Protein AF-0000000078370361 (afdb_homodimer)

Radius of gyration: 35.86 Å; Cα contacts (8 Å, |Δi|>4): 1305; chains: 2; bounding box: 110×133×141 Å

Nearest PDB structures (foldseek):
  6hqc-assembly1_A  TM=6.618E-01  e=9.094E-05  Bacillus subtilis
  2ic2-assembly2_B  TM=5.022E-01  e=1.306E-02  Drosophila melanogaster
  7u23-assembly1_E  TM=5.252E-01  e=7.993E-02  Homo sapiens
  7u23-assembly1_F  TM=5.049E-01  e=6.327E-02  Homo sapiens
  5u8r-assembly1_A  TM=5.185E-01  e=3.445E-01  Homo sapiens

Organism: NCBI:txid1165861

Structure (mmCIF, N/CA/C/O backbone):
data_AF-0000000078370361-model_v1
#
loop_
_entity.id
_entity.type
_entity.pdbx_description
1 polymer 'Intradiol ring-cleavage dioxygenases domain-containing protein'
#
loop_
_atom_site.group_PDB
_atom_site.id
_atom_site.type_symbol
_atom_site.label_atom_id
_atom_site.label_alt_id
_atom_site.label_comp_id
_atom_site.label_asym_id
_atom_site.label_entity_id
_atom_site.label_seq_id
_atom_site.pdbx_PDB_ins_code
_atom_site.Cartn_x
_atom_site.Cartn_y
_atom_site.Cartn_z
_atom_site.occupancy
_atom_site.B_iso_or_equiv
_atom_site.auth_seq_id
_atom_site.auth_comp_id
_atom_site.auth_asym_id
_atom_site.auth_atom_id
_atom_site.pdbx_PDB_model_num
ATOM 1 N N . MET A 1 1 ? 18.469 28.891 -59.906 1 30.64 1 MET A N 1
ATOM 2 C CA . MET A 1 1 ? 17.625 27.703 -59.781 1 30.64 1 MET A CA 1
ATOM 3 C C . MET A 1 1 ? 17.719 27.094 -58.375 1 30.64 1 MET A C 1
ATOM 5 O O . MET A 1 1 ? 18.781 26.578 -58 1 30.64 1 MET A O 1
ATOM 9 N N . THR A 1 2 ? 17.109 27.75 -57.375 1 39.25 2 THR A N 1
ATOM 10 C CA . THR A 1 2 ? 17.109 27.516 -55.938 1 39.25 2 THR A CA 1
ATOM 11 C C . THR A 1 2 ? 16.391 26.219 -55.594 1 39.25 2 THR A C 1
ATOM 13 O O . THR A 1 2 ? 15.242 26.016 -55.969 1 39.25 2 THR A O 1
ATOM 16 N N . TRP A 1 3 ? 17.156 25.125 -55.469 1 36.09 3 TRP A N 1
ATOM 17 C CA . TRP A 1 3 ? 16.75 23.75 -55.188 1 36.09 3 TRP A CA 1
ATOM 18 C C . TRP A 1 3 ? 16.172 23.656 -53.75 1 36.09 3 TRP A C 1
ATOM 20 O O . TRP A 1 3 ? 16.828 24.016 -52.781 1 36.09 3 TRP A O 1
ATOM 30 N N . THR A 1 4 ? 14.844 23.875 -53.594 1 37.44 4 THR A N 1
ATOM 31 C CA . THR A 1 4 ? 14.109 23.703 -52.344 1 37.44 4 THR A CA 1
ATOM 32 C C . THR A 1 4 ? 14.133 22.25 -51.906 1 37.44 4 THR A C 1
ATOM 34 O O . THR A 1 4 ? 13.695 21.359 -52.625 1 37.44 4 THR A O 1
ATOM 37 N N . VAL A 1 5 ? 15.109 21.828 -51.094 1 38.5 5 VAL A N 1
ATOM 38 C CA . VAL A 1 5 ? 15.211 20.5 -50.5 1 38.5 5 VAL A CA 1
ATOM 39 C C . VAL A 1 5 ? 14.047 20.266 -49.531 1 38.5 5 VAL A C 1
ATOM 41 O O . VAL A 1 5 ? 13.867 21.031 -48.594 1 38.5 5 VAL A O 1
ATOM 44 N N . GLY A 1 6 ? 12.906 19.766 -50 1 34.28 6 GLY A N 1
ATOM 45 C CA . GLY A 1 6 ? 11.805 19.359 -49.156 1 34.28 6 GLY A CA 1
ATOM 46 C C . GLY A 1 6 ? 12.172 18.25 -48.188 1 34.28 6 GLY A C 1
ATOM 47 O O . GLY A 1 6 ? 12.617 17.172 -48.625 1 34.28 6 GLY A O 1
ATOM 48 N N . VAL A 1 7 ? 12.609 18.609 -47 1 36.56 7 VAL A N 1
ATOM 49 C CA . VAL A 1 7 ? 12.883 17.641 -45.938 1 36.56 7 VAL A CA 1
ATOM 50 C C . VAL A 1 7 ? 11.594 16.906 -45.562 1 36.56 7 VAL A C 1
ATOM 52 O O . VAL A 1 7 ? 10.602 17.531 -45.188 1 36.56 7 VAL A O 1
ATOM 55 N N . LEU A 1 8 ? 11.336 15.781 -46.188 1 36.84 8 LEU A N 1
ATOM 56 C CA . LEU A 1 8 ? 10.258 14.906 -45.75 1 36.84 8 LEU A CA 1
ATOM 57 C C . LEU A 1 8 ? 10.531 14.383 -44.344 1 36.84 8 LEU A C 1
ATOM 59 O O . LEU A 1 8 ? 11.531 13.703 -44.094 1 36.84 8 LEU A O 1
ATOM 63 N N . VAL A 1 9 ? 10.125 15.141 -43.344 1 35.19 9 VAL A N 1
ATOM 64 C CA . VAL A 1 9 ? 10.164 14.672 -41.969 1 35.19 9 VAL A CA 1
ATOM 65 C C . VAL A 1 9 ? 9.297 13.414 -41.812 1 35.19 9 VAL A C 1
ATOM 67 O O . VAL A 1 9 ? 8.086 13.461 -42.031 1 35.19 9 VAL A O 1
ATOM 70 N N . LEU A 1 10 ? 9.859 12.258 -42.062 1 35.16 10 LEU A N 1
ATOM 71 C CA . LEU A 1 10 ? 9.219 11.008 -41.656 1 35.16 10 LEU A CA 1
ATOM 72 C C . LEU A 1 10 ? 8.875 11.008 -40.188 1 35.16 10 LEU A C 1
ATOM 74 O O . LEU A 1 10 ? 9.773 11.102 -39.344 1 35.16 10 LEU A O 1
ATOM 78 N N . SER A 1 11 ? 7.711 11.539 -39.875 1 31.67 11 SER A N 1
ATOM 79 C CA . SER A 1 11 ? 7.16 11.383 -38.531 1 31.67 11 SER A CA 1
ATOM 80 C C . SER A 1 11 ? 7.156 9.922 -38.125 1 31.67 11 SER A C 1
ATOM 82 O O . SER A 1 11 ? 6.477 9.094 -38.719 1 31.67 11 SER A O 1
ATOM 84 N N . LEU A 1 12 ? 8.258 9.461 -37.594 1 33.38 12 LEU A N 1
ATOM 85 C CA . LEU A 1 12 ? 8.234 8.195 -36.875 1 33.38 12 LEU A CA 1
ATOM 86 C C . LEU A 1 12 ? 7.184 8.227 -35.75 1 33.38 12 LEU A C 1
ATOM 88 O O . LEU A 1 12 ? 7.301 8.992 -34.812 1 33.38 12 LEU A O 1
ATOM 92 N N . LEU A 1 13 ? 5.934 8.047 -36.188 1 28.34 13 LEU A N 1
ATOM 93 C CA . LEU A 1 13 ? 4.938 7.703 -35.188 1 28.34 13 LEU A CA 1
ATOM 94 C C . LEU A 1 13 ? 5.43 6.559 -34.281 1 28.34 13 LEU A C 1
ATOM 96 O O . LEU A 1 13 ? 5.59 5.43 -34.75 1 28.34 13 LEU A O 1
ATOM 100 N N . ILE A 1 14 ? 6.293 6.859 -33.375 1 29.64 14 ILE A N 1
ATOM 101 C CA . ILE A 1 14 ? 6.5 5.898 -32.312 1 29.64 14 ILE A CA 1
ATOM 102 C C . ILE A 1 14 ? 5.152 5.508 -31.703 1 29.64 14 ILE A C 1
ATOM 104 O O . ILE A 1 14 ? 4.461 6.344 -31.109 1 29.64 14 ILE A O 1
ATOM 108 N N . THR A 1 15 ? 4.391 4.68 -32.469 1 29.8 15 THR A N 1
ATOM 109 C CA . THR A 1 15 ? 3.293 3.994 -31.797 1 29.8 15 THR A CA 1
ATOM 110 C C . THR A 1 15 ? 3.754 3.426 -30.453 1 29.8 15 THR A C 1
ATOM 112 O O . THR A 1 15 ? 4.715 2.652 -30.391 1 29.8 15 THR A O 1
ATOM 115 N N . ASP A 1 16 ? 3.771 4.258 -29.484 1 28.38 16 ASP A N 1
ATOM 116 C CA . ASP A 1 16 ? 3.842 3.768 -28.109 1 28.38 16 ASP A CA 1
ATOM 117 C C . ASP A 1 16 ? 2.961 2.535 -27.922 1 28.38 16 ASP A C 1
ATOM 119 O O . ASP A 1 16 ? 1.736 2.619 -28.031 1 28.38 16 ASP A O 1
ATOM 123 N N . ARG A 1 17 ? 3.43 1.447 -28.484 1 27.39 17 ARG A N 1
ATOM 124 C CA . ARG A 1 17 ? 2.775 0.184 -28.172 1 27.39 17 ARG A CA 1
ATOM 125 C C . ARG A 1 17 ? 2.469 0.092 -26.672 1 27.39 17 ARG A C 1
ATOM 127 O O . ARG A 1 17 ? 3.381 -0.041 -25.859 1 27.39 17 ARG A O 1
ATOM 134 N N . THR A 1 18 ? 1.587 0.953 -26.266 1 27.72 18 THR A N 1
ATOM 135 C CA . THR A 1 18 ? 1.039 0.601 -24.969 1 27.72 18 THR A CA 1
ATOM 136 C C . THR A 1 18 ? 0.846 -0.909 -24.844 1 27.72 18 THR A C 1
ATOM 138 O O . THR A 1 18 ? 0.338 -1.548 -25.766 1 27.72 18 THR A O 1
ATOM 141 N N . ALA A 1 19 ? 1.696 -1.523 -24.125 1 31.47 19 ALA A N 1
ATOM 142 C CA . ALA A 1 19 ? 1.58 -2.916 -23.703 1 31.47 19 ALA A CA 1
ATOM 143 C C . ALA A 1 19 ? 0.125 -3.287 -23.438 1 31.47 19 ALA A C 1
ATOM 145 O O . ALA A 1 19 ? -0.424 -2.951 -22.375 1 31.47 19 ALA A O 1
ATOM 146 N N . TRP A 1 20 ? -0.847 -2.867 -24.469 1 29.09 20 TRP A N 1
ATOM 147 C CA . TRP A 1 20 ? -2.15 -3.508 -24.328 1 29.09 20 TRP A CA 1
ATOM 148 C C . TRP A 1 20 ? -1.998 -4.965 -23.906 1 29.09 20 TRP A C 1
ATOM 150 O O . TRP A 1 20 ? -1.033 -5.633 -24.281 1 29.09 20 TRP A O 1
ATOM 160 N N . ALA A 1 21 ? -2.781 -5.293 -22.859 1 30.84 21 ALA A N 1
ATOM 161 C CA . ALA A 1 21 ? -3.148 -6.613 -22.344 1 30.84 21 ALA A CA 1
ATOM 162 C C . ALA A 1 21 ? -3.318 -7.613 -23.484 1 30.84 21 ALA A C 1
ATOM 164 O O . ALA A 1 21 ? -4.066 -7.363 -24.438 1 30.84 21 ALA A O 1
ATOM 165 N N . ALA A 1 22 ? -2.312 -8.414 -23.672 1 31.97 22 ALA A N 1
ATOM 166 C CA . ALA A 1 22 ? -2.258 -9.703 -24.344 1 31.97 22 ALA A CA 1
ATOM 167 C C . ALA A 1 22 ? -3.625 -10.383 -24.344 1 31.97 22 ALA A C 1
ATOM 169 O O . ALA A 1 22 ? -4.359 -10.312 -23.359 1 31.97 22 ALA A O 1
ATOM 170 N N . GLY A 1 23 ? -4.285 -10.438 -25.453 1 31.3 23 GLY A N 1
ATOM 171 C CA . GLY A 1 23 ? -5.246 -11.5 -25.688 1 31.3 23 GLY A CA 1
ATOM 172 C C . GLY A 1 23 ? -5.008 -12.719 -24.828 1 31.3 23 GLY A C 1
ATOM 173 O O . GLY A 1 23 ? -3.861 -13.07 -24.531 1 31.3 23 GLY A O 1
ATOM 174 N N . ASN A 1 24 ? -5.918 -12.984 -23.859 1 33.88 24 ASN A N 1
ATOM 175 C CA . ASN A 1 24 ? -5.984 -14.227 -23.109 1 33.88 24 ASN A CA 1
ATOM 176 C C . ASN A 1 24 ? -5.426 -15.406 -23.906 1 33.88 24 ASN A C 1
ATOM 178 O O . ASN A 1 24 ? -6.129 -15.992 -24.734 1 33.88 24 ASN A O 1
ATOM 182 N N . LYS A 1 25 ? -4.246 -15.266 -24.531 1 36.47 25 LYS A N 1
ATOM 183 C CA . LYS A 1 25 ? -3.814 -16.578 -24.969 1 36.47 25 LYS A CA 1
ATOM 184 C C . LYS A 1 25 ? -4.141 -17.656 -23.922 1 36.47 25 LYS A C 1
ATOM 186 O O . LYS A 1 25 ? -4.051 -17.391 -22.719 1 36.47 25 LYS A O 1
ATOM 191 N N . LYS A 1 26 ? -4.812 -18.641 -24.328 1 38.38 26 LYS A N 1
ATOM 192 C CA . LYS A 1 26 ? -5.312 -19.797 -23.594 1 38.38 26 LYS A CA 1
ATOM 193 C C . LYS A 1 26 ? -4.32 -20.234 -22.516 1 38.38 26 LYS A C 1
ATOM 195 O O . LYS A 1 26 ? -3.193 -20.625 -22.828 1 38.38 26 LYS A O 1
ATOM 200 N N . SER A 1 27 ? -4.262 -19.609 -21.359 1 44.84 27 SER A N 1
ATOM 201 C CA . SER A 1 27 ? -3.6 -20.188 -20.203 1 44.84 27 SER A CA 1
ATOM 202 C C . SER A 1 27 ? -3.615 -21.719 -20.266 1 44.84 27 SER A C 1
ATOM 204 O O . SER A 1 27 ? -4.668 -22.328 -20.469 1 44.84 27 SER A O 1
ATOM 206 N N . LYS A 1 28 ? -2.672 -22.297 -20.797 1 45.88 28 LYS A N 1
ATOM 207 C CA . LYS A 1 28 ? -2.656 -23.734 -20.562 1 45.88 28 LYS A CA 1
ATOM 208 C C . LYS A 1 28 ? -3.137 -24.062 -19.141 1 45.88 28 LYS A C 1
ATOM 210 O O . LYS A 1 28 ? -2.611 -23.531 -18.172 1 45.88 28 LYS A O 1
ATOM 215 N N . SER A 1 29 ? -4.406 -24.297 -18.844 1 59.06 29 SER A N 1
ATOM 216 C CA . SER A 1 29 ? -5.219 -24.688 -17.703 1 59.06 29 SER A CA 1
ATOM 217 C C . SER A 1 29 ? -4.473 -25.672 -16.797 1 59.06 29 SER A C 1
ATOM 219 O O . SER A 1 29 ? -5.062 -26.25 -15.891 1 59.06 29 SER A O 1
ATOM 221 N N . GLY A 1 30 ? -3.135 -25.578 -16.922 1 85.62 30 GLY A N 1
ATOM 222 C CA . GLY A 1 30 ? -2.457 -26.562 -16.094 1 85.62 30 GLY A CA 1
ATOM 223 C C . GLY A 1 30 ? -1.912 -25.984 -14.797 1 85.62 30 GLY A C 1
ATOM 224 O O . GLY A 1 30 ? -1.998 -24.781 -14.562 1 85.62 30 GLY A O 1
ATOM 225 N N . THR A 1 31 ? -1.748 -26.75 -13.844 1 92.94 31 THR A N 1
ATOM 226 C CA . THR A 1 31 ? -1.22 -26.406 -12.531 1 92.94 31 THR A CA 1
ATOM 227 C C . THR A 1 31 ? 0.298 -26.25 -12.578 1 92.94 31 THR A C 1
ATOM 229 O O . THR A 1 31 ? 0.938 -26.031 -11.547 1 92.94 31 THR A O 1
ATOM 232 N N . CYS A 1 32 ? 0.842 -26.297 -13.875 1 94.94 32 CYS A N 1
ATOM 233 C CA . CYS A 1 32 ? 2.281 -26.109 -14.016 1 94.94 32 CYS A CA 1
ATOM 234 C C . CYS A 1 32 ? 2.588 -24.781 -14.703 1 94.94 32 CYS A C 1
ATOM 236 O O . CYS A 1 32 ? 1.909 -24.391 -15.656 1 94.94 32 CYS A O 1
ATOM 238 N N . LEU A 1 33 ? 3.646 -24.156 -14.328 1 96 33 LEU A N 1
ATOM 239 C CA . LEU A 1 33 ? 4.059 -22.859 -14.852 1 96 33 LEU A CA 1
ATOM 240 C C . LEU A 1 33 ? 4.445 -22.969 -16.328 1 96 33 LEU A C 1
ATOM 242 O O . LEU A 1 33 ? 5.121 -23.922 -16.719 1 96 33 LEU A O 1
ATOM 246 N N . ASP A 1 34 ? 3.953 -22 -17.094 1 95.56 34 ASP A N 1
ATOM 247 C CA . ASP A 1 34 ? 4.613 -21.766 -18.359 1 95.56 34 ASP A CA 1
ATOM 248 C C . ASP A 1 34 ? 6.023 -21.219 -18.156 1 95.56 34 ASP A C 1
ATOM 250 O O . ASP A 1 34 ? 6.223 -20.266 -17.406 1 95.56 34 ASP A O 1
ATOM 254 N N . PRO A 1 35 ? 7.031 -21.812 -18.812 1 94.94 35 PRO A N 1
ATOM 255 C CA . PRO A 1 35 ? 8.414 -21.359 -18.594 1 94.94 35 PRO A CA 1
ATOM 256 C C . PRO A 1 35 ? 8.602 -19.875 -18.906 1 94.94 35 PRO A C 1
ATOM 258 O O . PRO A 1 35 ? 9.477 -19.234 -18.328 1 94.94 35 PRO A O 1
ATOM 261 N N . SER A 1 36 ? 7.77 -19.234 -19.781 1 96.44 36 SER A N 1
ATOM 262 C CA . SER A 1 36 ? 7.965 -17.859 -20.234 1 96.44 36 SER A CA 1
ATOM 263 C C . SER A 1 36 ? 7.613 -16.859 -19.141 1 96.44 36 SER A C 1
ATOM 265 O O . SER A 1 36 ? 7.949 -15.68 -19.234 1 96.44 36 SER A O 1
ATOM 267 N N . VAL A 1 37 ? 6.945 -17.359 -18.047 1 97.31 37 VAL A N 1
ATOM 268 C CA . VAL A 1 37 ? 6.555 -16.406 -17 1 97.31 37 VAL A CA 1
ATOM 269 C C . VAL A 1 37 ? 7.496 -16.531 -15.805 1 97.31 37 VAL A C 1
ATOM 271 O O . VAL A 1 37 ? 7.363 -15.797 -14.828 1 97.31 37 VAL A O 1
ATOM 274 N N . ILE A 1 38 ? 8.453 -17.453 -15.859 1 97.69 38 ILE A N 1
ATOM 275 C CA . ILE A 1 38 ? 9.383 -17.672 -14.75 1 97.69 38 ILE A CA 1
ATOM 276 C C . ILE A 1 38 ? 10.367 -16.5 -14.672 1 97.69 38 ILE A C 1
ATOM 278 O O . ILE A 1 38 ? 10.961 -16.125 -15.68 1 97.69 38 ILE A O 1
ATOM 282 N N . GLN A 1 39 ? 10.484 -15.961 -13.469 1 98.56 39 GLN A N 1
ATOM 283 C CA . GLN A 1 39 ? 11.438 -14.875 -13.234 1 98.56 39 GLN A CA 1
ATOM 284 C C . GLN A 1 39 ? 12.844 -15.422 -12.992 1 98.56 39 GLN A C 1
ATOM 286 O O . GLN A 1 39 ? 13.172 -15.844 -11.883 1 98.56 39 GLN A O 1
ATOM 291 N N . SER A 1 40 ? 13.672 -15.312 -14 1 98 40 SER A N 1
ATOM 292 C CA . SER A 1 40 ? 15 -15.914 -13.938 1 98 40 SER A CA 1
ATOM 293 C C . SER A 1 40 ? 15.859 -15.25 -12.875 1 98 40 SER A C 1
ATOM 295 O O . SER A 1 40 ? 16.703 -15.898 -12.25 1 98 40 SER A O 1
ATOM 297 N N . ASN A 1 41 ? 15.641 -13.914 -12.562 1 97.81 41 ASN A N 1
ATOM 298 C CA . ASN A 1 41 ? 16.453 -13.203 -11.586 1 97.81 41 ASN A CA 1
ATOM 299 C C . ASN A 1 41 ? 16.172 -13.672 -10.164 1 97.81 41 ASN A C 1
ATOM 301 O O . ASN A 1 41 ? 16.938 -13.398 -9.242 1 97.81 41 ASN A O 1
ATOM 305 N N . ALA A 1 42 ? 15.102 -14.422 -9.969 1 97.94 42 ALA A N 1
ATOM 306 C CA . ALA A 1 42 ? 14.773 -14.938 -8.641 1 97.94 42 ALA A CA 1
ATOM 307 C C . ALA A 1 42 ? 15.711 -16.062 -8.242 1 97.94 42 ALA A C 1
ATOM 309 O O . ALA A 1 42 ? 15.711 -16.516 -7.09 1 97.94 42 ALA A O 1
ATOM 310 N N . LYS A 1 43 ? 16.547 -16.531 -9.188 1 96.62 43 LYS A N 1
ATOM 311 C CA . LYS A 1 43 ? 17.531 -17.562 -8.883 1 96.62 43 LYS A CA 1
ATOM 312 C C . LYS A 1 43 ? 18.688 -17 -8.062 1 96.62 43 LYS A C 1
ATOM 314 O O . LYS A 1 43 ? 19.516 -17.75 -7.543 1 96.62 43 LYS A O 1
ATOM 319 N N . SER A 1 44 ? 18.734 -15.656 -7.934 1 94.44 44 SER A N 1
ATOM 320 C CA . SER A 1 44 ? 19.75 -14.969 -7.141 1 94.44 44 SER A CA 1
ATOM 321 C C . SER A 1 44 ? 19.125 -14.203 -5.984 1 94.44 44 SER A C 1
ATOM 323 O O . SER A 1 44 ? 17.984 -13.75 -6.078 1 94.44 44 SER A O 1
ATOM 325 N N . ASN A 1 45 ? 19.922 -14.055 -4.926 1 94.88 45 ASN A N 1
ATOM 326 C CA . ASN A 1 45 ? 19.422 -13.312 -3.773 1 94.88 45 ASN A CA 1
ATOM 327 C C . ASN A 1 45 ? 19.688 -11.812 -3.91 1 94.88 45 ASN A C 1
ATOM 329 O O . ASN A 1 45 ? 19.422 -11.047 -2.986 1 94.88 45 ASN A O 1
ATOM 333 N N . GLY A 1 46 ? 20.281 -11.398 -5.016 1 93.56 46 GLY A N 1
ATOM 334 C CA . GLY A 1 46 ? 20.438 -10 -5.359 1 93.56 46 GLY A CA 1
ATOM 335 C C . GLY A 1 46 ? 21.75 -9.398 -4.867 1 93.56 46 GLY A C 1
ATOM 336 O O . GLY A 1 46 ? 22.078 -8.266 -5.195 1 93.56 46 GLY A O 1
ATOM 337 N N . ILE A 1 47 ? 22.516 -10.172 -4.082 1 90.44 47 ILE A N 1
ATOM 338 C CA . ILE A 1 47 ? 23.797 -9.68 -3.576 1 90.44 47 ILE A CA 1
ATOM 339 C C . ILE A 1 47 ? 24.906 -9.992 -4.582 1 90.44 47 ILE A C 1
ATOM 341 O O . ILE A 1 47 ? 25.219 -11.156 -4.824 1 90.44 47 ILE A O 1
ATOM 345 N N . LYS A 1 48 ? 25.375 -8.984 -5.348 1 78 48 LYS A N 1
ATOM 346 C CA . LYS A 1 48 ? 26.406 -9.188 -6.359 1 78 48 LYS A CA 1
ATOM 347 C C . LYS A 1 48 ? 27.797 -9.266 -5.723 1 78 48 LYS A C 1
ATOM 349 O O . LYS A 1 48 ? 28.609 -10.086 -6.117 1 78 48 LYS A O 1
ATOM 354 N N . ASP A 1 49 ? 28.109 -8.227 -4.988 1 72.12 49 ASP A N 1
ATOM 355 C CA . ASP A 1 49 ? 29.391 -8.219 -4.281 1 72.12 49 ASP A CA 1
ATOM 356 C C . ASP A 1 49 ? 29.219 -8.695 -2.84 1 72.12 49 ASP A C 1
ATOM 358 O O . ASP A 1 49 ? 28.672 -7.98 -2.004 1 72.12 49 ASP A O 1
ATOM 362 N N . PRO A 1 50 ? 29.578 -9.812 -2.758 1 62.47 50 PRO A N 1
ATOM 363 C CA . PRO A 1 50 ? 29.406 -10.336 -1.397 1 62.47 50 PRO A CA 1
ATOM 364 C C . PRO A 1 50 ? 30.078 -9.453 -0.344 1 62.47 50 PRO A C 1
ATOM 366 O O . PRO A 1 50 ? 29.672 -9.461 0.822 1 62.47 50 PRO A O 1
ATOM 369 N N . ALA A 1 51 ? 31.156 -8.758 -0.85 1 56.34 51 ALA A N 1
ATOM 370 C CA . ALA A 1 51 ? 31.859 -7.895 0.092 1 56.34 51 ALA A CA 1
ATOM 371 C C . ALA A 1 51 ? 31.094 -6.594 0.329 1 56.34 51 ALA A C 1
ATOM 373 O O . ALA A 1 51 ? 31.422 -5.836 1.244 1 56.34 51 ALA A O 1
ATOM 374 N N . ASN A 1 52 ? 30.359 -6.105 -0.849 1 54.34 52 ASN A N 1
ATOM 375 C CA . ASN A 1 52 ? 29.641 -4.836 -0.773 1 54.34 52 ASN A CA 1
ATOM 376 C C . ASN A 1 52 ? 28.359 -4.965 0.039 1 54.34 52 ASN A C 1
ATOM 378 O O . ASN A 1 52 ? 27.328 -5.418 -0.479 1 54.34 52 ASN A O 1
ATOM 382 N N . PRO A 1 53 ? 28.547 -4.809 1.28 1 50.12 53 PRO A N 1
ATOM 383 C CA . PRO A 1 53 ? 27.406 -4.84 2.195 1 50.12 53 PRO A CA 1
ATOM 384 C C . PRO A 1 53 ? 26.375 -3.756 1.886 1 50.12 53 PRO A C 1
ATOM 386 O O . PRO A 1 53 ? 26.578 -2.584 2.211 1 50.12 53 PRO A O 1
ATOM 389 N N . ASP A 1 54 ? 26.266 -3.129 0.649 1 54.34 54 ASP A N 1
ATOM 390 C CA . ASP A 1 54 ? 25.281 -2.057 0.718 1 54.34 54 ASP A CA 1
ATOM 391 C C . ASP A 1 54 ? 24.203 -2.361 1.765 1 54.34 54 ASP A C 1
ATOM 393 O O . ASP A 1 54 ? 23.266 -1.58 1.948 1 54.34 54 ASP A O 1
ATOM 397 N N . LYS A 1 55 ? 24.578 -3.15 2.59 1 73.62 55 LYS A N 1
ATOM 398 C CA . LYS A 1 55 ? 23.812 -3.525 3.771 1 73.62 55 LYS A CA 1
ATOM 399 C C . LYS A 1 55 ? 22.406 -3.957 3.391 1 73.62 55 LYS A C 1
ATOM 401 O O . LYS A 1 55 ? 21.453 -3.74 4.148 1 73.62 55 LYS A O 1
ATOM 406 N N . ASN A 1 56 ? 22.422 -4.438 2.006 1 87.81 56 ASN A N 1
ATOM 407 C CA . ASN A 1 56 ? 21.109 -4.945 1.603 1 87.81 56 ASN A CA 1
ATOM 408 C C . ASN A 1 56 ? 20.828 -6.316 2.207 1 87.81 56 ASN A C 1
ATOM 410 O O . ASN A 1 56 ? 21.75 -7.129 2.367 1 87.81 56 ASN A O 1
ATOM 414 N N . ALA A 1 57 ? 19.609 -6.523 2.551 1 92.25 57 ALA A N 1
ATOM 415 C CA . ALA A 1 57 ? 19.156 -7.855 2.943 1 92.25 57 ALA A CA 1
ATOM 416 C C . ALA A 1 57 ? 19.141 -8.805 1.748 1 92.25 57 ALA A C 1
ATOM 418 O O . ALA A 1 57 ? 18.969 -8.367 0.606 1 92.25 57 ALA A O 1
ATOM 419 N N . LYS A 1 58 ? 19.344 -10.133 2.004 1 93.94 58 LYS A N 1
ATOM 420 C CA . LYS A 1 58 ? 19.234 -11.148 0.959 1 93.94 58 LYS A CA 1
ATOM 421 C C . LYS A 1 58 ? 17.766 -11.43 0.625 1 93.94 58 LYS A C 1
ATOM 423 O O . LYS A 1 58 ? 16.953 -11.664 1.521 1 93.94 58 LYS A O 1
ATOM 428 N N . SER A 1 59 ? 17.5 -11.352 -0.688 1 96.94 59 SER A N 1
ATOM 429 C CA . SER A 1 59 ? 16.203 -11.82 -1.148 1 96.94 59 SER A CA 1
ATOM 430 C C . SER A 1 59 ? 16.109 -13.336 -1.072 1 96.94 59 SER A C 1
ATOM 432 O O . SER A 1 59 ? 17.109 -14.039 -1.234 1 96.94 59 SER A O 1
ATOM 434 N N . LEU A 1 60 ? 14.852 -13.891 -0.838 1 98.06 60 LEU A N 1
ATOM 435 C CA . LEU A 1 60 ? 14.633 -15.312 -1.072 1 98.06 60 LEU A CA 1
ATOM 436 C C . LEU A 1 60 ? 14.844 -15.656 -2.541 1 98.06 60 LEU A C 1
ATOM 438 O O . LEU A 1 60 ? 14.758 -14.789 -3.408 1 98.06 60 LEU A O 1
ATOM 442 N N . ILE A 1 61 ? 15.148 -16.922 -2.789 1 98 61 ILE A N 1
ATOM 443 C CA . ILE A 1 61 ? 15.414 -17.359 -4.16 1 98 61 ILE A CA 1
ATOM 444 C C . ILE A 1 61 ? 14.367 -18.375 -4.59 1 98 61 ILE A C 1
ATOM 446 O O . ILE A 1 61 ? 13.75 -19.031 -3.75 1 98 61 ILE A O 1
ATOM 450 N N . SER A 1 62 ? 14.195 -18.469 -5.84 1 98.06 62 SER A N 1
ATOM 451 C CA . SER A 1 62 ? 13.211 -19.375 -6.41 1 98.06 62 SER A CA 1
ATOM 452 C C . SER A 1 62 ? 13.523 -19.688 -7.871 1 98.06 62 SER A C 1
ATOM 454 O O . SER A 1 62 ? 14.086 -18.844 -8.578 1 98.06 62 SER A O 1
ATOM 456 N N . SER A 1 63 ? 13.117 -20.891 -8.289 1 97.06 63 SER A N 1
ATOM 457 C CA . SER A 1 63 ? 13.188 -21.25 -9.703 1 97.06 63 SER A CA 1
ATOM 458 C C . SER A 1 63 ? 11.797 -21.406 -10.305 1 97.06 63 SER A C 1
ATOM 460 O O . SER A 1 63 ? 11.656 -21.781 -11.477 1 97.06 63 SER A O 1
ATOM 462 N N . ASN A 1 64 ? 10.82 -21.172 -9.484 1 97.25 64 ASN A N 1
ATOM 463 C CA . ASN A 1 64 ? 9.461 -21.406 -9.953 1 97.25 64 ASN A CA 1
ATOM 464 C C . ASN A 1 64 ? 8.516 -20.297 -9.492 1 97.25 64 ASN A C 1
ATOM 466 O O . ASN A 1 64 ? 7.348 -20.562 -9.203 1 97.25 64 ASN A O 1
ATOM 470 N N . ASN A 1 65 ? 8.969 -19.031 -9.234 1 98.19 65 ASN A N 1
ATOM 471 C CA . ASN A 1 65 ? 8.18 -17.844 -8.875 1 98.19 65 ASN A CA 1
ATOM 472 C C . ASN A 1 65 ? 7.523 -18.016 -7.508 1 98.19 65 ASN A C 1
ATOM 474 O O . ASN A 1 65 ? 6.48 -17.406 -7.242 1 98.19 65 ASN A O 1
ATOM 478 N N . PHE A 1 66 ? 8.039 -18.891 -6.656 1 98.31 66 PHE A N 1
ATOM 479 C CA . PHE A 1 66 ? 7.523 -19.094 -5.309 1 98.31 66 PHE A CA 1
ATOM 480 C C . PHE A 1 66 ? 6.082 -19.594 -5.344 1 98.31 66 PHE A C 1
ATOM 482 O O . PHE A 1 66 ? 5.285 -19.266 -4.465 1 98.31 66 PHE A O 1
ATOM 489 N N . ILE A 1 67 ? 5.652 -20.406 -6.328 1 97.56 67 ILE A N 1
ATOM 490 C CA . ILE A 1 67 ? 4.246 -20.75 -6.508 1 97.56 67 ILE A CA 1
ATOM 491 C C . ILE A 1 67 ? 3.771 -21.594 -5.324 1 97.56 67 ILE A C 1
ATOM 493 O O . ILE A 1 67 ? 2.572 -21.672 -5.051 1 97.56 67 ILE A O 1
ATOM 497 N N . ASP A 1 68 ? 4.652 -22.25 -4.547 1 97.12 68 ASP A N 1
ATOM 498 C CA . ASP A 1 68 ? 4.281 -23.062 -3.398 1 97.12 68 ASP A CA 1
ATOM 499 C C . ASP A 1 68 ? 4.809 -22.469 -2.1 1 97.12 68 ASP A C 1
ATOM 501 O O . ASP A 1 68 ? 5.031 -23.188 -1.122 1 97.12 68 ASP A O 1
ATOM 505 N N . PHE A 1 69 ? 5.051 -21.172 -2.121 1 98.56 69 PHE A N 1
ATOM 506 C CA . PHE A 1 69 ? 5.566 -20.469 -0.951 1 98.56 69 PHE A CA 1
ATOM 507 C C . PHE A 1 69 ? 4.668 -20.703 0.257 1 98.56 69 PHE A C 1
ATOM 509 O O . PHE A 1 69 ? 5.145 -20.75 1.393 1 98.56 69 PHE A O 1
ATOM 516 N N . CYS A 1 70 ? 3.328 -20.922 0.046 1 98.62 70 CYS A N 1
ATOM 517 C CA . CYS A 1 70 ? 2.352 -20.953 1.128 1 98.62 70 CYS A CA 1
ATOM 518 C C . CYS A 1 70 ? 2.107 -22.375 1.598 1 98.62 70 CYS A C 1
ATOM 520 O O . CYS A 1 70 ? 1.156 -22.641 2.338 1 98.62 70 CYS A O 1
ATOM 522 N N . LEU A 1 71 ? 2.932 -23.312 1.128 1 98 71 LEU A N 1
ATOM 523 C CA . LEU A 1 71 ? 2.771 -24.688 1.576 1 98 71 LEU A CA 1
ATOM 524 C C . LEU A 1 71 ? 2.82 -24.766 3.098 1 98 71 LEU A C 1
ATOM 526 O O . LEU A 1 71 ? 3.723 -24.219 3.727 1 98 71 LEU A O 1
ATOM 530 N N . GLY A 1 72 ? 1.78 -25.375 3.676 1 98 72 GLY A N 1
ATOM 531 C CA . GLY A 1 72 ? 1.742 -25.625 5.109 1 98 72 GLY A CA 1
ATOM 532 C C . GLY A 1 72 ? 1.07 -24.5 5.883 1 98 72 GLY A C 1
ATOM 533 O O . GLY A 1 72 ? 0.751 -24.656 7.062 1 98 72 GLY A O 1
ATOM 534 N N . ALA A 1 73 ? 0.812 -23.375 5.242 1 98.5 73 ALA A N 1
ATOM 535 C CA . ALA A 1 73 ? 0.17 -22.25 5.91 1 98.5 73 ALA A CA 1
ATOM 536 C C . ALA A 1 73 ? -1.333 -22.234 5.641 1 98.5 73 ALA A C 1
ATOM 538 O O . ALA A 1 73 ? -1.808 -22.875 4.699 1 98.5 73 ALA A O 1
ATOM 539 N N . THR A 1 74 ? -2.053 -21.531 6.582 1 98.62 74 THR A N 1
ATOM 540 C CA . THR A 1 74 ? -3.438 -21.219 6.258 1 98.62 74 THR A CA 1
ATOM 541 C C . THR A 1 74 ? -3.51 -20.297 5.047 1 98.62 74 THR A C 1
ATOM 543 O O . THR A 1 74 ? -2.959 -19.188 5.066 1 98.62 74 THR A O 1
ATOM 546 N N . ILE A 1 75 ? -4.18 -20.703 4 1 98.81 75 ILE A N 1
ATOM 547 C CA . ILE A 1 75 ? -4.289 -19.953 2.76 1 98.81 75 ILE A CA 1
ATOM 548 C C . ILE A 1 75 ? -5.391 -18.906 2.893 1 98.81 75 ILE A C 1
ATOM 550 O O . ILE A 1 75 ? -6.434 -19.156 3.496 1 98.81 75 ILE A O 1
ATOM 554 N N . THR A 1 76 ? -5.199 -17.734 2.303 1 98.81 76 THR A N 1
ATOM 555 C CA . THR A 1 76 ? -6.145 -16.625 2.369 1 98.81 76 THR A CA 1
ATOM 556 C C . THR A 1 76 ? -7.492 -17.031 1.779 1 98.81 76 THR A C 1
ATOM 558 O O . THR A 1 76 ? -8.531 -16.891 2.432 1 98.81 76 THR A O 1
ATOM 561 N N . ASN A 1 77 ? -7.441 -17.531 0.569 1 98.88 77 ASN A N 1
ATOM 562 C CA . ASN A 1 77 ? -8.586 -18.125 -0.112 1 98.88 77 ASN A CA 1
ATOM 563 C C . ASN A 1 77 ? -9.766 -17.156 -0.167 1 98.88 77 ASN A C 1
ATOM 565 O O . ASN A 1 77 ? -10.914 -17.562 -0.009 1 98.88 77 ASN A O 1
ATOM 569 N N . GLY A 1 78 ? -9.461 -15.883 -0.265 1 98.81 78 GLY A N 1
ATOM 570 C CA . GLY A 1 78 ? -10.484 -14.891 -0.509 1 98.81 78 GLY A CA 1
ATOM 571 C C . GLY A 1 78 ? -11.109 -14.344 0.766 1 98.81 78 GLY A C 1
ATOM 572 O O . GLY A 1 78 ? -12 -13.5 0.716 1 98.81 78 GLY A O 1
ATOM 573 N N . ALA A 1 79 ? -10.625 -14.766 1.961 1 98.69 79 ALA A N 1
ATOM 574 C CA . ALA A 1 79 ? -11.203 -14.359 3.24 1 98.69 79 ALA A CA 1
ATOM 575 C C . ALA A 1 79 ? -10.305 -13.352 3.951 1 98.69 79 ALA A C 1
ATOM 577 O O . ALA A 1 79 ? -9.094 -13.305 3.701 1 98.69 79 ALA A O 1
ATOM 578 N N . GLN A 1 80 ? -10.906 -12.5 4.711 1 98.75 80 GLN A N 1
ATOM 579 C CA . GLN A 1 80 ? -10.172 -11.695 5.688 1 98.75 80 GLN A CA 1
ATOM 580 C C . GLN A 1 80 ? -9.984 -12.453 6.996 1 98.75 80 GLN A C 1
ATOM 582 O O . GLN A 1 80 ? -10.922 -12.602 7.781 1 98.75 80 GLN A O 1
ATOM 587 N N . LEU A 1 81 ? -8.75 -12.922 7.25 1 98.81 81 LEU A N 1
ATOM 588 C CA . LEU A 1 81 ? -8.5 -13.789 8.391 1 98.81 81 LEU A CA 1
ATOM 589 C C . LEU A 1 81 ? -7.738 -13.047 9.484 1 98.81 81 LEU A C 1
ATOM 591 O O . LEU A 1 81 ? -6.562 -12.711 9.312 1 98.81 81 LEU A O 1
ATOM 595 N N . ASP A 1 82 ? -8.367 -12.836 10.609 1 98.5 82 ASP A N 1
ATOM 596 C CA . ASP A 1 82 ? -7.789 -12.078 11.719 1 98.5 82 ASP A CA 1
ATOM 597 C C . ASP A 1 82 ? -6.473 -12.703 12.18 1 98.5 82 ASP A C 1
ATOM 599 O O . ASP A 1 82 ? -5.559 -11.992 12.609 1 98.5 82 ASP A O 1
ATOM 603 N N . ALA A 1 83 ? -6.348 -13.984 12.07 1 98.69 83 ALA A N 1
ATOM 604 C CA . ALA A 1 83 ? -5.18 -14.703 12.578 1 98.69 83 ALA A CA 1
ATOM 605 C C . ALA A 1 83 ? -4.016 -14.617 11.594 1 98.69 83 ALA A C 1
ATOM 607 O O . ALA A 1 83 ? -2.904 -15.062 11.898 1 98.69 83 ALA A O 1
ATOM 608 N N . GLY A 1 84 ? -4.223 -14.008 10.453 1 98.81 84 GLY A N 1
ATOM 609 C CA . GLY A 1 84 ? -3.227 -14.008 9.398 1 98.81 84 GLY A CA 1
ATOM 610 C C . GLY A 1 84 ? -3.365 -15.188 8.445 1 98.81 84 GLY A C 1
ATOM 611 O O . GLY A 1 84 ? -4.234 -16.047 8.633 1 98.81 84 GLY A O 1
ATOM 612 N N . SER A 1 85 ? -2.666 -15.195 7.395 1 98.94 85 SER A N 1
ATOM 613 C CA . SER A 1 85 ? -2.697 -16.219 6.352 1 98.94 85 SER A CA 1
ATOM 614 C C . SER A 1 85 ? -1.496 -16.094 5.422 1 98.94 85 SER A C 1
ATOM 616 O O . SER A 1 85 ? -0.571 -15.328 5.691 1 98.94 85 SER A O 1
ATOM 618 N N . CYS A 1 86 ? -1.445 -16.906 4.445 1 98.94 86 CYS A N 1
ATOM 619 C CA . CYS A 1 86 ? -0.512 -16.812 3.328 1 98.94 86 CYS A CA 1
ATOM 620 C C . CYS A 1 86 ? -1.255 -16.781 1.998 1 98.94 86 CYS A C 1
ATOM 622 O O . CYS A 1 86 ? -2.121 -17.625 1.745 1 98.94 86 CYS A O 1
ATOM 624 N N . ASN A 1 87 ? -0.99 -15.789 1.163 1 98.94 87 ASN A N 1
ATOM 625 C CA . ASN A 1 87 ? -1.737 -15.602 -0.075 1 98.94 87 ASN A CA 1
ATOM 626 C C . ASN A 1 87 ? -0.885 -15.922 -1.299 1 98.94 87 ASN A C 1
ATOM 628 O O . ASN A 1 87 ? 0.161 -15.312 -1.512 1 98.94 87 ASN A O 1
ATOM 632 N N . PRO A 1 88 ? -1.276 -16.859 -2.123 1 98.81 88 PRO A N 1
ATOM 633 C CA . PRO A 1 88 ? -0.486 -17.281 -3.281 1 98.81 88 PRO A CA 1
ATOM 634 C C . PRO A 1 88 ? -0.822 -16.5 -4.547 1 98.81 88 PRO A C 1
ATOM 636 O O . PRO A 1 88 ? -0.283 -16.781 -5.617 1 98.81 88 PRO A O 1
ATOM 639 N N . THR A 1 89 ? -1.679 -15.477 -4.516 1 98.88 89 THR A N 1
ATOM 640 C CA . THR A 1 89 ? -2.064 -14.688 -5.68 1 98.88 89 THR A CA 1
ATOM 641 C C . THR A 1 89 ? -0.901 -13.828 -6.16 1 98.88 89 THR A C 1
ATOM 643 O O . THR A 1 89 ? -0.276 -13.125 -5.367 1 98.88 89 THR A O 1
ATOM 646 N N . PRO A 1 90 ? -0.542 -13.867 -7.508 1 98.88 90 PRO A N 1
ATOM 647 C CA . PRO A 1 90 ? 0.489 -12.969 -8.023 1 98.88 90 PRO A CA 1
ATOM 648 C C . PRO A 1 90 ? 0.086 -11.5 -7.941 1 98.88 90 PRO A C 1
ATOM 650 O O . PRO A 1 90 ? -1.098 -11.188 -7.781 1 98.88 90 PRO A O 1
ATOM 653 N N . MET A 1 91 ? 1.068 -10.594 -8.023 1 98.88 91 MET A N 1
ATOM 654 C CA . MET A 1 91 ? 0.808 -9.156 -7.984 1 98.88 91 MET A CA 1
ATOM 655 C C . MET A 1 91 ? -0.008 -8.727 -9.195 1 98.88 91 MET A C 1
ATOM 657 O O . MET A 1 91 ? -0.974 -7.973 -9.062 1 98.88 91 MET A O 1
ATOM 661 N N . GLY A 1 92 ? 0.394 -9.164 -10.406 1 98.94 92 GLY A N 1
ATOM 662 C CA . GLY A 1 92 ? -0.377 -8.859 -11.602 1 98.94 92 GLY A CA 1
ATOM 663 C C . GLY A 1 92 ? 0.201 -7.707 -12.398 1 98.94 92 GLY A C 1
ATOM 664 O O . GLY A 1 92 ? 1.415 -7.496 -12.406 1 98.94 92 GLY A O 1
ATOM 665 N N . SER A 1 93 ? -0.655 -7.031 -13.133 1 98.94 93 SER A N 1
ATOM 666 C CA . SER A 1 93 ? -0.258 -5.992 -14.078 1 98.94 93 SER A CA 1
ATOM 667 C C . SER A 1 93 ? 0.113 -4.703 -13.359 1 98.94 93 SER A C 1
ATOM 669 O O . SER A 1 93 ? -0.64 -4.219 -12.508 1 98.94 93 SER A O 1
ATOM 671 N N . ILE A 1 94 ? 1.233 -4.195 -13.68 1 98.94 94 ILE A N 1
ATOM 672 C CA . ILE A 1 94 ? 1.798 -2.988 -13.086 1 98.94 94 ILE A CA 1
ATOM 673 C C . ILE A 1 94 ? 1.815 -1.862 -14.117 1 98.94 94 ILE A C 1
ATOM 675 O O . ILE A 1 94 ? 2.285 -2.049 -15.242 1 98.94 94 ILE A O 1
ATOM 679 N N . PRO A 1 95 ? 1.244 -0.702 -13.828 1 98.94 95 PRO A N 1
ATOM 680 C CA . PRO A 1 95 ? 1.19 0.396 -14.797 1 98.94 95 PRO A CA 1
ATOM 681 C C . PRO A 1 95 ? 2.566 0.981 -15.109 1 98.94 95 PRO A C 1
ATOM 683 O O . PRO A 1 95 ? 3.537 0.688 -14.406 1 98.94 95 PRO A O 1
ATOM 686 N N . SER A 1 96 ? 2.625 1.803 -16.172 1 98.94 96 SER A N 1
ATOM 687 C CA . SER A 1 96 ? 3.836 2.568 -16.453 1 98.94 96 SER A CA 1
ATOM 688 C C . SER A 1 96 ? 4.039 3.674 -15.414 1 98.94 96 SER A C 1
ATOM 690 O O . SER A 1 96 ? 3.117 4.02 -14.68 1 98.94 96 SER A O 1
ATOM 692 N N . LYS A 1 97 ? 5.227 4.18 -15.414 1 98.69 97 LYS A N 1
ATOM 693 C CA . LYS A 1 97 ? 5.582 5.277 -14.523 1 98.69 97 LYS A CA 1
ATOM 694 C C . LYS A 1 97 ? 4.664 6.477 -14.734 1 98.69 97 LYS A C 1
ATOM 696 O O . LYS A 1 97 ? 4.316 7.176 -13.781 1 98.69 97 LYS A O 1
ATOM 701 N N . GLU A 1 98 ? 4.207 6.73 -15.914 1 97.81 98 GLU A N 1
ATOM 702 C CA . GLU A 1 98 ? 3.369 7.871 -16.25 1 97.81 98 GLU A CA 1
ATOM 703 C C . GLU A 1 98 ? 1.932 7.664 -15.789 1 97.81 98 GLU A C 1
ATOM 705 O O . GLU A 1 98 ? 1.141 8.609 -15.75 1 97.81 98 GLU A O 1
ATOM 710 N N . HIS A 1 99 ? 1.634 6.465 -15.406 1 98.69 99 HIS A N 1
ATOM 711 C CA . HIS A 1 99 ? 0.261 6.152 -15.031 1 98.69 99 HIS A CA 1
ATOM 712 C C . HIS A 1 99 ? 0.164 5.809 -13.547 1 98.69 99 HIS A C 1
ATOM 714 O O . HIS A 1 99 ? -0.777 5.137 -13.125 1 98.69 99 HIS A O 1
ATOM 720 N N . MET A 1 100 ? 1.179 6.211 -12.727 1 98.81 100 MET A N 1
ATOM 721 C CA . MET A 1 100 ? 1.095 5.988 -11.281 1 98.81 100 MET A CA 1
ATOM 722 C C . MET A 1 100 ? 0.034 6.887 -10.656 1 98.81 100 MET A C 1
ATOM 724 O O . MET A 1 100 ? 0.018 8.094 -10.891 1 98.81 100 MET A O 1
ATOM 728 N N . PRO A 1 101 ? -0.802 6.305 -9.836 1 98.44 101 PRO A N 1
ATOM 729 C CA . PRO A 1 101 ? -1.933 7.066 -9.297 1 98.44 101 PRO A CA 1
ATOM 730 C C . PRO A 1 101 ? -1.545 7.934 -8.102 1 98.44 101 PRO A C 1
ATOM 732 O O . PRO A 1 101 ? -0.476 7.742 -7.52 1 98.44 101 PRO A O 1
AT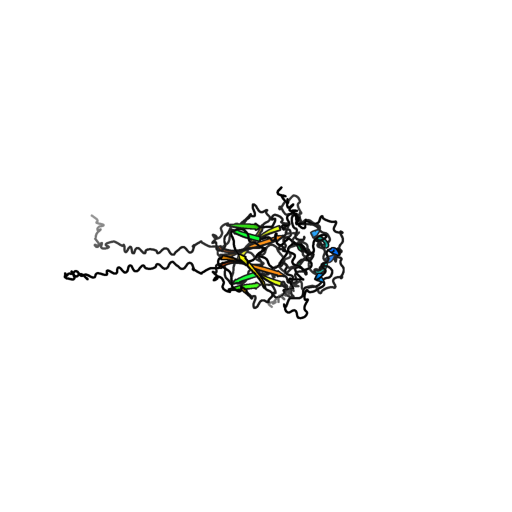OM 735 N N . SER A 1 102 ? -2.406 8.898 -7.832 1 97.5 102 SER A N 1
ATOM 736 C CA . SER A 1 102 ? -2.451 9.633 -6.57 1 97.5 102 SER A CA 1
ATOM 737 C C . SER A 1 102 ? -3.889 9.883 -6.129 1 97.5 102 SER A C 1
ATOM 739 O O . SER A 1 102 ? -4.766 10.141 -6.957 1 97.5 102 SER A O 1
ATOM 741 N N . VAL A 1 103 ? -4.09 9.688 -4.891 1 97.44 103 VAL A N 1
ATOM 742 C CA . VAL A 1 103 ? -5.371 10.008 -4.27 1 97.44 103 VAL A CA 1
ATOM 743 C C . VAL A 1 103 ? -5.164 11.047 -3.166 1 97.44 103 VAL A C 1
ATOM 745 O O . VAL A 1 103 ? -4.441 10.797 -2.199 1 97.44 103 VAL A O 1
ATOM 748 N N . ARG A 1 104 ? -5.832 12.18 -3.348 1 97.06 104 ARG A N 1
ATOM 749 C CA . ARG A 1 104 ? -5.648 13.289 -2.42 1 97.06 104 ARG A CA 1
ATOM 750 C C . ARG A 1 104 ? -6.949 13.625 -1.697 1 97.06 104 ARG A C 1
ATOM 752 O O . ARG A 1 104 ? -8.023 13.625 -2.305 1 97.06 104 ARG A O 1
ATOM 759 N N . ILE A 1 105 ? -6.859 13.828 -0.4 1 96.94 105 ILE A N 1
ATOM 760 C CA . ILE A 1 105 ? -7.973 14.406 0.346 1 96.94 105 ILE A CA 1
ATOM 761 C C . ILE A 1 105 ? -8.055 15.906 0.066 1 96.94 105 ILE A C 1
ATOM 763 O O . ILE A 1 105 ? -7.152 16.656 0.419 1 96.94 105 ILE A O 1
ATOM 767 N N . ILE A 1 106 ? -9.133 16.266 -0.534 1 95.38 106 ILE A N 1
ATOM 768 C CA . ILE A 1 106 ? -9.227 17.672 -0.948 1 95.38 106 ILE A CA 1
ATOM 769 C C . ILE A 1 106 ? -10.195 18.422 -0.032 1 95.38 106 ILE A C 1
ATOM 771 O O . ILE A 1 106 ? -10.359 19.625 -0.158 1 95.38 106 ILE A O 1
ATOM 775 N N . GLY A 1 107 ? -10.867 17.672 0.839 1 94.25 107 GLY A N 1
ATOM 776 C CA . GLY A 1 107 ? -11.711 18.234 1.883 1 94.25 107 GLY A CA 1
ATOM 777 C C . GLY A 1 107 ? -12.031 17.25 2.988 1 94.25 107 GLY A C 1
ATOM 778 O O . GLY A 1 107 ? -12.375 16.094 2.717 1 94.25 107 GLY A O 1
ATOM 779 N N . PRO A 1 108 ? -11.93 17.625 4.234 1 95 108 PRO A N 1
ATOM 780 C CA . PRO A 1 108 ? -11.523 18.922 4.77 1 95 108 PRO A CA 1
ATOM 781 C C . PRO A 1 108 ? -10.047 19.234 4.508 1 95 108 PRO A C 1
ATOM 783 O O . PRO A 1 108 ? -9.305 18.359 4.043 1 95 108 PRO A O 1
ATOM 786 N N . SER A 1 109 ? -9.68 20.516 4.672 1 88.69 109 SER A N 1
ATOM 787 C CA . SER A 1 109 ? -8.281 20.906 4.594 1 88.69 109 SER A CA 1
ATOM 788 C C . SER A 1 109 ? -7.535 20.562 5.879 1 88.69 109 SER A C 1
ATOM 790 O O . SER A 1 109 ? -8.141 20.453 6.945 1 88.69 109 SER A O 1
ATOM 792 N N . PRO A 1 110 ? -6.191 20.469 5.547 1 83.19 110 PRO A N 1
ATOM 793 C CA . PRO A 1 110 ? -5.426 20.312 6.785 1 83.19 110 PRO A CA 1
ATOM 794 C C . PRO A 1 110 ? -5.59 21.5 7.73 1 83.19 110 PRO A C 1
ATOM 796 O O . PRO A 1 110 ? -5.723 22.641 7.281 1 83.19 110 PRO A O 1
ATOM 799 N N . ASP A 1 111 ? -5.969 21.406 8.961 1 75.5 111 ASP A N 1
ATOM 800 C CA . ASP A 1 111 ? -6.062 22.422 10.016 1 75.5 111 ASP A CA 1
ATOM 801 C C . ASP A 1 111 ? -7.508 22.859 10.219 1 75.5 111 ASP A C 1
ATOM 803 O O . ASP A 1 111 ? -7.789 23.719 11.062 1 75.5 111 ASP A O 1
ATOM 807 N N . ASP A 1 112 ? -8.328 22.406 9.273 1 83.56 112 ASP A N 1
ATOM 808 C CA . ASP A 1 112 ? -9.734 22.672 9.539 1 83.56 112 ASP A CA 1
ATOM 809 C C . ASP A 1 112 ? -10.117 22.25 10.953 1 83.56 112 ASP A C 1
ATOM 811 O O . ASP A 1 112 ? -9.523 21.328 11.516 1 83.56 112 ASP A O 1
ATOM 815 N N . VAL A 1 113 ? -11.039 23.016 11.469 1 93.5 113 VAL A N 1
ATOM 816 C CA . VAL A 1 113 ? -11.719 22.625 12.695 1 93.5 113 VAL A CA 1
ATOM 817 C C . VAL A 1 113 ? -13.141 22.172 12.375 1 93.5 113 VAL A C 1
ATOM 819 O O . VAL A 1 113 ? -13.938 22.953 11.844 1 93.5 113 VAL A O 1
ATOM 822 N N . ILE A 1 114 ? -13.414 20.906 12.633 1 96.44 114 ILE A N 1
ATOM 823 C CA . ILE A 1 114 ? -14.703 20.297 12.336 1 96.44 114 ILE A CA 1
ATOM 824 C C . ILE A 1 114 ? -15.578 20.312 13.586 1 96.44 114 ILE A C 1
ATOM 826 O O . ILE A 1 114 ? -15.117 19.984 14.68 1 96.44 114 ILE A O 1
ATOM 830 N N . PRO A 1 115 ? -16.891 20.812 13.469 1 96.81 115 PRO A N 1
ATOM 831 C CA . PRO A 1 115 ? -17.781 20.75 14.641 1 96.81 115 PRO A CA 1
ATOM 832 C C . PRO A 1 115 ? -17.969 19.328 15.148 1 96.81 115 PRO A C 1
ATOM 834 O O . PRO A 1 115 ? -18.078 18.391 14.359 1 96.81 115 PRO A O 1
ATOM 837 N N . PRO A 1 116 ? -17.906 19.172 16.469 1 97.69 116 PRO A N 1
ATOM 838 C CA . PRO A 1 116 ? -18.047 17.812 17.016 1 97.69 116 PRO A CA 1
ATOM 839 C C . PRO A 1 116 ? -19.438 17.234 16.781 1 97.69 116 PRO A C 1
ATOM 841 O O . PRO A 1 116 ? -20.438 17.969 16.781 1 97.69 116 PRO A O 1
ATOM 844 N N . ASN A 1 117 ? -19.453 15.922 16.578 1 98 117 ASN A N 1
ATOM 845 C CA . ASN A 1 117 ? -20.688 15.148 16.531 1 98 117 ASN A CA 1
ATOM 846 C C . ASN A 1 117 ? -21.656 15.711 15.492 1 98 117 ASN A C 1
ATOM 848 O O . ASN A 1 117 ? -22.859 15.797 15.742 1 98 117 ASN A O 1
ATOM 852 N N . THR A 1 118 ? -21.094 16.25 14.406 1 97.69 118 THR A N 1
ATOM 853 C CA . THR A 1 118 ? -21.828 16.766 13.258 1 97.69 118 THR A CA 1
ATOM 854 C C . THR A 1 118 ? -21.359 16.109 11.969 1 97.69 118 THR A C 1
ATOM 856 O O . THR A 1 118 ? -20.141 16.031 11.719 1 97.69 118 THR A O 1
ATOM 859 N N . THR A 1 119 ? -22.328 15.695 11.242 1 98.44 119 THR A N 1
ATOM 860 C CA . THR A 1 119 ? -22 15.078 9.969 1 98.44 119 THR A CA 1
ATOM 861 C C . THR A 1 119 ? -21.094 15.984 9.141 1 98.44 119 THR A C 1
ATOM 863 O O . THR A 1 119 ? -21.297 17.203 9.086 1 98.44 119 THR A O 1
ATOM 866 N N . PHE A 1 120 ? -20.062 15.422 8.57 1 98 120 PHE A N 1
ATOM 867 C CA . PHE A 1 120 ? -19.203 16.156 7.641 1 98 120 PHE A CA 1
ATOM 868 C C . PHE A 1 120 ? -18.781 15.25 6.488 1 98 120 PHE A C 1
ATOM 870 O O . PHE A 1 120 ? -19.016 14.039 6.516 1 98 120 PHE A O 1
ATOM 877 N N . ASP A 1 121 ? -18.172 15.828 5.5 1 97.5 121 ASP A N 1
ATOM 878 C CA . ASP A 1 121 ? -17.766 15.07 4.32 1 97.5 121 ASP A CA 1
ATOM 879 C C . ASP A 1 121 ? -16.25 15 4.203 1 97.5 121 ASP A C 1
ATOM 881 O O . ASP A 1 121 ? -15.547 15.914 4.629 1 97.5 121 ASP A O 1
ATOM 885 N N . VAL A 1 122 ? -15.82 13.922 3.75 1 97.44 122 VAL A N 1
ATOM 886 C CA . VAL A 1 122 ? -14.461 13.789 3.244 1 97.44 122 VAL A CA 1
ATOM 887 C C . VAL A 1 122 ? -14.484 13.641 1.725 1 97.44 122 VAL A C 1
ATOM 889 O O . VAL A 1 122 ? -15.102 12.719 1.19 1 97.44 122 VAL A O 1
ATOM 892 N N . ASP A 1 123 ? -13.844 14.547 1.064 1 95.62 123 ASP A N 1
ATOM 893 C CA . ASP A 1 123 ? -13.742 14.555 -0.392 1 95.62 123 ASP A CA 1
ATOM 894 C C . ASP A 1 123 ? -12.344 14.141 -0.845 1 95.62 123 ASP A C 1
ATOM 896 O O . ASP A 1 123 ? -11.344 14.672 -0.355 1 95.62 123 ASP A O 1
ATOM 900 N N . ILE A 1 124 ? -12.344 13.211 -1.792 1 96.75 124 ILE A N 1
ATOM 901 C CA . ILE A 1 124 ? -11.055 12.82 -2.35 1 96.75 124 ILE A CA 1
ATOM 902 C C . ILE A 1 124 ? -11.039 13.078 -3.855 1 96.75 124 ILE A C 1
ATOM 904 O O . ILE A 1 124 ? -12.094 13.094 -4.496 1 96.75 124 ILE A O 1
ATOM 908 N N . PHE A 1 125 ? -9.875 13.367 -4.344 1 96.75 125 PHE A N 1
ATOM 909 C CA . PHE A 1 125 ? -9.602 13.43 -5.773 1 96.75 125 PHE A CA 1
ATOM 910 C C . PHE A 1 125 ? -8.625 12.336 -6.191 1 96.75 125 PHE A C 1
ATOM 912 O O . PHE A 1 125 ? -7.504 12.273 -5.691 1 96.75 125 PHE A O 1
ATOM 919 N N . ALA A 1 126 ? -9.078 11.445 -7.102 1 96.62 126 ALA A N 1
ATOM 920 C CA . ALA A 1 126 ? -8.273 10.336 -7.598 1 96.62 126 ALA A CA 1
ATOM 921 C C . ALA A 1 126 ? -7.789 10.602 -9.016 1 96.62 126 ALA A C 1
ATOM 923 O O . ALA A 1 126 ? -8.602 10.805 -9.93 1 96.62 126 ALA A O 1
ATOM 924 N N . HIS A 1 127 ? -6.477 10.602 -9.133 1 95.88 127 HIS A N 1
ATOM 925 C CA . HIS A 1 127 ? -5.816 10.875 -10.398 1 95.88 127 HIS A CA 1
ATOM 926 C C . HIS A 1 127 ? -5.09 9.633 -10.914 1 95.88 127 HIS A C 1
ATOM 928 O O . HIS A 1 127 ? -4.41 8.945 -10.156 1 95.88 127 HIS A O 1
ATOM 934 N N . LYS A 1 128 ? -5.336 9.211 -12.289 1 97.31 128 LYS A N 1
ATOM 935 C CA . LYS A 1 128 ? -4.668 8.133 -13.016 1 97.31 128 LYS A CA 1
ATOM 936 C C . LYS A 1 128 ? -5.008 6.777 -12.406 1 97.31 128 LYS A C 1
ATOM 938 O O . LYS A 1 128 ? -4.145 5.902 -12.305 1 97.31 128 LYS A O 1
ATOM 943 N N . ILE A 1 129 ? -6.18 6.609 -11.891 1 97.88 129 ILE A N 1
ATOM 944 C CA . ILE A 1 129 ? -6.781 5.352 -11.461 1 97.88 129 ILE A CA 1
ATOM 9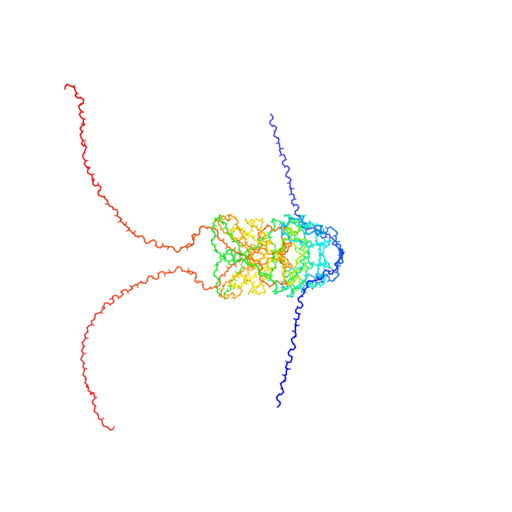45 C C . ILE A 1 129 ? -8.258 5.324 -11.852 1 97.88 129 ILE A C 1
ATOM 947 O O . ILE A 1 129 ? -8.938 6.348 -11.797 1 97.88 129 ILE A O 1
ATOM 951 N N . GLU A 1 130 ? -8.68 4.203 -12.297 1 97.38 130 GLU A N 1
ATOM 952 C CA . GLU A 1 130 ? -10.109 4.027 -12.547 1 97.38 130 GLU A CA 1
ATOM 953 C C . GLU A 1 130 ? -10.82 3.447 -11.32 1 97.38 130 GLU A C 1
ATOM 955 O O . GLU A 1 130 ? -10.688 2.256 -11.031 1 97.38 130 GLU A O 1
ATOM 960 N N . LEU A 1 131 ? -11.57 4.305 -10.648 1 96.81 131 LEU A N 1
ATOM 961 C CA . LEU A 1 131 ? -12.336 3.859 -9.484 1 96.81 131 LEU A CA 1
ATOM 962 C C . LEU A 1 131 ? -13.625 3.156 -9.922 1 96.81 131 LEU A C 1
ATOM 964 O O . LEU A 1 131 ? -14.023 3.25 -11.078 1 96.81 131 LEU A O 1
ATOM 968 N N . GLY A 1 132 ? -14.211 2.389 -9.016 1 95.62 132 GLY A N 1
ATOM 969 C CA . GLY A 1 132 ? -15.461 1.708 -9.305 1 95.62 132 GLY A CA 1
ATOM 970 C C . GLY A 1 132 ? -15.32 0.198 -9.359 1 95.62 132 GLY A C 1
ATOM 971 O O . GLY A 1 132 ? -16.312 -0.515 -9.555 1 95.62 132 GLY A O 1
ATOM 972 N N . TYR A 1 133 ? -14.141 -0.249 -9.242 1 97.31 133 TYR A N 1
ATOM 973 C CA . TYR A 1 133 ? -13.891 -1.686 -9.211 1 97.31 133 TYR A CA 1
ATOM 974 C C . TYR A 1 133 ? -13.672 -2.168 -7.781 1 97.31 133 TYR A C 1
ATOM 976 O O . TYR A 1 133 ? -12.562 -2.076 -7.254 1 97.31 133 TYR A O 1
ATOM 984 N N . PHE A 1 134 ? -14.719 -2.625 -7.191 1 97.56 134 PHE A N 1
ATOM 985 C CA . PHE A 1 134 ? -14.812 -3.094 -5.816 1 97.56 134 PHE A CA 1
ATOM 986 C C . PHE A 1 134 ? -15.43 -4.488 -5.758 1 97.56 134 PHE A C 1
ATOM 988 O O . PHE A 1 134 ? -16.656 -4.633 -5.785 1 97.56 134 PHE A O 1
ATOM 995 N N . THR A 1 135 ? -14.562 -5.512 -5.652 1 98 135 THR A N 1
ATOM 996 C CA . THR A 1 135 ? -15.086 -6.871 -5.559 1 98 135 THR A CA 1
ATOM 997 C C . THR A 1 135 ? -15.555 -7.176 -4.141 1 98 135 THR A C 1
ATOM 999 O O . THR A 1 135 ? -15.273 -6.414 -3.211 1 98 135 THR A O 1
ATOM 1002 N N . SER A 1 136 ? -16.281 -8.273 -3.971 1 96.56 136 SER A N 1
ATOM 1003 C CA . SER A 1 136 ? -16.781 -8.625 -2.646 1 96.56 136 SER A CA 1
ATOM 1004 C C . SER A 1 136 ? -15.641 -8.875 -1.67 1 96.56 136 SER A C 1
ATOM 1006 O O . SER A 1 136 ? -14.859 -9.805 -1.849 1 96.56 136 SER A O 1
ATOM 1008 N N . PRO A 1 137 ? -15.57 -8.062 -0.604 1 96.19 137 PRO A N 1
ATOM 1009 C CA . PRO A 1 137 ? -14.492 -8.289 0.356 1 96.19 137 PRO A CA 1
ATOM 1010 C C . PRO A 1 137 ? -14.719 -9.523 1.223 1 96.19 137 PRO A C 1
ATOM 1012 O O . PRO A 1 137 ? -13.797 -9.984 1.904 1 96.19 137 PRO A O 1
ATOM 1015 N N . ALA A 1 138 ? -15.844 -10.094 1.142 1 95.56 138 ALA A N 1
ATOM 1016 C CA . ALA A 1 138 ? -16.219 -11.219 1.995 1 95.56 138 ALA A CA 1
ATOM 1017 C C . ALA A 1 138 ? -15.664 -12.531 1.438 1 95.56 138 ALA A C 1
ATOM 1019 O O . ALA A 1 138 ? -15.375 -13.461 2.193 1 95.56 138 ALA A O 1
ATOM 1020 N N . ASN A 1 139 ? -15.484 -12.547 0.086 1 97.44 139 ASN A N 1
ATOM 1021 C CA . ASN A 1 139 ? -15.133 -13.859 -0.447 1 97.44 139 ASN A CA 1
ATOM 1022 C C . ASN A 1 139 ? -14.141 -13.75 -1.604 1 97.44 139 ASN A C 1
ATOM 1024 O O . ASN A 1 139 ? -13.844 -14.742 -2.266 1 97.44 139 ASN A O 1
ATOM 1028 N N . THR A 1 140 ? -13.672 -12.562 -1.915 1 98.56 140 THR A N 1
ATOM 1029 C CA . THR A 1 140 ? -12.688 -12.445 -2.984 1 98.56 140 THR A CA 1
ATOM 1030 C C . THR A 1 140 ? -11.508 -11.586 -2.537 1 98.56 140 THR A C 1
ATOM 1032 O O . THR A 1 140 ? -10.773 -11.039 -3.371 1 98.56 140 THR A O 1
ATOM 1035 N N . TYR A 1 141 ? -11.328 -11.391 -1.165 1 98.81 141 TYR A N 1
ATOM 1036 C CA . TYR A 1 141 ? -10.219 -10.625 -0.611 1 98.81 141 TYR A CA 1
ATOM 1037 C C . TYR A 1 141 ? -8.883 -11.188 -1.069 1 98.81 141 TYR A C 1
ATOM 1039 O O . TYR A 1 141 ? -8.523 -12.312 -0.719 1 98.81 141 TYR A O 1
ATOM 1047 N N . TYR A 1 142 ? -8.07 -10.438 -1.938 1 98.88 142 TYR A N 1
ATOM 1048 C CA . TYR A 1 142 ? -6.742 -10.758 -2.445 1 98.88 142 TYR A CA 1
ATOM 1049 C C . TYR A 1 142 ? -6.789 -11.984 -3.355 1 98.88 142 TYR A C 1
ATOM 1051 O O . TYR A 1 142 ? -5.797 -12.703 -3.492 1 98.88 142 TYR A O 1
ATOM 1059 N N . LEU A 1 143 ? -7.898 -12.234 -4.059 1 98.81 143 LEU A N 1
ATOM 1060 C CA . LEU A 1 143 ? -8.07 -13.508 -4.754 1 98.81 143 LEU A CA 1
ATOM 1061 C C . LEU A 1 143 ? -7.574 -13.414 -6.191 1 98.81 143 LEU A C 1
ATOM 1063 O O . LEU A 1 143 ? -7.34 -14.43 -6.844 1 98.81 143 LEU A O 1
ATOM 1067 N N . ALA A 1 144 ? -7.461 -12.234 -6.738 1 98.94 144 ALA A N 1
ATOM 1068 C CA . ALA A 1 144 ? -7.023 -12.07 -8.125 1 98.94 144 ALA A CA 1
ATOM 1069 C C . ALA A 1 144 ? -5.973 -10.969 -8.242 1 98.94 144 ALA A C 1
ATOM 1071 O O . ALA A 1 144 ? -5.922 -10.062 -7.406 1 98.94 144 ALA A O 1
ATOM 1072 N N . PRO A 1 145 ? -5.141 -11.031 -9.273 1 98.94 145 PRO A N 1
ATOM 1073 C CA . PRO A 1 145 ? -4.062 -10.055 -9.438 1 98.94 145 PRO A CA 1
ATOM 1074 C C . PRO A 1 145 ? -4.57 -8.664 -9.82 1 98.94 145 PRO A C 1
ATOM 1076 O O . PRO A 1 145 ? -5.707 -8.523 -10.281 1 98.94 145 PRO A O 1
ATOM 1079 N N . GLN A 1 146 ? -3.758 -7.676 -9.555 1 98.94 146 GLN A N 1
ATOM 1080 C CA . GLN A 1 146 ? -4.02 -6.32 -10.023 1 98.94 146 GLN A CA 1
ATOM 1081 C C . GLN A 1 146 ? -4.184 -6.293 -11.547 1 98.94 146 GLN A C 1
ATOM 1083 O O . GLN A 1 146 ? -3.42 -6.934 -12.266 1 98.94 146 GLN A O 1
ATOM 1088 N N . GLN A 1 147 ? -5.18 -5.566 -12.031 1 98.94 147 GLN A N 1
ATOM 1089 C CA . GLN A 1 147 ? -5.48 -5.418 -13.453 1 98.94 147 GLN A CA 1
ATOM 1090 C C . GLN A 1 147 ? -5.418 -3.955 -13.875 1 98.94 147 GLN A C 1
ATOM 1092 O O . GLN A 1 147 ? -5.648 -3.055 -13.07 1 98.94 147 GLN A O 1
ATOM 1097 N N . LEU A 1 148 ? -5.059 -3.76 -15.117 1 98.94 148 LEU A N 1
ATOM 1098 C CA . LEU A 1 148 ? -5.121 -2.443 -15.742 1 98.94 148 LEU A CA 1
ATOM 1099 C C . LEU A 1 148 ? -6.258 -2.381 -16.766 1 98.94 148 LEU A C 1
ATOM 1101 O O . LEU A 1 148 ? -6.625 -3.398 -17.359 1 98.94 148 LEU A O 1
ATOM 1105 N N . ASN A 1 149 ? -6.836 -1.195 -16.906 1 98.62 149 ASN A N 1
ATOM 1106 C CA . ASN A 1 149 ? -7.785 -1.015 -18 1 98.62 149 ASN A CA 1
ATOM 1107 C C . ASN A 1 149 ? -7.066 -0.798 -19.328 1 98.62 149 ASN A C 1
ATOM 1109 O O . ASN A 1 149 ? -5.84 -0.862 -19.391 1 98.62 149 ASN A O 1
ATOM 1113 N N . LYS A 1 150 ? -7.836 -0.536 -20.375 1 98.06 150 LYS A N 1
ATOM 1114 C CA . LYS A 1 150 ? -7.289 -0.435 -21.734 1 98.06 150 LYS A CA 1
ATOM 1115 C C . LYS A 1 150 ? -6.352 0.762 -21.859 1 98.06 150 LYS A C 1
ATOM 1117 O O . LYS A 1 150 ? -5.5 0.798 -22.75 1 98.06 150 LYS A O 1
ATOM 1122 N N . ASN A 1 151 ? -6.48 1.767 -20.953 1 98.06 151 ASN A N 1
ATOM 1123 C CA . ASN A 1 151 ? -5.664 2.975 -21 1 98.06 151 ASN A CA 1
ATOM 1124 C C . ASN A 1 151 ? -4.438 2.855 -20.094 1 98.06 151 ASN A C 1
ATOM 1126 O O . ASN A 1 151 ? -3.693 3.822 -19.922 1 98.06 151 ASN A O 1
ATOM 1130 N N . GLY A 1 152 ? -4.219 1.729 -19.406 1 98.69 152 GLY A N 1
ATOM 1131 C CA . GLY A 1 152 ? -3.045 1.502 -18.578 1 98.69 152 GLY A CA 1
ATOM 1132 C C . GLY A 1 152 ? -3.23 1.952 -17.141 1 98.69 152 GLY A C 1
ATOM 1133 O O . GLY A 1 152 ? -2.268 2.016 -16.375 1 98.69 152 GLY A O 1
ATOM 1134 N N . LEU A 1 153 ? -4.527 2.256 -16.844 1 98.75 153 LEU A N 1
ATOM 1135 C CA . LEU A 1 153 ? -4.816 2.674 -15.477 1 98.75 153 LEU A CA 1
ATOM 1136 C C . LEU A 1 153 ? -5.227 1.482 -14.617 1 98.75 153 LEU A C 1
ATOM 1138 O O . LEU A 1 153 ? -5.926 0.583 -15.094 1 98.75 153 LEU A O 1
ATOM 1142 N N . ILE A 1 154 ? -4.84 1.527 -13.383 1 98.81 154 ILE A N 1
ATOM 1143 C CA . ILE A 1 154 ? -5.238 0.48 -12.445 1 98.81 154 ILE A CA 1
ATOM 1144 C C . ILE A 1 154 ? -6.754 0.516 -12.25 1 98.81 154 ILE A C 1
ATOM 1146 O O . ILE A 1 154 ? -7.332 1.581 -12.016 1 98.81 154 ILE A O 1
ATOM 1150 N N . LYS A 1 155 ? -7.387 -0.649 -12.406 1 98.69 155 LYS A N 1
ATOM 1151 C CA . LYS A 1 155 ? -8.766 -0.822 -11.953 1 98.69 155 LYS A CA 1
ATOM 1152 C C . LYS A 1 155 ? -8.82 -1.027 -10.438 1 98.69 155 LYS A C 1
ATOM 1154 O O . LYS A 1 155 ? -8.32 -2.031 -9.922 1 98.69 155 LYS A O 1
ATOM 1159 N N . GLY A 1 156 ? -9.391 -0.035 -9.758 1 98.31 156 GLY A N 1
ATOM 1160 C CA . GLY A 1 156 ? -9.336 -0.151 -8.305 1 98.31 156 GLY A CA 1
ATOM 1161 C C . GLY A 1 156 ? -10.375 0.7 -7.602 1 98.31 156 GLY A C 1
ATOM 1162 O O . GLY A 1 156 ? -11.453 0.956 -8.148 1 98.31 156 GLY A O 1
ATOM 1163 N N . HIS A 1 157 ? -10.18 0.863 -6.312 1 98.31 157 HIS A N 1
ATOM 1164 C CA . HIS A 1 157 ? -11.008 1.675 -5.426 1 98.31 157 HIS A CA 1
ATOM 1165 C C . HIS A 1 157 ? -10.188 2.242 -4.273 1 98.31 157 HIS A C 1
ATOM 1167 O O . HIS A 1 157 ? -8.992 1.95 -4.152 1 98.31 157 HIS A O 1
ATOM 1173 N N . SER A 1 158 ? -10.805 3.09 -3.541 1 97.88 158 SER A N 1
ATOM 1174 C CA . SER A 1 158 ? -10.141 3.646 -2.365 1 97.88 158 SER A CA 1
ATOM 1175 C C . SER A 1 158 ? -10.953 3.379 -1.1 1 97.88 158 SER A C 1
ATOM 1177 O O . SER A 1 158 ? -12.031 2.781 -1.159 1 97.88 158 SER A O 1
ATOM 1179 N N . HIS A 1 159 ? -10.344 3.604 0.005 1 98.56 159 HIS A N 1
ATOM 1180 C CA . HIS A 1 159 ? -10.945 3.604 1.33 1 98.56 159 HIS A CA 1
ATOM 1181 C C . HIS A 1 159 ? -10.633 4.891 2.084 1 98.56 159 HIS A C 1
ATOM 1183 O O . HIS A 1 159 ? -9.586 5.508 1.853 1 98.56 159 HIS A O 1
ATOM 1189 N N . ILE A 1 160 ? -11.555 5.262 2.908 1 98.56 160 ILE A N 1
ATOM 1190 C CA . ILE A 1 160 ? -11.32 6.309 3.895 1 98.56 160 ILE A CA 1
ATOM 1191 C C . ILE A 1 160 ? -11.289 5.703 5.297 1 98.56 160 ILE A C 1
ATOM 1193 O O . ILE A 1 160 ? -12.172 4.93 5.66 1 98.56 160 ILE A O 1
ATOM 1197 N N . THR A 1 161 ? -10.258 5.992 5.977 1 98.81 161 THR A N 1
ATOM 1198 C CA . THR A 1 161 ? -10.133 5.547 7.363 1 98.81 161 THR A CA 1
ATOM 1199 C C . THR A 1 161 ? -9.75 6.711 8.273 1 98.81 161 THR A C 1
ATOM 1201 O O . THR A 1 161 ? -9.055 7.637 7.844 1 98.81 161 THR A O 1
ATOM 1204 N N . ILE A 1 162 ? -10.281 6.738 9.461 1 98.5 162 ILE A N 1
ATOM 1205 C CA . ILE A 1 162 ? -10.008 7.793 10.43 1 98.5 162 ILE A CA 1
ATOM 1206 C C . ILE A 1 162 ? -9.531 7.18 11.742 1 98.5 162 ILE A C 1
ATOM 1208 O O . ILE A 1 162 ? -10.141 6.246 12.266 1 98.5 162 ILE A O 1
ATOM 1212 N N . GLU A 1 163 ? -8.453 7.66 12.18 1 97.88 163 GLU A N 1
ATOM 1213 C CA . GLU A 1 163 ? -7.883 7.223 13.453 1 97.88 163 GLU A CA 1
ATOM 1214 C C . GLU A 1 163 ? -7.742 8.391 14.422 1 97.88 163 GLU A C 1
ATOM 1216 O O . GLU A 1 163 ? -7.387 9.5 14.016 1 97.88 163 GLU A O 1
ATOM 1221 N N . ARG A 1 164 ? -8.055 8.117 15.656 1 95.94 164 ARG A N 1
ATOM 1222 C CA . ARG A 1 164 ? -7.812 9.117 16.688 1 95.94 164 ARG A CA 1
ATOM 1223 C C . ARG A 1 164 ? -6.324 9.258 16.984 1 95.94 164 ARG A C 1
ATOM 1225 O O . ARG A 1 164 ? -5.598 8.266 17.031 1 95.94 164 ARG A O 1
ATOM 1232 N N . VAL A 1 165 ? -5.945 10.477 17.094 1 93.62 165 VAL A N 1
ATOM 1233 C CA . VAL A 1 165 ? -4.562 10.742 17.484 1 93.62 165 VAL A CA 1
ATOM 1234 C C . VAL A 1 165 ? -4.449 10.789 19 1 93.62 165 VAL A C 1
ATOM 1236 O O . VAL A 1 165 ? -4.914 11.734 19.641 1 93.62 165 VAL A O 1
ATOM 1239 N N . ASP A 1 166 ? -3.961 9.672 19.469 1 86.19 166 ASP A N 1
ATOM 1240 C CA . ASP A 1 166 ? -3.713 9.594 20.906 1 86.19 166 ASP A CA 1
ATOM 1241 C C . ASP A 1 166 ? -2.215 9.523 21.203 1 86.19 166 ASP A C 1
ATOM 1243 O O . ASP A 1 166 ? -1.581 8.492 21 1 86.19 166 ASP A O 1
ATOM 1247 N N . GLY A 1 167 ? -1.665 10.641 21.688 1 79.81 167 GLY A N 1
ATOM 1248 C CA . GLY A 1 167 ? -0.225 10.68 21.875 1 79.81 167 GLY A CA 1
ATOM 1249 C C . GLY A 1 167 ? 0.546 10.961 20.609 1 79.81 167 GLY A C 1
ATOM 1250 O O . GLY A 1 167 ? 0.011 11.562 19.672 1 79.81 167 GLY A O 1
ATOM 1251 N N . ASN A 1 168 ? 1.824 10.594 20.641 1 67.69 168 ASN A N 1
ATOM 1252 C CA . ASN A 1 168 ? 2.586 11.133 19.516 1 67.69 168 ASN A CA 1
ATOM 1253 C C . ASN A 1 168 ? 3.346 10.031 18.781 1 67.69 168 ASN A C 1
ATOM 1255 O O . ASN A 1 168 ? 4.188 10.312 17.938 1 67.69 168 ASN A O 1
ATOM 1259 N N . ARG A 1 169 ? 2.85 8.766 19.031 1 82.88 169 ARG A N 1
ATOM 1260 C CA . ARG A 1 169 ? 3.836 7.895 18.406 1 82.88 169 ARG A CA 1
ATOM 1261 C C . ARG A 1 169 ? 3.156 6.801 17.578 1 82.88 169 ARG A C 1
ATOM 1263 O O . ARG A 1 169 ? 3.701 6.348 16.578 1 82.88 169 ARG A O 1
ATOM 1270 N N . ILE A 1 170 ? 2.023 6.324 18.031 1 87.56 170 ILE A N 1
ATOM 1271 C CA . ILE A 1 170 ? 1.516 5.145 17.344 1 87.56 170 ILE A CA 1
ATOM 1272 C C . ILE A 1 170 ? 0.069 5.379 16.906 1 87.56 170 ILE A C 1
ATOM 1274 O O . ILE A 1 170 ? -0.634 6.199 17.5 1 87.56 170 ILE A O 1
ATOM 1278 N N . PHE A 1 171 ? -0.276 4.734 15.828 1 94.06 171 PHE A N 1
ATOM 1279 C CA . PHE A 1 171 ? -1.685 4.512 15.516 1 94.06 171 PHE A CA 1
ATOM 1280 C C . PHE A 1 171 ? -2.066 3.057 15.766 1 94.06 171 PHE A C 1
ATOM 1282 O O . PHE A 1 171 ? -1.262 2.15 15.539 1 94.06 171 PHE A O 1
ATOM 1289 N N . ASP A 1 172 ? -3.273 2.836 16.281 1 94.12 172 ASP A N 1
ATOM 1290 C CA . ASP A 1 172 ? -3.842 1.496 16.406 1 94.12 172 ASP A CA 1
ATOM 1291 C C . ASP A 1 172 ? -4.492 1.06 15.094 1 94.12 172 ASP A C 1
ATOM 1293 O O . ASP A 1 172 ? -5.707 1.183 14.922 1 94.12 172 ASP A O 1
ATOM 1297 N N . THR A 1 173 ? -3.711 0.428 14.258 1 97.69 173 THR A N 1
ATOM 1298 C CA . THR A 1 173 ? -4.133 0.074 12.906 1 97.69 173 THR A CA 1
ATOM 1299 C C . THR A 1 173 ? -5.332 -0.873 12.945 1 97.69 173 THR A C 1
ATOM 1301 O O . THR A 1 173 ? -6.148 -0.886 12.023 1 97.69 173 THR A O 1
ATOM 1304 N N . ALA A 1 174 ? -5.496 -1.622 14.016 1 97.62 174 ALA A N 1
ATOM 1305 C CA . ALA A 1 174 ? -6.547 -2.633 14.102 1 97.62 174 ALA A CA 1
ATOM 1306 C C . ALA A 1 174 ? -7.895 -1.995 14.422 1 97.62 174 ALA A C 1
ATOM 1308 O O . ALA A 1 174 ? -8.945 -2.592 14.172 1 97.62 174 ALA A O 1
ATOM 1309 N N . ASN A 1 175 ? -7.832 -0.743 14.984 1 95.94 175 ASN A N 1
ATOM 1310 C CA . ASN A 1 175 ? -9.07 -0.191 15.508 1 95.94 175 ASN A CA 1
ATOM 1311 C C . ASN A 1 175 ? -9.273 1.26 15.078 1 95.94 175 ASN A C 1
ATOM 1313 O O . ASN A 1 175 ? -9.281 2.164 15.914 1 95.94 175 ASN A O 1
ATOM 1317 N N . PRO A 1 176 ? -9.578 1.483 13.805 1 97.94 176 PRO A N 1
ATOM 1318 C CA . PRO A 1 176 ? -9.953 2.84 13.398 1 97.94 176 PRO A CA 1
ATOM 1319 C C . PRO A 1 176 ? -11.32 3.256 13.93 1 97.94 176 PRO A C 1
ATOM 1321 O O . PRO A 1 176 ? -12.18 2.402 14.18 1 97.94 176 PRO A O 1
ATOM 1324 N N . VAL A 1 177 ? -11.539 4.555 14.062 1 97.69 177 VAL A N 1
ATOM 1325 C CA . VAL A 1 177 ? -12.82 5.008 14.586 1 97.69 177 VAL A CA 1
ATOM 1326 C C . VAL A 1 177 ? -13.836 5.098 13.453 1 97.69 177 VAL A C 1
ATOM 1328 O O . VAL A 1 177 ? -15.047 5.176 13.695 1 97.69 177 VAL A O 1
ATOM 1331 N N . PHE A 1 178 ? -13.352 5.148 12.242 1 98.31 178 PHE A N 1
ATOM 1332 C CA . PHE A 1 178 ? -14.188 5.109 11.047 1 98.31 178 PHE A CA 1
ATOM 1333 C C . PHE A 1 178 ? -13.469 4.379 9.914 1 98.31 178 PHE A C 1
ATOM 1335 O O . PHE A 1 178 ? -12.258 4.512 9.758 1 98.31 178 PHE A O 1
ATOM 1342 N N . PHE A 1 179 ? -14.25 3.646 9.125 1 98.56 179 PHE A N 1
ATOM 1343 C CA . PHE A 1 179 ? -13.766 3 7.914 1 98.56 179 PHE A CA 1
ATOM 1344 C C . PHE A 1 179 ? -14.891 2.859 6.895 1 98.56 179 PHE A C 1
ATOM 1346 O O . PHE A 1 179 ? -16 2.441 7.238 1 98.56 179 PHE A O 1
ATOM 1353 N N . LYS A 1 180 ? -14.516 3.217 5.641 1 97.62 180 LYS A N 1
ATOM 1354 C CA . LYS A 1 180 ? -15.477 3 4.562 1 97.62 180 LYS A CA 1
ATOM 1355 C C . LYS A 1 180 ? -14.773 2.713 3.242 1 97.62 180 LYS A C 1
ATOM 1357 O O . LYS A 1 180 ? -13.859 3.449 2.846 1 97.62 180 LYS A O 1
ATOM 1362 N N . GLY A 1 181 ? -15.117 1.609 2.604 1 95.75 181 GLY A N 1
ATOM 1363 C CA . GLY A 1 181 ? -14.75 1.404 1.214 1 95.75 181 GLY A CA 1
ATOM 1364 C C . GLY A 1 181 ? -15.484 2.324 0.257 1 95.75 181 GLY A C 1
ATOM 1365 O O . GLY A 1 181 ? -16.703 2.467 0.339 1 95.75 181 GLY A O 1
ATOM 1366 N N . VAL A 1 182 ? -14.711 3.01 -0.538 1 90.88 182 VAL A N 1
ATOM 1367 C CA . VAL A 1 182 ? -15.266 3.879 -1.568 1 90.88 182 VAL A CA 1
ATOM 1368 C C . VAL A 1 182 ? -15.398 3.107 -2.879 1 90.88 182 VAL A C 1
ATOM 1370 O O . VAL A 1 182 ? -14.469 3.076 -3.688 1 90.88 182 VAL A O 1
ATOM 1373 N N . ALA A 1 183 ? -16.547 2.59 -3.131 1 83.62 183 ALA A N 1
ATOM 1374 C CA . ALA A 1 183 ? -16.766 1.646 -4.223 1 83.62 183 ALA A CA 1
ATOM 1375 C C . ALA A 1 183 ? -17.281 2.363 -5.469 1 83.62 183 ALA A C 1
ATOM 1377 O O . ALA A 1 183 ? -17.281 1.794 -6.562 1 83.62 183 ALA A O 1
ATOM 1378 N N . GLY A 1 184 ? -17.625 3.553 -5.258 1 82.81 184 GLY A N 1
ATOM 1379 C CA . GLY A 1 184 ? -18.234 4.27 -6.363 1 82.81 184 GLY A CA 1
ATOM 1380 C C . GLY A 1 184 ? -17.219 4.809 -7.359 1 82.81 184 GLY A C 1
ATOM 1381 O O . GLY A 1 184 ? -16.047 4.941 -7.043 1 82.81 184 GLY A O 1
ATOM 1382 N N . ARG A 1 185 ? -17.766 5.035 -8.516 1 85.31 185 ARG A N 1
ATOM 1383 C CA . ARG A 1 185 ? -16.969 5.711 -9.539 1 85.31 185 ARG A CA 1
ATOM 1384 C C . ARG A 1 185 ? -16.75 7.176 -9.172 1 85.31 185 ARG A C 1
ATOM 1386 O O . ARG A 1 185 ? -17.578 7.789 -8.508 1 85.31 185 ARG A O 1
ATOM 1393 N N . ALA A 1 186 ? -15.578 7.609 -9.578 1 85.69 186 ALA A N 1
ATOM 1394 C CA . ALA A 1 186 ? -15.336 9.039 -9.391 1 85.69 186 ALA A CA 1
ATOM 1395 C C . ALA A 1 186 ? -16.141 9.867 -10.398 1 85.69 186 ALA A C 1
ATOM 1397 O O . ALA A 1 186 ? -16.281 9.477 -11.555 1 85.69 186 ALA A O 1
ATOM 1398 N N . VAL A 1 187 ? -16.688 10.961 -9.922 1 83.56 187 VAL A N 1
ATOM 1399 C CA . VAL A 1 187 ? -17.266 11.984 -10.789 1 83.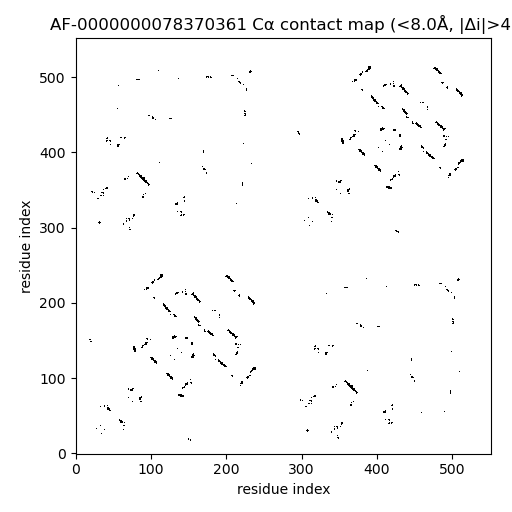56 187 VAL A CA 1
ATOM 1400 C C . VAL A 1 187 ? -16.281 13.141 -10.953 1 83.56 187 VAL A C 1
ATOM 1402 O O . VAL A 1 187 ? -15.984 13.852 -9.984 1 83.56 187 VAL A O 1
ATOM 1405 N N . ASN A 1 188 ? -15.805 13.328 -12.141 1 85.56 188 ASN A N 1
ATOM 1406 C CA . ASN A 1 188 ? -14.773 14.328 -12.414 1 85.56 188 ASN A CA 1
ATOM 1407 C C . ASN A 1 188 ? -13.578 14.164 -11.477 1 85.56 188 ASN A C 1
ATOM 1409 O O . ASN A 1 188 ? -13.086 15.141 -10.914 1 85.56 188 ASN A O 1
ATOM 1413 N N . GLY A 1 189 ? -13.305 12.945 -11.172 1 88.19 189 GLY A N 1
ATOM 1414 C CA . GLY A 1 189 ? -12.133 12.609 -10.375 1 88.19 189 GLY A CA 1
ATOM 1415 C C . GLY A 1 189 ? -12.391 12.688 -8.883 1 88.19 189 GLY A C 1
ATOM 1416 O O . GLY A 1 189 ? -11.508 12.359 -8.086 1 88.19 189 GLY A O 1
ATOM 1417 N N . GLN A 1 190 ? -13.609 13.023 -8.531 1 92.69 190 GLN A N 1
ATOM 1418 C CA . GLN A 1 190 ? -13.898 13.266 -7.121 1 92.69 190 GLN A CA 1
ATOM 1419 C C . GLN A 1 190 ? -14.906 12.258 -6.582 1 92.69 190 GLN A C 1
ATOM 1421 O O . GLN A 1 190 ? -15.797 11.805 -7.312 1 92.69 190 GLN A O 1
ATOM 1426 N N . VAL A 1 191 ? -14.703 11.883 -5.328 1 94.75 191 VAL A N 1
ATOM 1427 C CA . VAL A 1 191 ? -15.664 11.078 -4.578 1 94.75 191 VAL A CA 1
ATOM 1428 C C . VAL A 1 191 ? -15.867 11.68 -3.188 1 94.75 191 VAL A C 1
ATOM 1430 O O . VAL A 1 191 ? -14.891 11.969 -2.482 1 94.75 191 VAL A O 1
ATOM 1433 N N . LYS A 1 192 ? -17.078 11.852 -2.875 1 94.19 192 LYS A N 1
ATOM 1434 C CA . LYS A 1 192 ? -17.453 12.398 -1.573 1 94.19 192 LYS A CA 1
ATOM 1435 C C . LYS A 1 192 ? -18 11.305 -0.659 1 94.19 192 LYS A C 1
ATOM 1437 O O . LYS A 1 192 ? -18.828 10.492 -1.078 1 94.19 192 LYS A O 1
ATOM 1442 N N . THR A 1 193 ? -17.516 11.258 0.551 1 96 193 THR A N 1
ATOM 1443 C CA . THR A 1 193 ? -17.984 10.32 1.566 1 96 193 THR A CA 1
ATOM 1444 C C . THR A 1 193 ? -18.453 11.07 2.811 1 96 193 THR A C 1
ATOM 1446 O O . THR A 1 193 ? -17.688 11.828 3.41 1 96 193 THR A O 1
ATOM 1449 N N . SER A 1 194 ? -19.625 10.773 3.188 1 97.06 194 SER A N 1
ATOM 1450 C CA . SER A 1 194 ? -20.156 11.406 4.387 1 97.06 194 SER A CA 1
ATOM 1451 C C . SER A 1 194 ? -19.797 10.609 5.641 1 97.06 194 SER A C 1
ATOM 1453 O O . SER A 1 194 ? -19.969 9.391 5.668 1 97.06 194 SER A O 1
ATOM 1455 N N . ILE A 1 195 ? -19.281 11.273 6.598 1 98.12 195 ILE A N 1
ATOM 1456 C CA . ILE A 1 195 ? -19.094 10.719 7.934 1 98.12 195 ILE A CA 1
ATOM 1457 C C . ILE A 1 195 ? -20.281 11.055 8.812 1 98.12 195 ILE A C 1
ATOM 1459 O O . ILE A 1 195 ? -20.281 12.078 9.508 1 98.12 195 ILE A O 1
ATOM 1463 N N . LYS A 1 196 ? -21.188 10.117 8.805 1 97.69 196 LYS A N 1
ATOM 1464 C CA . LYS A 1 196 ? -22.453 10.344 9.492 1 97.69 196 LYS A CA 1
ATOM 1465 C C . LYS A 1 196 ? -22.25 10.469 11 1 97.69 196 LYS A C 1
ATOM 1467 O O . LYS A 1 196 ? -21.453 9.742 11.586 1 97.69 196 LYS A O 1
ATOM 1472 N N . ASP A 1 197 ? -22.969 11.406 11.672 1 97.56 197 ASP A N 1
ATOM 1473 C CA . ASP A 1 197 ? -22.984 11.68 13.109 1 97.56 197 ASP A CA 1
ATOM 1474 C C . ASP A 1 197 ? -21.672 12.305 13.57 1 97.56 197 ASP A C 1
ATOM 1476 O O . ASP A 1 197 ? -21.562 12.758 14.711 1 97.56 197 ASP A O 1
ATOM 1480 N N . GLY A 1 198 ? -20.656 12.305 12.695 1 98 198 GLY A N 1
ATOM 1481 C CA . GLY A 1 198 ? -19.391 12.984 12.977 1 98 198 GLY A CA 1
ATOM 1482 C C . GLY A 1 198 ? -18.562 12.281 14.031 1 98 198 GLY A C 1
ATOM 1483 O O . GLY A 1 198 ? -18.578 11.055 14.117 1 98 198 GLY A O 1
ATOM 1484 N N . LEU A 1 199 ? -17.672 13.039 14.586 1 98.12 199 LEU A N 1
ATOM 1485 C CA . LEU A 1 199 ? -16.703 12.531 15.555 1 98.12 199 LEU A CA 1
ATOM 1486 C C . LEU A 1 199 ? -16.75 13.359 16.844 1 98.12 199 LEU A C 1
ATOM 1488 O O . LEU A 1 199 ? -17 14.562 16.797 1 98.12 199 LEU A O 1
ATOM 1492 N N . PRO A 1 200 ? -16.453 12.742 18.031 1 97.75 200 PRO A N 1
ATOM 1493 C CA . PRO A 1 200 ? -16.25 13.547 19.234 1 97.75 200 PRO A CA 1
ATOM 1494 C C . PRO A 1 200 ? -15.016 14.438 19.156 1 97.75 200 PRO A C 1
ATOM 1496 O O . PRO A 1 200 ? -14.148 14.219 18.312 1 97.75 200 PRO A O 1
ATOM 1499 N N . ALA A 1 201 ? -15 15.469 20.062 1 97.19 201 ALA A N 1
ATOM 1500 C CA . ALA A 1 201 ? -13.859 16.391 20.094 1 97.19 201 ALA A CA 1
ATOM 1501 C C . ALA A 1 201 ? -12.547 15.633 20.25 1 97.19 201 ALA A C 1
ATOM 1503 O O . ALA A 1 201 ? -12.469 14.656 21 1 97.19 201 ALA A O 1
ATOM 1504 N N . GLY A 1 202 ? -11.578 16.047 19.469 1 95 202 GLY A N 1
ATOM 1505 C CA . GLY A 1 202 ? -10.273 15.406 19.484 1 95 202 GLY A CA 1
ATOM 1506 C C . GLY A 1 202 ? -9.461 15.688 18.234 1 95 202 GLY A C 1
ATOM 1507 O O . GLY A 1 202 ? -9.867 16.484 17.391 1 95 202 GLY A O 1
ATOM 1508 N N . LEU A 1 203 ? -8.234 15.172 18.219 1 94.31 203 LEU A N 1
ATOM 1509 C CA . LEU A 1 203 ? -7.371 15.203 17.047 1 94.31 203 LEU A CA 1
ATOM 1510 C C . LEU A 1 203 ? -7.449 13.883 16.281 1 94.31 203 LEU A C 1
ATOM 1512 O O . LEU A 1 203 ? -7.441 12.812 16.891 1 94.31 203 LEU A O 1
ATOM 1516 N N . TYR A 1 204 ? -7.629 14.016 14.961 1 95.88 204 TYR A N 1
ATOM 1517 C CA . TYR A 1 204 ? -7.812 12.828 14.141 1 95.88 204 TYR A CA 1
ATOM 1518 C C . TYR A 1 204 ? -6.918 12.867 12.906 1 95.88 204 TYR A C 1
ATOM 1520 O O . TYR A 1 204 ? -6.609 13.945 12.391 1 95.88 204 TYR A O 1
ATOM 1528 N N . ARG A 1 205 ? -6.523 11.711 12.508 1 96.56 205 ARG A N 1
ATOM 1529 C CA . ARG A 1 205 ? -5.93 11.531 11.188 1 96.56 205 ARG A CA 1
ATOM 1530 C C . ARG A 1 205 ? -6.926 10.906 10.211 1 96.56 205 ARG A C 1
ATOM 1532 O O . ARG A 1 205 ? -7.488 9.844 10.492 1 96.56 205 ARG A O 1
ATOM 1539 N N . ILE A 1 206 ? -7.227 11.602 9.141 1 98.12 206 ILE A N 1
ATOM 1540 C CA . ILE A 1 206 ? -7.996 11.07 8.023 1 98.12 206 ILE A CA 1
ATOM 1541 C C . ILE A 1 206 ? -7.051 10.586 6.93 1 98.12 206 ILE A C 1
ATOM 1543 O O . ILE A 1 206 ? -6.18 11.336 6.477 1 98.12 206 ILE A O 1
ATOM 1547 N N . SER A 1 207 ? -7.219 9.312 6.523 1 98.62 207 SER A N 1
ATOM 1548 C CA . SER A 1 207 ? -6.312 8.742 5.535 1 98.62 207 SER A CA 1
ATOM 1549 C C . SER A 1 207 ? -7.078 8.023 4.434 1 98.62 207 SER A C 1
ATOM 1551 O O . SER A 1 207 ? -8.227 7.621 4.629 1 98.62 207 SER A O 1
ATOM 1553 N N . THR A 1 208 ? -6.434 7.922 3.299 1 98.69 208 THR A N 1
ATOM 1554 C CA . THR A 1 208 ? -6.93 7.059 2.234 1 98.69 208 THR A CA 1
ATOM 1555 C C . THR A 1 208 ? -6.117 5.77 2.158 1 98.69 208 THR A C 1
ATOM 1557 O O . THR A 1 208 ? -4.945 5.746 2.545 1 98.69 208 THR A O 1
ATOM 1560 N N . ILE A 1 209 ? -6.711 4.691 1.762 1 98.75 209 ILE A N 1
ATOM 1561 C CA . ILE A 1 209 ? -6.086 3.43 1.374 1 98.75 209 ILE A CA 1
ATOM 1562 C C . ILE A 1 209 ? -6.535 3.045 -0.035 1 98.75 209 ILE A C 1
ATOM 1564 O O . ILE A 1 209 ? -7.688 2.664 -0.244 1 98.75 209 ILE A O 1
ATOM 1568 N N . THR A 1 210 ? -5.66 3.16 -1.009 1 98.69 210 THR A N 1
ATOM 1569 C CA . THR A 1 210 ? -5.973 2.869 -2.402 1 98.69 210 THR A CA 1
ATOM 1570 C C . THR A 1 210 ? -5.625 1.424 -2.746 1 98.69 210 THR A C 1
ATOM 1572 O O . THR A 1 210 ? -4.52 0.96 -2.449 1 98.69 210 THR A O 1
ATOM 1575 N N . SER A 1 211 ? -6.594 0.765 -3.375 1 98.75 211 SER A N 1
ATOM 1576 C CA . SER A 1 211 ? -6.453 -0.672 -3.586 1 98.75 211 SER A CA 1
ATOM 1577 C C . SER A 1 211 ? -6.852 -1.063 -5.004 1 98.75 211 SER A C 1
ATOM 1579 O O . SER A 1 211 ? -7.668 -0.386 -5.633 1 98.75 211 SER A O 1
ATOM 1581 N N . ALA A 1 212 ? -6.258 -2.158 -5.5 1 98.81 212 ALA A N 1
ATOM 1582 C CA . ALA A 1 212 ? -6.762 -2.822 -6.699 1 98.81 212 ALA A CA 1
ATOM 1583 C C . ALA A 1 212 ? -8.141 -3.422 -6.453 1 98.81 212 ALA A C 1
ATOM 1585 O O . ALA A 1 212 ? -8.688 -3.314 -5.348 1 98.81 212 ALA A O 1
ATOM 1586 N N . MET A 1 213 ? -8.719 -4.031 -7.434 1 98.5 213 MET A N 1
ATOM 1587 C CA . MET A 1 213 ? -10.125 -4.426 -7.379 1 98.5 213 MET A CA 1
ATOM 1588 C C . MET A 1 213 ? -10.352 -5.477 -6.297 1 98.5 213 MET A C 1
ATOM 1590 O O . MET A 1 213 ? -11.398 -5.496 -5.652 1 98.5 213 MET A O 1
ATOM 1594 N N . ASN A 1 214 ? -9.312 -6.355 -6.031 1 98.88 214 ASN A N 1
ATOM 1595 C CA . ASN A 1 214 ? -9.453 -7.395 -5.012 1 98.88 214 ASN A CA 1
ATOM 1596 C C . ASN A 1 214 ? -8.805 -6.977 -3.695 1 98.88 214 ASN A C 1
ATOM 1598 O O . ASN A 1 214 ? -8.328 -7.824 -2.938 1 98.88 214 ASN A O 1
ATOM 1602 N N . HIS A 1 215 ? -8.68 -5.676 -3.42 1 98.81 215 HIS A N 1
ATOM 1603 C CA . HIS A 1 215 ? -8.477 -5.035 -2.125 1 98.81 215 HIS A CA 1
ATOM 1604 C C . HIS A 1 215 ? -7.004 -5.027 -1.733 1 98.81 215 HIS A C 1
ATOM 1606 O O . HIS A 1 215 ? -6.645 -4.535 -0.662 1 98.81 215 HIS A O 1
ATOM 1612 N N . GLN A 1 216 ? -6.031 -5.551 -2.537 1 98.81 216 GLN A N 1
ATOM 1613 C CA . GLN A 1 216 ? -4.609 -5.41 -2.227 1 98.81 216 GLN A CA 1
ATOM 1614 C C . GLN A 1 216 ? -4.121 -3.996 -2.52 1 98.81 216 GLN A C 1
ATOM 1616 O O . GLN A 1 216 ? -4.621 -3.338 -3.434 1 98.81 216 GLN A O 1
ATOM 1621 N N . PRO A 1 217 ? -3.164 -3.518 -1.738 1 98.81 217 PRO A N 1
ATOM 1622 C CA . PRO A 1 217 ? -2.572 -2.225 -2.098 1 98.81 217 PRO A CA 1
ATOM 1623 C C . PRO A 1 217 ? -2.055 -2.191 -3.533 1 98.81 217 PRO A C 1
ATOM 1625 O O . PRO A 1 217 ? -1.51 -3.186 -4.02 1 98.81 217 PRO A O 1
ATOM 1628 N N . VAL A 1 218 ? -2.203 -1.055 -4.188 1 98.94 218 VAL A N 1
ATOM 1629 C CA . VAL A 1 218 ? -1.754 -0.945 -5.57 1 98.94 218 VAL A CA 1
ATOM 1630 C C . VAL A 1 218 ? -0.235 -1.089 -5.633 1 98.94 218 VAL A C 1
ATOM 1632 O O . VAL A 1 218 ? 0.478 -0.598 -4.758 1 98.94 218 VAL A O 1
ATOM 1635 N N . VAL A 1 219 ? 0.248 -1.782 -6.629 1 98.94 219 VAL A N 1
ATOM 1636 C CA . VAL A 1 219 ? 1.679 -1.93 -6.879 1 98.94 219 VAL A CA 1
ATOM 1637 C C . VAL A 1 219 ? 2.084 -1.083 -8.086 1 98.94 219 VAL A C 1
ATOM 1639 O O . VAL A 1 219 ? 1.337 -0.981 -9.062 1 98.94 219 VAL A O 1
ATOM 1642 N N . LEU A 1 220 ? 3.225 -0.454 -7.957 1 98.94 220 LEU A N 1
ATOM 1643 C CA . LEU A 1 220 ? 3.688 0.536 -8.922 1 98.94 220 LEU A CA 1
ATOM 1644 C C . LEU A 1 220 ? 5.059 0.158 -9.477 1 98.94 220 LEU A C 1
ATOM 1646 O O . LEU A 1 220 ? 5.742 -0.697 -8.914 1 98.94 220 LEU A O 1
ATOM 1650 N N . PRO A 1 221 ? 5.5 0.748 -10.586 1 98.94 221 PRO A N 1
ATOM 1651 C CA . PRO A 1 221 ? 6.617 0.202 -11.359 1 98.94 221 PRO A CA 1
ATOM 1652 C C . PRO A 1 221 ? 7.977 0.558 -10.758 1 98.94 221 PRO A C 1
ATOM 1654 O O . PRO A 1 221 ? 8.977 -0.093 -11.062 1 98.94 221 PRO A O 1
ATOM 1657 N N . VAL A 1 222 ? 8.008 1.611 -9.875 1 98.88 222 VAL A N 1
ATOM 1658 C CA . VAL A 1 222 ? 9.297 2.057 -9.359 1 98.88 222 VAL A CA 1
ATOM 1659 C C . VAL A 1 222 ? 9.164 2.426 -7.879 1 98.88 222 VAL A C 1
ATOM 1661 O O . VAL A 1 222 ? 8.102 2.867 -7.441 1 98.88 222 VAL A O 1
ATOM 1664 N N . ALA A 1 223 ? 10.242 2.248 -7.137 1 98.06 223 ALA A N 1
ATOM 1665 C CA . ALA A 1 223 ? 10.281 2.639 -5.73 1 98.06 223 ALA A CA 1
ATOM 1666 C C . ALA A 1 223 ? 10.32 4.156 -5.582 1 98.06 223 ALA A C 1
ATOM 1668 O O . ALA A 1 223 ? 9.609 4.727 -4.754 1 98.06 223 ALA A O 1
ATOM 1669 N N . ARG A 1 224 ? 11.219 4.781 -6.348 1 98.12 224 ARG A N 1
ATOM 1670 C CA . ARG A 1 224 ? 11.336 6.23 -6.273 1 98.12 224 ARG A CA 1
ATOM 1671 C C . ARG A 1 224 ? 10.086 6.91 -6.836 1 98.12 224 ARG A C 1
ATOM 1673 O O . ARG A 1 224 ? 10.008 7.176 -8.039 1 98.12 224 ARG A O 1
ATOM 1680 N N . ARG A 1 225 ? 9.172 7.25 -6.012 1 98.75 225 ARG A N 1
ATOM 1681 C CA . ARG A 1 225 ? 7.879 7.832 -6.375 1 98.75 225 ARG A CA 1
ATOM 1682 C C . ARG A 1 225 ? 7.258 8.562 -5.191 1 98.75 225 ARG A C 1
ATOM 1684 O O . ARG A 1 225 ? 7.707 8.414 -4.055 1 98.75 225 ARG A O 1
ATOM 1691 N N . GLY A 1 226 ? 6.215 9.359 -5.52 1 98.5 226 GLY A N 1
ATOM 1692 C CA . GLY A 1 226 ? 5.344 9.891 -4.48 1 98.5 226 GLY A CA 1
ATOM 1693 C C . GLY A 1 226 ? 4.438 8.836 -3.871 1 98.5 226 GLY A C 1
ATOM 1694 O O . GLY A 1 226 ? 4.367 7.707 -4.359 1 98.5 226 GLY A O 1
ATOM 1695 N N . ALA A 1 227 ? 3.857 9.258 -2.775 1 98.69 227 ALA A N 1
ATOM 1696 C CA . ALA A 1 227 ? 2.873 8.383 -2.15 1 98.69 227 ALA A CA 1
ATOM 1697 C C . ALA A 1 227 ? 1.551 8.406 -2.914 1 98.69 227 ALA A C 1
ATOM 1699 O O . ALA A 1 227 ? 1.115 9.469 -3.375 1 98.69 227 ALA A O 1
ATOM 1700 N N . VAL A 1 228 ? 0.925 7.234 -3.016 1 98.75 228 VAL A N 1
ATOM 1701 C CA . VAL A 1 228 ? -0.392 7.164 -3.643 1 98.75 228 VAL A CA 1
ATOM 1702 C C . VAL A 1 228 ? -1.443 7.75 -2.701 1 98.75 228 VAL A C 1
ATOM 1704 O O . VAL A 1 228 ? -2.285 8.547 -3.119 1 98.75 228 VAL A O 1
ATOM 1707 N N . ASP A 1 229 ? -1.343 7.387 -1.485 1 98.69 229 ASP A N 1
ATOM 1708 C CA . ASP A 1 229 ? -2.363 7.711 -0.492 1 98.69 229 ASP A CA 1
ATOM 1709 C C . ASP A 1 229 ? -2.021 9.008 0.24 1 98.69 229 ASP A C 1
ATOM 1711 O O . ASP A 1 229 ? -0.875 9.461 0.215 1 98.69 229 ASP A O 1
ATOM 1715 N N . ASP A 1 230 ? -3.074 9.531 0.812 1 98.06 230 ASP A N 1
ATOM 1716 C CA . ASP A 1 230 ? -2.959 10.789 1.551 1 98.06 230 ASP A CA 1
ATOM 1717 C C . ASP A 1 230 ? -3.414 10.617 2.998 1 98.06 230 ASP A C 1
ATOM 1719 O O . ASP A 1 230 ? -4.059 9.617 3.34 1 98.06 230 ASP A O 1
ATOM 1723 N N . ALA A 1 231 ? -2.92 11.539 3.797 1 97.38 231 ALA A N 1
ATOM 1724 C CA . ALA A 1 231 ? -3.385 11.695 5.172 1 97.38 231 ALA A CA 1
ATOM 1725 C C . ALA A 1 231 ? -3.379 13.164 5.59 1 97.38 231 ALA A C 1
ATOM 1727 O O . ALA A 1 231 ? -2.48 13.922 5.211 1 97.38 231 ALA A O 1
ATOM 1728 N N . ILE A 1 232 ? -4.34 13.523 6.355 1 96.44 232 ILE A N 1
ATOM 1729 C CA . ILE A 1 232 ? -4.398 14.859 6.938 1 96.44 232 ILE A CA 1
ATOM 1730 C C . ILE A 1 232 ? -4.781 14.758 8.414 1 96.44 232 ILE A C 1
ATOM 1732 O O . ILE A 1 232 ? -5.418 13.797 8.836 1 96.44 232 ILE A O 1
ATOM 1736 N N . TYR A 1 233 ? -4.391 15.758 9.117 1 94.94 233 TYR A N 1
ATOM 1737 C CA . TYR A 1 233 ? -4.77 15.875 10.516 1 94.94 233 TYR A CA 1
ATOM 1738 C C . TYR A 1 233 ? -5.801 16.984 10.711 1 94.94 233 TYR A C 1
ATOM 1740 O O . TYR A 1 233 ? -5.629 18.094 10.203 1 94.94 233 TYR A O 1
ATOM 1748 N N . VAL A 1 234 ? -6.84 16.609 11.375 1 95.19 234 VAL A N 1
ATOM 1749 C CA . VAL A 1 234 ? -7.895 17.594 11.625 1 95.19 234 VAL A CA 1
ATOM 1750 C C . VAL A 1 234 ? -8.234 17.625 13.109 1 95.19 234 VAL A C 1
ATOM 1752 O O . VAL A 1 234 ? -8.117 16.609 13.805 1 95.19 234 VAL A O 1
ATOM 1755 N N . ARG A 1 235 ? -8.656 18.75 13.492 1 94.5 235 ARG A N 1
ATOM 1756 C CA . ARG A 1 235 ? -9.188 18.922 14.844 1 94.5 235 ARG A CA 1
ATOM 1757 C C . ARG A 1 235 ? -10.711 18.938 14.836 1 94.5 235 ARG A C 1
ATOM 1759 O O . ARG A 1 235 ? -11.328 19.547 13.961 1 94.5 235 ARG A O 1
ATOM 1766 N N . VAL A 1 236 ? -11.266 18.188 15.688 1 96.56 236 VAL A N 1
ATOM 1767 C CA . VAL A 1 236 ? -12.703 18.234 15.953 1 96.56 236 VAL A CA 1
ATOM 1768 C C . VAL A 1 236 ? -12.953 18.938 17.281 1 96.56 236 VAL A C 1
ATOM 1770 O O . VAL A 1 236 ? -12.461 18.516 18.328 1 96.56 236 VAL A O 1
ATOM 1773 N N . GLY A 1 237 ? -13.672 20.016 17.203 1 94.81 237 GLY A N 1
ATOM 1774 C CA . GLY A 1 237 ? -13.914 20.797 18.391 1 94.81 237 GLY A CA 1
ATOM 1775 C C . GLY A 1 237 ? -14.695 22.078 18.125 1 94.81 237 GLY A C 1
ATOM 1776 O O . GLY A 1 237 ? -15.227 22.25 17.031 1 94.81 237 GLY A O 1
ATOM 1777 N N . THR A 1 238 ? -15.125 22.812 19.266 1 84.19 238 THR A N 1
ATOM 1778 C CA . THR A 1 238 ? -15.875 24.062 19.172 1 84.19 238 THR A CA 1
ATOM 1779 C C . THR A 1 238 ? -14.977 25.203 18.703 1 84.19 238 THR A C 1
ATOM 1781 O O . THR A 1 238 ? -13.781 25.203 18.984 1 84.19 238 THR A O 1
ATOM 1784 N N . GLY A 1 239 ? -14.977 25.391 17.625 1 60.66 239 GLY A N 1
ATOM 1785 C CA . GLY A 1 239 ? -14.273 26.391 16.828 1 60.66 239 GLY A CA 1
ATOM 1786 C C . GLY A 1 239 ? -13.711 27.531 17.672 1 60.66 239 GLY A C 1
ATOM 1787 O O . GLY A 1 239 ? -14.07 28.688 17.484 1 60.66 239 GLY A O 1
ATOM 1788 N N .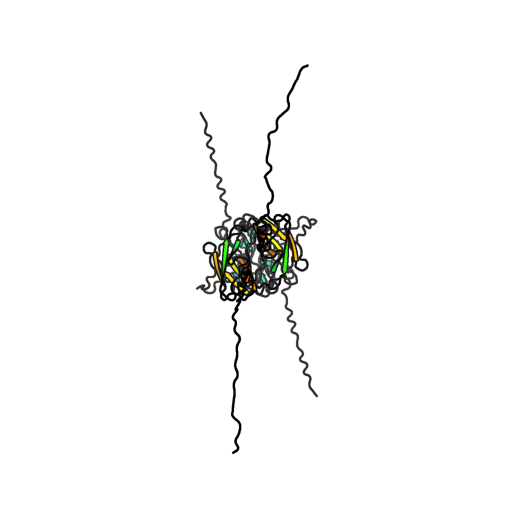 LYS A 1 240 ? -13.391 27.625 18.938 1 50.56 240 LYS A N 1
ATOM 1789 C CA . LYS A 1 240 ? -12.844 28.984 19.031 1 50.56 240 LYS A CA 1
ATOM 1790 C C . LYS A 1 240 ? -11.797 29.234 17.953 1 50.56 240 LYS A C 1
ATOM 1792 O O . LYS A 1 240 ? -10.758 28.562 17.922 1 50.56 240 LYS A O 1
ATOM 1797 N N . LYS A 1 241 ? -12.219 29.391 16.703 1 45.19 241 LYS A N 1
ATOM 1798 C CA . LYS A 1 241 ? -11.117 30 15.969 1 45.19 241 LYS A CA 1
ATOM 1799 C C . LYS A 1 241 ? -10.234 30.844 16.891 1 45.19 241 LYS A C 1
ATOM 1801 O O . LYS A 1 241 ? -10.742 31.594 17.734 1 45.19 241 LYS A O 1
ATOM 1806 N N . GLY A 1 242 ? -9.062 30.516 17.25 1 38.06 242 GLY A N 1
ATOM 1807 C CA . GLY A 1 242 ? -8.305 31.531 17.984 1 38.06 242 GLY A CA 1
ATOM 1808 C C . GLY A 1 242 ? -8.734 32.938 17.641 1 38.06 242 GLY A C 1
ATOM 1809 O O . GLY A 1 242 ? -8.344 33.5 16.609 1 38.06 242 GLY A O 1
ATOM 1810 N N . GLY A 1 243 ? -10.031 33.188 17.734 1 33.47 243 GLY A N 1
ATOM 1811 C CA . GLY A 1 243 ? -10.484 34.594 17.656 1 33.47 243 GLY A CA 1
ATOM 1812 C C . GLY A 1 243 ? -9.547 35.562 18.328 1 33.47 243 GLY A C 1
ATOM 1813 O O . GLY A 1 243 ? -8.883 35.219 19.312 1 33.47 243 GLY A O 1
ATOM 1814 N N . SER A 1 244 ? -8.969 36.5 17.547 1 33.28 244 SER A N 1
ATOM 1815 C CA . SER A 1 244 ? -8.32 37.719 18.062 1 33.28 244 SER A CA 1
ATOM 1816 C C . SER A 1 244 ? -9.016 38.219 19.312 1 33.28 244 SER A C 1
ATOM 1818 O O . SER A 1 244 ? -10.242 38.375 19.328 1 33.28 244 SER A O 1
ATOM 1820 N N . ALA A 1 245 ? -8.406 37.875 20.469 1 30.73 245 ALA A N 1
ATOM 1821 C CA . ALA A 1 245 ? -8.773 38.5 21.734 1 30.73 245 ALA A CA 1
ATOM 1822 C C . ALA A 1 245 ? -9.328 39.906 21.516 1 30.73 245 ALA A C 1
ATOM 1824 O O . ALA A 1 245 ? -8.602 40.812 21.062 1 30.73 245 ALA A O 1
ATOM 1825 N N . SER A 1 246 ? -10.547 40.062 21.062 1 29.67 246 SER A N 1
ATOM 1826 C CA . SER A 1 246 ? -11.188 41.375 21.094 1 29.67 246 SER A CA 1
ATOM 1827 C C . SER A 1 246 ? -10.914 42.094 22.406 1 29.67 246 SER A C 1
ATOM 1829 O O . SER A 1 246 ? -11.109 41.531 23.484 1 29.67 246 SER A O 1
ATOM 1831 N N . LYS A 1 247 ? -9.93 43.062 22.328 1 29.09 247 LYS A N 1
ATOM 1832 C CA . LYS A 1 247 ? -9.711 44.062 23.359 1 29.09 247 LYS A CA 1
ATOM 1833 C C . LYS A 1 247 ? -11.031 44.656 23.859 1 29.09 247 LYS A C 1
ATOM 1835 O O . LYS A 1 247 ? -11.742 45.312 23.109 1 29.09 247 LYS A O 1
ATOM 1840 N N . SER A 1 248 ? -11.75 43.875 24.688 1 25.84 248 SER A N 1
ATOM 1841 C CA . SER A 1 248 ? -12.844 44.5 25.406 1 25.84 248 SER A CA 1
ATOM 1842 C C . SER A 1 248 ? -12.438 45.875 25.938 1 25.84 248 SER A C 1
ATOM 1844 O O . SER A 1 248 ? -11.453 45.969 26.672 1 25.84 248 SER A O 1
ATOM 1846 N N . SER A 1 249 ? -12.586 46.875 25.062 1 23.8 249 SER A N 1
ATOM 1847 C CA . SER A 1 249 ? -12.469 48.25 25.516 1 23.8 249 SER A CA 1
ATOM 1848 C C . SER A 1 249 ? -13.305 48.531 26.766 1 23.8 249 SER A C 1
ATOM 1850 O O . SER A 1 249 ? -14.531 48.375 26.734 1 23.8 249 SER A O 1
ATOM 1852 N N . GLY A 1 250 ? -12.836 47.906 27.906 1 22.25 250 GLY A N 1
ATOM 1853 C CA . GLY A 1 250 ? -13.438 48.25 29.188 1 22.25 250 GLY A CA 1
ATOM 1854 C C . GLY A 1 250 ? -13.812 49.719 29.297 1 22.25 250 GLY A C 1
ATOM 1855 O O . GLY A 1 250 ? -12.945 50.594 29.25 1 22.25 250 GLY A O 1
ATOM 1856 N N . THR A 1 251 ? -14.898 50.094 28.594 1 21.34 251 THR A N 1
ATOM 1857 C CA . THR A 1 251 ? -15.445 51.438 28.797 1 21.34 251 THR A CA 1
ATOM 1858 C C . THR A 1 251 ? -15.586 51.75 30.297 1 21.34 251 THR A C 1
ATOM 1860 O O . THR A 1 251 ? -16.266 51 31.016 1 21.34 251 THR A O 1
ATOM 1863 N N . SER A 1 252 ? -14.383 52.031 30.938 1 21.66 252 SER A N 1
ATOM 1864 C CA . SER A 1 252 ? -14.43 52.562 32.281 1 21.66 252 SER A CA 1
ATOM 1865 C C . SER A 1 252 ? -15.547 53.594 32.438 1 21.66 252 SER A C 1
ATOM 1867 O O . SER A 1 252 ? -15.508 54.656 31.844 1 21.66 252 SER A O 1
ATOM 1869 N N . ASP A 1 253 ? -16.828 53.125 32.219 1 20 253 ASP A N 1
ATOM 1870 C CA . ASP A 1 253 ? -17.906 54.062 32.5 1 20 253 ASP A CA 1
ATOM 1871 C C . ASP A 1 253 ? -17.75 54.688 33.875 1 20 253 ASP A C 1
ATOM 1873 O O . ASP A 1 253 ? -17.75 53.969 34.906 1 20 253 ASP A O 1
ATOM 1877 N N . ASN A 1 254 ? -16.672 55.562 33.906 1 20.02 254 ASN A N 1
ATOM 1878 C CA . ASN A 1 254 ? -16.516 56.406 35.094 1 20.02 254 ASN A CA 1
ATOM 1879 C C . ASN A 1 254 ? -17.828 57.031 35.5 1 20.02 254 ASN A C 1
ATOM 1881 O O . ASN A 1 254 ? -18.312 57.969 34.875 1 20.02 254 ASN A O 1
ATOM 1885 N N . SER A 1 255 ? -18.875 56.156 35.5 1 19.33 255 SER A N 1
ATOM 1886 C CA . SER A 1 255 ? -20.141 56.75 35.906 1 19.33 255 SER A CA 1
ATOM 1887 C C . SER A 1 255 ? -19.969 57.562 37.188 1 19.33 255 SER A C 1
ATOM 1889 O O . SER A 1 255 ? -19.625 57 38.219 1 19.33 255 SER A O 1
ATOM 1891 N N . SER A 1 256 ? -19.453 58.812 36.906 1 19.53 256 SER A N 1
ATOM 1892 C CA . SER A 1 256 ? -19.281 59.812 37.969 1 19.53 256 SER A CA 1
ATOM 1893 C C . SER A 1 256 ? -20.578 60 38.75 1 19.53 256 SER A C 1
ATOM 1895 O O . SER A 1 256 ? -20.75 61.031 39.438 1 19.53 256 SER A O 1
ATOM 1897 N N . THR A 1 257 ? -21.312 58.906 38.812 1 18.23 257 THR A N 1
ATOM 1898 C CA . THR A 1 257 ? -22.609 59.219 39.375 1 18.23 257 THR A CA 1
ATOM 1899 C C . THR A 1 257 ? -22.453 60.031 40.656 1 18.23 257 THR A C 1
ATOM 1901 O O . THR A 1 257 ? -21.844 59.594 41.625 1 18.23 257 THR A O 1
ATOM 1904 N N . GLY A 1 258 ? -22.516 61.406 40.375 1 16.94 258 GLY A N 1
ATOM 1905 C CA . GLY A 1 258 ? -22.344 62.469 41.375 1 16.94 258 GLY A CA 1
ATOM 1906 C C . GLY A 1 258 ? -23.219 62.281 42.594 1 16.94 258 GLY A C 1
ATOM 1907 O O . GLY A 1 258 ? -22.859 62.781 43.688 1 16.94 258 GLY A O 1
ATOM 1908 N N . THR A 1 259 ? -24.547 61.969 42.25 1 17.42 259 THR A N 1
ATOM 1909 C CA . THR A 1 259 ? -25.469 62.875 42.938 1 17.42 259 THR A CA 1
ATOM 1910 C C . THR A 1 259 ? -25.359 62.688 44.438 1 17.42 259 THR A C 1
ATOM 1912 O O . THR A 1 259 ? -25.141 61.594 44.938 1 17.42 259 THR A O 1
ATOM 1915 N N . LYS A 1 260 ? -25.984 63.781 45.125 1 18.06 260 LYS A N 1
ATOM 1916 C CA . LYS A 1 260 ? -25.797 64.688 46.25 1 18.06 260 LYS A CA 1
ATOM 1917 C C . LYS A 1 260 ? -26.266 64.062 47.562 1 18.06 260 LYS A C 1
ATOM 1919 O O . LYS A 1 260 ? -25.531 64 48.531 1 18.06 260 LYS A O 1
ATOM 1924 N N . SER A 1 261 ? -27.609 64.375 47.875 1 18.06 261 SER A N 1
ATOM 1925 C CA . SER A 1 261 ? -28.078 65.188 48.969 1 18.06 261 SER A CA 1
ATOM 1926 C C . SER A 1 261 ? -28.297 64.375 50.219 1 18.06 261 SER A C 1
ATOM 1928 O O . SER A 1 261 ? -28.547 63.125 50.156 1 18.06 261 SER A O 1
ATOM 1930 N N . LYS A 1 262 ? -28.547 65.125 51.344 1 17.94 262 LYS A N 1
ATOM 1931 C CA . LYS A 1 262 ? -28.266 65.375 52.781 1 17.94 262 LYS A CA 1
ATOM 1932 C C . LYS A 1 262 ? -29.172 64.562 53.656 1 17.94 262 LYS A C 1
ATOM 1934 O O . LYS A 1 262 ? -28.703 63.844 54.562 1 17.94 262 LYS A O 1
ATOM 1939 N N . THR A 1 263 ? -30.562 65 53.781 1 16.86 263 THR A N 1
ATOM 1940 C CA . THR A 1 263 ? -31.031 65.562 55.031 1 16.86 263 THR A CA 1
ATOM 1941 C C . THR A 1 263 ? -31.484 64.5 56 1 16.86 263 THR A C 1
ATOM 1943 O O . THR A 1 263 ? -31.688 63.375 55.625 1 16.86 263 THR A O 1
ATOM 1946 N N . GLY A 1 264 ? -32.656 64.875 56.75 1 16.33 264 GLY A N 1
ATOM 1947 C CA . GLY A 1 264 ? -33.125 65.25 58.062 1 16.33 264 GLY A CA 1
ATOM 1948 C C . GLY A 1 264 ? -33.75 64.125 58.875 1 16.33 264 GLY A C 1
ATOM 1949 O O . GLY A 1 264 ? -33.062 63.094 59.125 1 16.33 264 GLY A O 1
ATOM 1950 N N . GLU A 1 265 ? -35.156 64.188 59.156 1 17.7 265 GLU A N 1
ATOM 1951 C CA . GLU A 1 265 ? -35.844 64.438 60.438 1 17.7 265 GLU A CA 1
ATOM 1952 C C . GLU A 1 265 ? -36.188 63.094 61.125 1 17.7 265 GLU A C 1
ATOM 1954 O O . GLU A 1 265 ? -36.25 62.031 60.5 1 17.7 265 GLU A O 1
ATOM 1959 N N . LYS A 1 266 ? -37.125 63.219 62.281 1 18.47 266 LYS A N 1
ATOM 1960 C CA . LYS A 1 266 ? -37.312 63.062 63.75 1 18.47 266 LYS A CA 1
ATOM 1961 C C . LYS A 1 266 ? -37.875 61.688 64.062 1 18.47 266 LYS A C 1
ATOM 1963 O O . LYS A 1 266 ? -37.375 61.031 65 1 18.47 266 LYS A O 1
ATOM 1968 N N . THR A 1 267 ? -39.156 61.375 63.938 1 16.88 267 THR A N 1
ATOM 1969 C CA . THR A 1 267 ? -40.188 61.594 64.938 1 16.88 267 THR A CA 1
ATOM 1970 C C . THR A 1 267 ? -40.438 60.312 65.75 1 16.88 267 THR A C 1
ATOM 1972 O O . THR A 1 267 ? -40.156 59.219 65.25 1 16.88 267 THR A O 1
ATOM 1975 N N . LYS A 1 268 ? -41.625 60.219 66.5 1 19 268 LYS A N 1
ATOM 1976 C CA . LYS A 1 268 ? -42.281 60.094 67.812 1 19 268 LYS A CA 1
ATOM 1977 C C . LYS A 1 268 ? -42.5 58.656 68.188 1 19 268 LYS A C 1
ATOM 1979 O O . LYS A 1 268 ? -42.125 58.219 69.25 1 19 268 LYS A O 1
ATOM 1984 N N . SER A 1 269 ? -43.688 58.188 68.562 1 18.45 269 SER A N 1
ATOM 1985 C CA . SER A 1 269 ? -44.562 58.188 69.75 1 18.45 269 SER A CA 1
ATOM 1986 C C . SER A 1 269 ? -44.719 56.781 70.312 1 18.45 269 SER A C 1
ATOM 1988 O O . SER A 1 269 ? -44.531 56.562 71.5 1 18.45 269 SER A O 1
ATOM 1990 N N . LYS A 1 270 ? -45.969 56.125 70.5 1 19.89 270 LYS A N 1
ATOM 1991 C CA . LYS A 1 270 ? -46.812 55.688 71.625 1 19.89 270 LYS A CA 1
ATOM 1992 C C . LYS A 1 270 ? -46.656 54.188 71.938 1 19.89 270 LYS A C 1
ATOM 1994 O O . LYS A 1 270 ? -46.719 53.781 73.062 1 19.89 270 LYS A O 1
ATOM 1999 N N . LYS A 1 271 ? -47.156 52.969 71.5 1 24.31 271 LYS A N 1
ATOM 2000 C CA . LYS A 1 271 ? -48.156 52.281 72.312 1 24.31 271 LYS A CA 1
ATOM 2001 C C . LYS A 1 271 ? -47.5 51.406 73.375 1 24.31 271 LYS A C 1
ATOM 2003 O O . LYS A 1 271 ? -46.656 50.594 73.062 1 24.31 271 LYS A O 1
ATOM 2008 N N . HIS A 1 272 ? -47.812 51.719 74.875 1 24.02 272 HIS A N 1
ATOM 2009 C CA . HIS A 1 272 ? -47.719 51.188 76.188 1 24.02 272 HIS A CA 1
ATOM 2010 C C . HIS A 1 272 ? -48.375 49.812 76.312 1 24.02 272 HIS A C 1
ATOM 2012 O O . HIS A 1 272 ? -47.75 48.875 76.812 1 24.02 272 HIS A O 1
ATOM 2018 N N . LYS A 1 273 ? -49.75 49.688 77.062 1 22.67 273 LYS A N 1
ATOM 2019 C CA . LYS A 1 273 ? -50.156 49.281 78.375 1 22.67 273 LYS A CA 1
ATOM 2020 C C . LYS A 1 273 ? -50.469 47.781 78.438 1 22.67 273 LYS A C 1
ATOM 2022 O O . LYS A 1 273 ? -50.031 47.062 79.312 1 22.67 273 LYS A O 1
ATOM 2027 N N . ASN A 1 274 ? -52.031 47.344 78.312 1 25.7 274 ASN A N 1
ATOM 2028 C CA . ASN A 1 274 ? -53 46.75 79.25 1 25.7 274 ASN A CA 1
ATOM 2029 C C . ASN A 1 274 ? -52.875 45.219 79.25 1 25.7 274 ASN A C 1
ATOM 2031 O O . ASN A 1 274 ? -52.531 44.625 78.188 1 25.7 274 ASN A O 1
ATOM 2035 N N . LYS A 1 275 ? -53.781 44.312 80.312 1 29.5 275 LYS A N 1
ATOM 2036 C CA . LYS A 1 275 ? -54.031 43.219 81.188 1 29.5 275 LYS A CA 1
ATOM 2037 C C . LYS A 1 275 ? -54.656 42.031 80.5 1 29.5 275 LYS A C 1
ATOM 2039 O O . LYS A 1 275 ? -54.344 40.875 80.812 1 29.5 275 LYS A O 1
ATOM 2044 N N . LYS A 1 276 ? -56.031 41.688 80.062 1 25.55 276 LYS A N 1
ATOM 2045 C CA . LYS A 1 276 ? -56.625 40.375 80.438 1 25.55 276 LYS A CA 1
ATOM 2046 C C . LYS A 1 276 ? -55.875 39.25 79.688 1 25.55 276 LYS A C 1
ATOM 2048 O O . LYS A 1 276 ? -55.562 39.344 78.5 1 25.55 276 LYS A O 1
ATOM 2053 N N . MET B 1 1 ? -15.125 -28.984 60.531 1 30.42 1 MET B N 1
ATOM 2054 C CA . MET B 1 1 ? -14.289 -29.594 59.5 1 30.42 1 MET B CA 1
ATOM 2055 C C . MET B 1 1 ? -14.578 -29 58.125 1 30.42 1 MET B C 1
ATOM 2057 O O . MET B 1 1 ? -15.641 -29.234 57.531 1 30.42 1 MET B O 1
ATOM 2061 N N . THR B 1 2 ? -14.211 -27.719 57.906 1 39.41 2 THR B N 1
ATOM 2062 C CA . THR B 1 2 ? -14.453 -26.828 56.781 1 39.41 2 THR B CA 1
ATOM 2063 C C . THR B 1 2 ? -13.711 -27.312 55.531 1 39.41 2 THR B C 1
ATOM 2065 O O . THR B 1 2 ? -12.508 -27.578 55.594 1 39.41 2 THR B O 1
ATOM 2068 N N . TRP B 1 3 ? -14.43 -28.047 54.656 1 36.47 3 TRP B N 1
ATOM 2069 C CA . TRP B 1 3 ? -13.984 -28.656 53.406 1 36.47 3 TRP B CA 1
ATOM 2070 C C . TRP B 1 3 ? -13.578 -27.594 52.406 1 36.47 3 TRP B C 1
ATOM 2072 O O . TRP B 1 3 ? -14.383 -26.719 52.062 1 36.47 3 TRP B O 1
ATOM 2082 N N . THR B 1 4 ? -12.312 -27.125 52.375 1 37.53 4 THR B N 1
ATOM 2083 C CA . THR B 1 4 ? -11.734 -26.172 51.438 1 37.53 4 THR B CA 1
ATOM 2084 C C . THR B 1 4 ? -11.68 -26.781 50.031 1 37.53 4 THR B C 1
ATOM 2086 O O . THR B 1 4 ? -11.047 -27.828 49.812 1 37.53 4 THR B O 1
ATOM 2089 N N . VAL B 1 5 ? -12.734 -26.656 49.219 1 39.25 5 VAL B N 1
ATOM 2090 C CA . VAL B 1 5 ? -12.766 -27.094 47.812 1 39.25 5 VAL B CA 1
ATOM 2091 C C . VAL B 1 5 ? -11.719 -26.312 47.031 1 39.25 5 VAL B C 1
ATOM 2093 O O . VAL B 1 5 ? -11.742 -25.094 46.969 1 39.25 5 VAL B O 1
ATOM 2096 N N . GLY B 1 6 ? -10.477 -26.828 46.906 1 33.94 6 GLY B N 1
ATOM 2097 C CA . GLY B 1 6 ? -9.453 -26.266 46.031 1 33.94 6 GLY B CA 1
ATOM 2098 C C . GLY B 1 6 ? -9.82 -26.312 44.562 1 33.94 6 GLY B C 1
ATOM 2099 O O . GLY B 1 6 ? -10.117 -27.375 44.031 1 33.94 6 GLY B O 1
ATOM 2100 N N . VAL B 1 7 ? -10.453 -25.234 44.062 1 37.12 7 VAL B N 1
ATOM 2101 C CA . VAL B 1 7 ? -10.742 -25.094 42.656 1 37.12 7 VAL B CA 1
ATOM 2102 C C . VAL B 1 7 ? -9.445 -25.125 41.844 1 37.12 7 VAL B C 1
ATOM 2104 O O . VAL B 1 7 ? -8.539 -24.312 42.094 1 37.12 7 VAL B O 1
ATOM 2107 N N . LEU B 1 8 ? -9.055 -26.297 41.375 1 36.25 8 LEU B N 1
ATOM 2108 C CA . LEU B 1 8 ? -7.957 -26.375 40.406 1 36.25 8 LEU B CA 1
ATOM 2109 C C . LEU B 1 8 ? -8.297 -25.656 39.125 1 36.25 8 LEU B C 1
ATOM 2111 O O . LEU B 1 8 ? -9.25 -26.047 38.406 1 36.25 8 LEU B O 1
ATOM 2115 N N . VAL B 1 9 ? -8.07 -24.391 39.062 1 35.34 9 VAL B N 1
ATOM 2116 C CA . VAL B 1 9 ? -8.195 -23.641 37.812 1 35.34 9 VAL B CA 1
ATOM 2117 C C . VAL B 1 9 ? -7.23 -24.219 36.781 1 35.34 9 VAL B C 1
ATOM 2119 O O . VAL B 1 9 ? -6.012 -24.203 36.969 1 35.34 9 VAL B O 1
ATOM 2122 N N . LEU B 1 10 ? -7.668 -25.172 35.969 1 35.22 10 LEU B N 1
ATOM 2123 C CA . LEU B 1 10 ? -6.957 -25.594 34.781 1 35.22 10 LEU B CA 1
ATOM 2124 C C . LEU B 1 10 ? -6.703 -24.422 33.844 1 35.22 10 LEU B C 1
ATOM 2126 O O . LEU B 1 10 ? -7.648 -23.797 33.344 1 35.22 10 LEU B O 1
ATOM 2130 N N . SER B 1 11 ? -5.598 -23.766 34.094 1 31.88 11 SER B N 1
ATOM 2131 C CA . SER B 1 11 ? -5.105 -22.781 33.125 1 31.88 11 SER B CA 1
ATOM 2132 C C . SER B 1 11 ? -5.012 -23.359 31.719 1 31.88 11 SER B C 1
ATOM 2134 O O . SER B 1 11 ? -4.238 -24.297 31.484 1 31.88 11 SER B O 1
ATOM 2136 N N . LEU B 1 12 ? -6.113 -23.375 31.016 1 33.72 12 LEU B N 1
ATOM 2137 C CA . LEU B 1 12 ? -6.012 -23.609 29.578 1 33.72 12 LEU B CA 1
ATOM 2138 C C . LEU B 1 12 ? -5.035 -22.625 28.938 1 33.72 12 LEU B C 1
ATOM 2140 O O . LEU B 1 12 ? -5.281 -21.422 28.922 1 33.72 12 LEU B O 1
ATOM 2144 N N . LEU B 1 13 ? -3.771 -22.969 29.094 1 28.64 13 LEU B N 1
ATOM 2145 C CA . LEU B 1 13 ? -2.805 -22.312 28.219 1 28.64 13 LEU B CA 1
ATOM 2146 C C . LEU B 1 13 ? -3.236 -22.422 26.75 1 28.64 13 LEU B C 1
ATOM 2148 O O . LEU B 1 13 ? -3.246 -23.516 26.188 1 28.64 13 LEU B O 1
ATOM 2152 N N . ILE B 1 14 ? -4.199 -21.641 26.391 1 29.66 14 ILE B N 1
ATOM 2153 C CA . ILE B 1 14 ? -4.359 -21.453 24.953 1 29.66 14 ILE B CA 1
ATOM 2154 C C . ILE B 1 14 ? -3.023 -21.047 24.328 1 29.66 14 ILE B C 1
ATOM 2156 O O . ILE B 1 14 ? -2.498 -19.969 24.609 1 29.66 14 ILE B O 1
ATOM 2160 N N . THR B 1 15 ? -2.129 -22.062 24.219 1 29.47 15 THR B N 1
ATOM 2161 C CA . THR B 1 15 ? -1.007 -21.828 23.312 1 29.47 15 THR B CA 1
ATOM 2162 C C . THR B 1 15 ? -1.489 -21.25 21.984 1 29.47 15 THR B C 1
ATOM 2164 O O . THR B 1 15 ? -2.33 -21.844 21.312 1 29.47 15 THR B O 1
ATOM 2167 N N . ASP B 1 16 ? -1.722 -20 22.031 1 27.75 16 ASP B N 1
ATOM 2168 C CA . ASP B 1 16 ? -1.829 -19.281 20.75 1 27.75 16 ASP B CA 1
ATOM 2169 C C . ASP B 1 16 ? -0.761 -19.766 19.766 1 27.75 16 ASP B C 1
ATOM 2171 O O . ASP B 1 16 ? 0.434 -19.562 20 1 27.75 16 ASP B O 1
ATOM 2175 N N . ARG B 1 17 ? -0.998 -20.969 19.281 1 27.55 17 ARG B N 1
ATOM 2176 C CA . ARG B 1 17 ? -0.17 -21.406 18.156 1 27.55 17 ARG B CA 1
ATOM 2177 C C . ARG B 1 17 ? 0.015 -20.297 17.141 1 27.55 17 ARG B C 1
ATOM 2179 O O . ARG B 1 17 ? -0.918 -19.953 16.406 1 27.55 17 ARG B O 1
ATOM 2186 N N . THR B 1 18 ? 0.645 -19.25 17.609 1 27.47 18 THR B N 1
ATOM 2187 C CA . THR B 1 18 ? 1.126 -18.391 16.547 1 27.47 18 THR B CA 1
ATOM 2188 C C . THR B 1 18 ? 1.627 -19.219 15.359 1 27.47 18 THR B C 1
ATOM 2190 O O . THR B 1 18 ? 2.326 -20.219 15.555 1 27.47 18 THR B O 1
ATOM 2193 N N . ALA B 1 19 ? 0.872 -19.234 14.328 1 31.14 19 ALA B N 1
ATOM 2194 C CA . ALA B 1 19 ? 1.236 -19.75 13.008 1 31.14 19 ALA B CA 1
ATOM 2195 C C . ALA B 1 19 ? 2.715 -19.516 12.719 1 31.14 19 ALA B C 1
ATOM 2197 O O . ALA B 1 19 ? 3.121 -18.391 12.406 1 31.14 19 ALA B O 1
ATOM 2198 N N . TRP B 1 20 ? 3.645 -19.969 13.758 1 29.14 20 TRP B N 1
ATOM 2199 C CA . TRP B 1 20 ? 5.047 -20.062 13.367 1 29.14 20 TRP B CA 1
ATOM 2200 C C . TRP B 1 20 ? 5.188 -20.531 11.922 1 29.14 20 TRP B C 1
ATOM 2202 O O . TRP B 1 20 ? 4.332 -21.25 11.414 1 29.14 20 TRP B O 1
ATOM 2212 N N . ALA B 1 21 ? 6.18 -19.875 11.25 1 29.33 21 ALA B N 1
ATOM 2213 C CA . ALA B 1 21 ? 6.879 -20.062 9.984 1 29.33 21 ALA B CA 1
ATOM 2214 C C . ALA B 1 21 ? 7.137 -21.547 9.727 1 29.33 21 ALA B C 1
ATOM 2216 O O . ALA B 1 21 ? 7.621 -22.266 10.602 1 29.33 21 ALA B O 1
ATOM 2217 N N . ALA B 1 22 ? 6.453 -22.031 8.727 1 32.09 22 ALA B N 1
ATOM 2218 C CA . ALA B 1 22 ? 6.609 -23.219 7.875 1 32.09 22 ALA B CA 1
ATOM 2219 C C . ALA B 1 22 ? 8.078 -23.609 7.738 1 32.09 22 ALA B C 1
ATOM 2221 O O . ALA B 1 22 ? 8.914 -22.781 7.375 1 32.09 22 ALA B O 1
ATOM 2222 N N . GLY B 1 23 ? 8.578 -24.453 8.602 1 30.75 23 GLY B N 1
ATOM 2223 C CA . GLY B 1 23 ? 9.688 -25.25 8.109 1 30.75 23 GLY B CA 1
ATOM 2224 C C . GLY B 1 23 ? 9.68 -25.406 6.598 1 30.75 23 GLY B C 1
ATOM 2225 O O . GLY B 1 23 ? 8.617 -25.484 5.98 1 30.75 23 GLY B O 1
ATOM 2226 N N . ASN B 1 24 ? 10.68 -24.844 5.898 1 32.19 24 ASN B N 1
ATOM 2227 C CA . ASN B 1 24 ? 10.945 -25.109 4.484 1 32.19 24 ASN B CA 1
ATOM 2228 C C . ASN B 1 24 ? 10.531 -26.516 4.086 1 32.19 24 ASN B C 1
ATOM 2230 O O . ASN B 1 24 ? 11.312 -27.469 4.23 1 32.19 24 ASN B O 1
ATOM 2234 N N . LYS B 1 25 ? 9.375 -27.031 4.492 1 36.62 25 LYS B N 1
ATOM 2235 C CA . LYS B 1 25 ? 9.133 -28.281 3.795 1 36.62 25 LYS B CA 1
ATOM 2236 C C . LYS B 1 25 ? 9.461 -28.156 2.311 1 36.62 25 LYS B C 1
ATOM 2238 O O . LYS B 1 25 ? 9.141 -27.156 1.68 1 36.62 25 LYS B O 1
ATOM 2243 N N . LYS B 1 26 ? 10.367 -29 1.948 1 37.56 26 LYS B N 1
ATOM 2244 C CA . LYS B 1 26 ? 10.953 -29.125 0.616 1 37.56 26 LYS B CA 1
ATOM 2245 C C . LYS B 1 26 ? 9.93 -28.781 -0.465 1 37.56 26 LYS B C 1
ATOM 2247 O O . LYS B 1 26 ? 8.914 -29.469 -0.596 1 37.56 26 LYS B O 1
ATOM 2252 N N . SER B 1 27 ? 9.648 -27.594 -0.773 1 45.5 27 SER B N 1
ATOM 2253 C CA . SER B 1 27 ? 8.961 -27.234 -2.01 1 45.5 27 SER B CA 1
ATOM 2254 C C . SER B 1 27 ? 9.234 -28.25 -3.109 1 45.5 27 SER B C 1
ATOM 2256 O O . SER B 1 27 ? 10.398 -28.578 -3.377 1 45.5 27 SER B O 1
ATOM 2258 N N . LYS B 1 28 ? 8.422 -29.203 -3.223 1 46.41 28 LYS B N 1
ATOM 2259 C CA . LYS B 1 28 ? 8.625 -29.969 -4.453 1 46.41 28 LYS B CA 1
ATOM 2260 C C . LYS B 1 28 ? 9.039 -29.047 -5.602 1 46.41 28 LYS B C 1
ATOM 2262 O O . LYS B 1 28 ? 8.359 -28.062 -5.887 1 46.41 28 LYS B O 1
ATOM 2267 N N . SER B 1 29 ? 10.289 -28.812 -5.895 1 59.28 29 SER B N 1
ATOM 2268 C CA . SER B 1 29 ? 11.055 -28.078 -6.891 1 59.28 29 SER B CA 1
ATOM 2269 C C . SER B 1 29 ? 10.406 -28.156 -8.266 1 59.28 29 SER B C 1
ATOM 2271 O O . SER B 1 29 ? 11.008 -27.781 -9.266 1 59.28 29 SER B O 1
ATOM 2273 N N . GLY B 1 30 ? 9.055 -28.328 -8.234 1 85.56 30 GLY B N 1
ATOM 2274 C CA . GLY B 1 30 ? 8.477 -28.438 -9.562 1 85.56 30 GLY B CA 1
ATOM 2275 C C . GLY B 1 30 ? 7.754 -27.188 -10.016 1 85.56 30 GLY B C 1
ATOM 2276 O O . GLY B 1 30 ? 7.629 -26.234 -9.25 1 85.56 30 GLY B O 1
ATOM 2277 N N . THR B 1 31 ? 7.617 -27.016 -11.227 1 92.81 31 THR B N 1
ATOM 2278 C CA . THR B 1 31 ? 6.941 -25.891 -11.859 1 92.81 31 THR B CA 1
ATOM 2279 C C . THR B 1 31 ? 5.426 -26.078 -11.82 1 92.81 31 THR B C 1
ATOM 2281 O O . THR B 1 31 ? 4.68 -25.266 -12.367 1 92.81 31 THR B O 1
ATOM 2284 N N . CYS B 1 32 ? 5.004 -27.172 -11.047 1 94.94 32 CYS B N 1
ATOM 2285 C CA . CYS B 1 32 ? 3.57 -27.391 -10.914 1 94.94 32 CYS B CA 1
ATOM 2286 C C . CYS B 1 32 ? 3.102 -27.125 -9.492 1 94.94 32 CYS B C 1
ATOM 2288 O O . CYS B 1 32 ? 3.779 -27.484 -8.531 1 94.94 32 CYS B O 1
ATOM 2290 N N . LEU B 1 33 ? 1.933 -26.625 -9.344 1 96.12 33 LEU B N 1
ATOM 2291 C CA . LEU B 1 33 ? 1.351 -26.266 -8.055 1 96.12 33 LEU B CA 1
ATOM 2292 C C . LEU B 1 33 ? 1.102 -27.516 -7.207 1 96.12 33 LEU B C 1
ATOM 2294 O O . LEU B 1 33 ? 0.624 -28.531 -7.715 1 96.12 33 LEU B O 1
ATOM 2298 N N . ASP B 1 34 ? 1.479 -27.391 -5.953 1 95.56 34 ASP B N 1
ATOM 2299 C CA . ASP B 1 34 ? 0.889 -28.312 -4.988 1 95.56 34 ASP B CA 1
ATOM 2300 C C . ASP B 1 34 ? -0.604 -28.047 -4.812 1 95.56 34 ASP B C 1
ATOM 2302 O O . ASP B 1 34 ? -1.014 -26.891 -4.602 1 95.56 34 ASP B O 1
ATOM 2306 N N . PRO B 1 35 ? -1.444 -29.078 -4.914 1 94.94 35 PRO B N 1
ATOM 2307 C CA . PRO B 1 35 ? -2.889 -28.859 -4.82 1 94.94 35 PRO B CA 1
ATOM 2308 C C . PRO B 1 35 ? -3.301 -28.188 -3.514 1 94.94 35 PRO B C 1
ATOM 2310 O O . PRO B 1 35 ? -4.312 -27.484 -3.469 1 94.94 35 PRO B O 1
ATOM 2313 N N . SER B 1 36 ? -2.514 -28.297 -2.396 1 96.44 36 SER B N 1
ATOM 2314 C CA . SER B 1 36 ? -2.896 -27.812 -1.078 1 96.44 36 SER B CA 1
ATOM 2315 C C . SER B 1 36 ? -2.797 -26.281 -1.01 1 96.44 36 SER B C 1
ATOM 2317 O O . SER B 1 36 ? -3.312 -25.672 -0.079 1 96.44 36 SER B O 1
ATOM 2319 N N . VAL B 1 37 ? -2.154 -25.656 -2.053 1 97.31 37 VAL B N 1
ATOM 2320 C CA . VAL B 1 37 ? -2 -24.203 -1.982 1 97.31 37 VAL B CA 1
ATOM 2321 C C . VAL B 1 37 ? -2.994 -23.531 -2.926 1 97.31 37 VAL B C 1
ATOM 2323 O O . VAL B 1 37 ? -3.057 -22.312 -3 1 97.31 37 VAL B O 1
ATOM 2326 N N . ILE B 1 38 ? -3.777 -24.312 -3.658 1 97.75 38 ILE B N 1
ATOM 2327 C CA . ILE B 1 38 ? -4.734 -23.766 -4.609 1 97.75 38 ILE B CA 1
ATOM 2328 C C . ILE B 1 38 ? -5.902 -23.125 -3.857 1 97.75 38 ILE B C 1
ATOM 2330 O O . ILE B 1 38 ? -6.477 -23.734 -2.957 1 97.75 38 ILE B O 1
ATOM 2334 N N . GLN B 1 39 ? -6.195 -21.891 -4.238 1 98.56 39 GLN B N 1
ATOM 2335 C CA . GLN B 1 39 ? -7.332 -21.188 -3.648 1 98.56 39 GLN B CA 1
ATOM 2336 C C . GLN B 1 39 ? -8.641 -21.594 -4.328 1 98.56 39 GLN B C 1
ATOM 2338 O O . GLN B 1 39 ? -8.969 -21.078 -5.398 1 98.56 39 GLN B O 1
ATOM 2343 N N . SER B 1 40 ? -9.414 -22.391 -3.646 1 98.12 40 SER B N 1
ATOM 2344 C CA . SER B 1 40 ? -10.625 -22.953 -4.242 1 98.12 40 SER B CA 1
ATOM 2345 C C . SER B 1 40 ? -11.664 -21.859 -4.5 1 98.12 40 SER B C 1
ATOM 2347 O O . SER B 1 40 ? -12.438 -21.953 -5.457 1 98.12 40 SER B O 1
ATOM 2349 N N . ASN B 1 41 ? -11.68 -20.75 -3.68 1 98.19 41 ASN B N 1
ATOM 2350 C CA . ASN B 1 41 ? -12.672 -19.688 -3.84 1 98.19 41 ASN B CA 1
ATOM 2351 C C . ASN B 1 41 ? -12.422 -18.875 -5.105 1 98.19 41 ASN B C 1
ATOM 2353 O O . ASN B 1 41 ? -13.297 -18.141 -5.551 1 98.19 41 ASN B O 1
ATOM 2357 N N . ALA B 1 42 ? -11.266 -19.016 -5.703 1 98.25 42 ALA B N 1
ATOM 2358 C CA . ALA B 1 42 ? -10.961 -18.297 -6.934 1 98.25 42 ALA B CA 1
ATOM 2359 C C . ALA B 1 42 ? -11.727 -18.875 -8.117 1 98.25 42 ALA B C 1
ATOM 2361 O O . ALA B 1 42 ? -11.734 -18.281 -9.203 1 98.25 42 ALA B O 1
ATOM 2362 N N . LYS B 1 43 ? -12.398 -20.016 -7.93 1 97.19 43 LYS B N 1
ATOM 2363 C CA . LYS B 1 43 ? -13.219 -20.609 -8.984 1 97.19 43 LYS B CA 1
ATOM 2364 C C . LYS B 1 43 ? -14.516 -19.828 -9.18 1 97.19 43 LYS B C 1
ATOM 2366 O O . LYS B 1 43 ? -15.242 -20.047 -10.148 1 97.19 43 LYS B O 1
ATOM 2371 N N . SER B 1 44 ? -14.773 -18.891 -8.258 1 96.75 44 SER B N 1
ATOM 2372 C CA . SER B 1 44 ? -15.945 -18.016 -8.336 1 96.75 44 SER B CA 1
ATOM 2373 C C . SER B 1 44 ? -15.547 -16.547 -8.469 1 96.75 44 SER B C 1
ATOM 2375 O O . SER B 1 44 ? -14.477 -16.156 -7.996 1 96.75 44 SER B O 1
ATOM 2377 N N . ASN B 1 45 ? -16.453 -15.805 -9.078 1 97.81 45 ASN B N 1
ATOM 2378 C CA . ASN B 1 45 ? -16.172 -14.375 -9.234 1 97.81 45 ASN B CA 1
ATOM 2379 C C . ASN B 1 45 ? -16.656 -13.578 -8.031 1 97.81 45 ASN B C 1
ATOM 2381 O O . ASN B 1 45 ? -16.594 -12.344 -8.023 1 97.81 45 ASN B O 1
ATOM 2385 N N . GLY B 1 46 ? -17.234 -14.227 -7.035 1 97.31 46 GLY B N 1
ATOM 2386 C CA . GLY B 1 46 ? -17.578 -13.625 -5.754 1 97.31 46 GLY B CA 1
ATOM 2387 C C . GLY B 1 46 ? -19 -13.117 -5.695 1 97.31 46 GLY B C 1
ATOM 2388 O O . GLY B 1 46 ? -19.469 -12.688 -4.637 1 97.31 46 GLY B O 1
ATOM 2389 N N . ILE B 1 47 ? -19.734 -13.164 -6.863 1 96.5 47 ILE B N 1
ATOM 2390 C CA . ILE B 1 47 ? -21.125 -12.734 -6.883 1 96.5 47 ILE B CA 1
ATOM 2391 C C . ILE B 1 47 ? -22.031 -13.906 -6.496 1 96.5 47 ILE B C 1
ATOM 2393 O O . ILE B 1 47 ? -22.234 -14.828 -7.289 1 96.5 47 ILE B O 1
ATOM 2397 N N . LYS B 1 48 ? -22.531 -13.93 -5.305 1 89 48 LYS B N 1
ATOM 2398 C CA . LYS B 1 48 ? -23.344 -15.031 -4.797 1 89 48 LYS B CA 1
ATOM 2399 C C . LYS B 1 48 ? -24.812 -14.883 -5.23 1 89 48 LYS B C 1
ATOM 2401 O O . LYS B 1 48 ? -25.469 -15.867 -5.562 1 89 48 LYS B O 1
ATOM 2406 N N . ASP B 1 49 ? -25.234 -13.578 -5.09 1 88.56 49 ASP B N 1
ATOM 2407 C CA . ASP B 1 49 ? -26.594 -13.258 -5.508 1 88.56 49 ASP B CA 1
ATOM 2408 C C . ASP B 1 49 ? -26.625 -12.727 -6.941 1 88.56 49 ASP B C 1
ATOM 2410 O O . ASP B 1 49 ? -26.047 -11.68 -7.234 1 88.56 49 ASP B O 1
ATOM 2414 N N . PRO B 1 50 ? -27.344 -13.383 -7.691 1 88.38 50 PRO B N 1
ATOM 2415 C CA . PRO B 1 50 ? -27.391 -12.969 -9.094 1 88.38 50 PRO B CA 1
ATOM 2416 C C . PRO B 1 50 ? -27.891 -11.531 -9.266 1 88.38 50 PRO B C 1
ATOM 2418 O O . PRO B 1 50 ? -27.531 -10.867 -10.242 1 88.38 50 PRO B O 1
ATOM 2421 N N . ALA B 1 51 ? -28.625 -11.047 -8.344 1 87.81 51 ALA B N 1
ATOM 2422 C CA . ALA B 1 51 ? -29.109 -9.672 -8.422 1 87.81 51 ALA B CA 1
ATOM 2423 C C . ALA B 1 51 ? -28.016 -8.68 -8.039 1 87.81 51 ALA B C 1
ATOM 2425 O O . ALA B 1 51 ? -28.125 -7.484 -8.32 1 87.81 51 ALA B O 1
ATOM 2426 N N . ASN B 1 52 ? -27 -9.117 -7.441 1 86.25 52 ASN B N 1
ATOM 2427 C CA . ASN B 1 52 ? -25.844 -8.32 -7.051 1 86.25 52 ASN B CA 1
ATOM 2428 C C . ASN B 1 52 ? -26.266 -6.977 -6.465 1 86.25 52 ASN B C 1
ATOM 2430 O O . ASN B 1 52 ? -25.828 -5.926 -6.941 1 86.25 52 ASN B O 1
ATOM 2434 N N . PRO B 1 53 ? -27.078 -7.031 -5.441 1 77.06 53 PRO B N 1
ATOM 2435 C CA . PRO B 1 53 ? -27.594 -5.773 -4.895 1 77.06 53 PRO B CA 1
ATOM 2436 C C . PRO B 1 53 ? -26.484 -4.855 -4.379 1 77.06 53 PRO B C 1
ATOM 2438 O O . PRO B 1 53 ? -26.656 -3.635 -4.363 1 77.06 53 PRO B O 1
ATOM 2441 N N . ASP B 1 54 ? -25.344 -5.395 -4.117 1 80.69 54 ASP B N 1
ATOM 2442 C CA . ASP B 1 54 ? -24.234 -4.613 -3.566 1 80.69 54 ASP B CA 1
ATOM 2443 C C . ASP B 1 54 ? -23.422 -3.955 -4.676 1 80.69 54 ASP B C 1
ATOM 2445 O O . ASP B 1 54 ? -22.578 -3.105 -4.406 1 80.69 54 ASP B O 1
ATOM 2449 N N . LYS B 1 55 ? -23.641 -4.371 -5.875 1 88.06 55 LYS B N 1
ATOM 2450 C CA . LYS B 1 55 ? -23 -3.82 -7.066 1 88.06 55 LYS B CA 1
ATOM 2451 C C . LYS B 1 55 ? -21.484 -4.012 -7.016 1 88.06 55 LYS B C 1
ATOM 2453 O O . LYS B 1 55 ? -20.734 -3.123 -7.41 1 88.06 55 LYS B O 1
ATOM 2458 N N . ASN B 1 56 ? -21.156 -5.148 -6.453 1 94.25 56 ASN B N 1
ATOM 2459 C CA . ASN B 1 56 ? -19.75 -5.5 -6.473 1 94.25 56 ASN B CA 1
ATOM 2460 C C . ASN B 1 56 ? -19.266 -5.809 -7.887 1 94.25 56 ASN B C 1
ATOM 2462 O O . ASN B 1 56 ? -20 -6.383 -8.688 1 94.25 56 ASN B O 1
ATOM 2466 N N . ALA B 1 57 ? -18.031 -5.391 -8.188 1 96.5 57 ALA B N 1
ATOM 2467 C CA . ALA B 1 57 ? -17.391 -5.859 -9.414 1 96.5 57 ALA B CA 1
ATOM 2468 C C . ALA B 1 57 ? -17.125 -7.359 -9.359 1 96.5 57 ALA B C 1
ATOM 2470 O O . ALA B 1 57 ? -16.922 -7.918 -8.273 1 96.5 57 ALA B O 1
ATOM 2471 N N . LYS B 1 58 ? -17.094 -8.008 -10.562 1 97.44 58 LYS B N 1
ATOM 2472 C CA . LYS B 1 58 ? -16.734 -9.422 -10.641 1 97.44 58 LYS B CA 1
ATOM 2473 C C . LYS B 1 58 ? -15.219 -9.609 -10.531 1 97.44 58 LYS B C 1
ATOM 2475 O O . LYS B 1 58 ? -14.453 -8.953 -11.242 1 97.44 58 LYS B O 1
ATOM 2480 N N . SER B 1 59 ? -14.852 -10.492 -9.602 1 98.44 59 SER B N 1
ATOM 2481 C CA . SER B 1 59 ? -13.461 -10.922 -9.555 1 98.44 59 SER B CA 1
ATOM 2482 C C . SER B 1 59 ? -13.117 -11.805 -10.75 1 98.44 59 SER B C 1
ATOM 2484 O O . SER B 1 59 ? -13.977 -12.531 -11.258 1 98.44 59 SER B O 1
ATOM 2486 N N . LEU B 1 60 ? -11.812 -11.773 -11.219 1 98.62 60 LEU B N 1
ATOM 2487 C CA . LEU B 1 60 ? -11.344 -12.812 -12.125 1 98.62 60 LEU B CA 1
ATOM 2488 C C . LEU B 1 60 ? -11.383 -14.18 -11.445 1 98.62 60 LEU B C 1
ATOM 2490 O O . LEU B 1 60 ? -11.383 -14.266 -10.219 1 98.62 60 LEU B O 1
ATOM 2494 N N . ILE B 1 61 ? -11.469 -15.219 -12.266 1 98.5 61 ILE B N 1
ATOM 2495 C CA . ILE B 1 61 ? -11.547 -16.578 -11.719 1 98.5 61 ILE B CA 1
ATOM 2496 C C . ILE B 1 61 ? -10.312 -17.375 -12.125 1 98.5 61 ILE B C 1
ATOM 2498 O O . ILE B 1 61 ? -9.664 -17.047 -13.125 1 98.5 61 ILE B O 1
ATOM 2502 N N . SER B 1 62 ? -10.039 -18.344 -11.367 1 98.25 62 SER B N 1
ATOM 2503 C CA . SER B 1 62 ? -8.875 -19.188 -11.609 1 98.25 62 SER B CA 1
ATOM 2504 C C . SER B 1 62 ? -9.023 -20.531 -10.922 1 98.25 62 SER B C 1
ATOM 2506 O O . SER B 1 62 ? -9.672 -20.641 -9.875 1 98.25 62 SER B O 1
ATOM 2508 N N . SER B 1 63 ? -8.391 -21.547 -11.539 1 97.19 63 SER B N 1
ATOM 2509 C CA . SER B 1 63 ? -8.289 -22.859 -10.898 1 97.19 63 SER B CA 1
ATOM 2510 C C . SER B 1 63 ? -6.848 -23.188 -10.523 1 97.19 63 SER B C 1
ATOM 2512 O O . SER B 1 63 ? -6.562 -24.281 -10.031 1 97.19 63 SER B O 1
ATOM 2514 N N . ASN B 1 64 ? -5.988 -22.25 -10.797 1 97.31 64 ASN B N 1
ATOM 2515 C CA . ASN B 1 64 ? -4.574 -22.531 -10.562 1 97.31 64 ASN B CA 1
ATOM 2516 C C . ASN B 1 64 ? -3.859 -21.328 -9.953 1 97.31 64 ASN B C 1
ATOM 2518 O O . ASN B 1 64 ? -2.689 -21.078 -10.25 1 97.31 64 ASN B O 1
ATOM 2522 N N . ASN B 1 65 ? -4.531 -20.406 -9.195 1 98.25 65 ASN B N 1
ATOM 2523 C CA . ASN B 1 65 ? -3.984 -19.25 -8.484 1 98.25 65 ASN B CA 1
ATOM 2524 C C . ASN B 1 65 ? -3.418 -18.219 -9.445 1 98.25 65 ASN B C 1
ATOM 2526 O O . ASN B 1 65 ? -2.516 -17.453 -9.086 1 98.25 65 ASN B O 1
ATOM 2530 N N . PHE B 1 66 ? -3.857 -18.219 -10.703 1 98.38 66 PHE B N 1
ATOM 2531 C CA . PHE B 1 66 ? -3.424 -17.234 -11.695 1 98.38 66 PHE B CA 1
ATOM 2532 C C . PHE B 1 66 ? -1.923 -17.344 -11.938 1 98.38 66 PHE B C 1
ATOM 2534 O O . PHE B 1 66 ? -1.26 -16.344 -12.203 1 98.38 66 PHE B O 1
ATOM 2541 N N . ILE B 1 67 ? -1.277 -18.531 -11.875 1 97.56 67 ILE B N 1
ATOM 2542 C CA . ILE B 1 67 ? 0.175 -18.656 -11.922 1 97.56 67 ILE B CA 1
ATOM 2543 C C . ILE B 1 67 ? 0.693 -18.219 -13.289 1 97.56 67 ILE B C 1
ATOM 2545 O O . ILE B 1 67 ? 1.862 -17.844 -13.422 1 97.56 67 ILE B O 1
ATOM 2549 N N . ASP B 1 68 ? -0.132 -18.188 -14.359 1 97.12 68 ASP B N 1
ATOM 2550 C CA . ASP B 1 68 ? 0.287 -17.781 -15.695 1 97.12 68 ASP B CA 1
ATOM 2551 C C . ASP B 1 68 ? -0.427 -16.5 -16.125 1 97.12 68 ASP B C 1
ATOM 2553 O O . ASP B 1 68 ? -0.599 -16.25 -17.328 1 97.12 68 ASP B O 1
ATOM 2557 N N . PHE B 1 69 ? -0.873 -15.734 -15.156 1 98.56 69 PHE B N 1
ATOM 2558 C CA . PHE B 1 69 ? -1.58 -14.492 -15.422 1 98.56 69 PHE B CA 1
ATOM 2559 C C . PHE B 1 69 ? -0.748 -13.578 -16.312 1 98.56 69 PHE B C 1
ATOM 2561 O O . PHE B 1 69 ? -1.294 -12.836 -17.141 1 98.56 69 PHE B O 1
ATOM 2568 N N . CYS B 1 70 ? 0.615 -13.664 -16.25 1 98.62 70 CYS B N 1
ATOM 2569 C CA . CYS B 1 70 ? 1.5 -12.703 -16.906 1 98.62 70 CYS B CA 1
ATOM 2570 C C . CYS B 1 70 ? 1.939 -13.211 -18.266 1 98.62 70 CYS B C 1
ATOM 2572 O O . CYS B 1 70 ? 2.857 -12.664 -18.875 1 98.62 70 CYS B O 1
ATOM 2574 N N . LEU B 1 71 ? 1.331 -14.297 -18.734 1 98.06 71 LEU B N 1
ATOM 2575 C CA . LEU B 1 71 ? 1.68 -14.805 -20.047 1 98.06 71 LEU B CA 1
ATOM 2576 C C . LEU B 1 71 ? 1.523 -13.719 -21.109 1 98.06 71 LEU B C 1
ATOM 2578 O O . LEU B 1 71 ? 0.493 -13.047 -21.172 1 98.06 71 LEU B O 1
ATOM 2582 N N . GLY B 1 72 ? 2.598 -13.5 -21.875 1 98 72 GLY B N 1
ATOM 2583 C CA . GLY B 1 72 ? 2.562 -12.555 -22.984 1 98 72 GLY B CA 1
ATOM 2584 C C . GLY B 1 72 ? 2.984 -11.156 -22.578 1 98 72 GLY B C 1
ATOM 2585 O O . GLY B 1 72 ? 3.234 -10.305 -23.438 1 98 72 GLY B O 1
ATOM 2586 N N . ALA B 1 73 ? 3.094 -10.883 -21.297 1 98.5 73 ALA B N 1
ATOM 2587 C CA . ALA B 1 73 ? 3.494 -9.562 -20.828 1 98.5 73 ALA B CA 1
ATOM 2588 C C . ALA B 1 73 ? 4.988 -9.516 -20.531 1 98.5 73 ALA B C 1
ATOM 2590 O O . ALA B 1 73 ? 5.633 -10.555 -20.375 1 98.5 73 ALA B O 1
ATOM 2591 N N . THR B 1 74 ? 5.52 -8.234 -20.562 1 98.62 74 THR B N 1
ATOM 2592 C CA . THR B 1 74 ? 6.855 -8.055 -20 1 98.62 74 THR B CA 1
ATOM 2593 C C . THR B 1 74 ? 6.867 -8.375 -18.516 1 98.62 74 THR B C 1
ATOM 2595 O O . THR B 1 74 ? 6.137 -7.754 -17.734 1 98.62 74 THR B O 1
ATOM 2598 N N . ILE B 1 75 ? 7.672 -9.328 -18.109 1 98.81 75 ILE B N 1
ATOM 2599 C CA . ILE B 1 75 ? 7.746 -9.758 -16.719 1 98.81 75 ILE B CA 1
ATOM 2600 C C . ILE B 1 75 ? 8.648 -8.812 -15.93 1 98.81 75 ILE B C 1
ATOM 2602 O O . ILE B 1 75 ? 9.672 -8.352 -16.438 1 98.81 75 ILE B O 1
ATOM 2606 N N . THR B 1 76 ? 8.312 -8.539 -14.672 1 98.81 76 THR B N 1
ATOM 2607 C CA . THR B 1 76 ? 9.062 -7.633 -13.805 1 98.81 76 THR B CA 1
ATOM 2608 C C . THR B 1 76 ? 10.5 -8.117 -13.625 1 98.81 76 THR B C 1
ATOM 2610 O O . THR B 1 76 ? 11.445 -7.359 -13.859 1 98.81 76 THR B O 1
ATOM 2613 N N . ASN B 1 77 ? 10.617 -9.367 -13.242 1 98.81 77 ASN B N 1
ATOM 2614 C CA . ASN B 1 77 ? 11.898 -10.062 -13.156 1 98.81 77 ASN B CA 1
ATOM 2615 C C . ASN B 1 77 ? 12.898 -9.297 -12.297 1 98.81 77 ASN B C 1
ATOM 2617 O O . ASN B 1 77 ? 14.094 -9.25 -12.617 1 98.81 77 ASN B O 1
ATOM 2621 N N . GLY B 1 78 ? 12.406 -8.609 -11.289 1 98.75 78 GLY B N 1
ATOM 2622 C CA . GLY B 1 78 ? 13.273 -7.996 -10.297 1 98.75 78 GLY B CA 1
ATOM 2623 C C . GLY B 1 78 ? 13.695 -6.59 -10.672 1 98.75 78 GLY B C 1
ATOM 2624 O O . GLY B 1 78 ? 14.445 -5.945 -9.93 1 98.75 78 GLY B O 1
ATOM 2625 N N . ALA B 1 79 ? 13.203 -6.027 -11.797 1 98.56 79 ALA B N 1
ATOM 2626 C CA . ALA B 1 79 ? 13.609 -4.707 -12.273 1 98.56 79 ALA B CA 1
ATOM 2627 C C . ALA B 1 79 ? 12.508 -3.68 -12.047 1 98.56 79 ALA B C 1
ATOM 2629 O O . ALA B 1 79 ? 11.328 -4.035 -11.953 1 98.56 79 ALA B O 1
ATOM 2630 N N . GLN B 1 80 ? 12.898 -2.457 -11.852 1 98.69 80 GLN B N 1
ATOM 2631 C CA . GLN B 1 80 ? 11.977 -1.331 -11.938 1 98.69 80 GLN B CA 1
ATOM 2632 C C . GLN B 1 80 ? 11.82 -0.86 -13.375 1 98.69 80 GLN B C 1
ATOM 2634 O O . GLN B 1 80 ? 12.711 -0.214 -13.93 1 98.69 80 GLN B O 1
ATOM 2639 N N . LEU B 1 81 ? 10.656 -1.164 -13.992 1 98.75 81 LEU B N 1
ATOM 2640 C CA . LEU B 1 81 ? 10.461 -0.895 -15.414 1 98.75 81 LEU B CA 1
ATOM 2641 C C . LEU B 1 81 ? 9.508 0.277 -15.617 1 98.75 81 LEU B C 1
ATOM 2643 O O . LEU B 1 81 ? 8.305 0.164 -15.344 1 98.75 81 LEU B O 1
ATOM 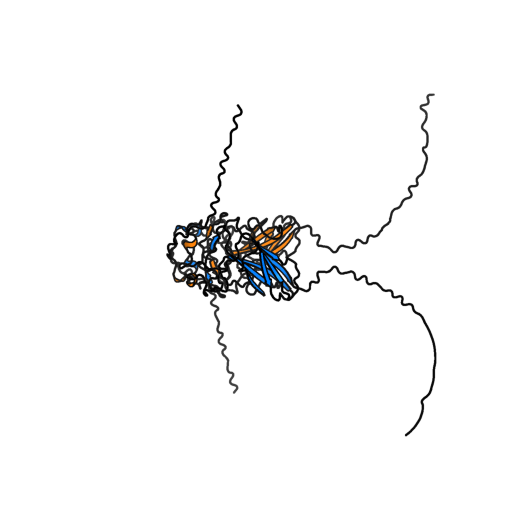2647 N N . ASP B 1 82 ? 10 1.369 -16.156 1 98.44 82 ASP B N 1
ATOM 2648 C CA . ASP B 1 82 ? 9.227 2.588 -16.344 1 98.44 82 ASP B CA 1
ATOM 2649 C C . ASP B 1 82 ? 7.996 2.32 -17.219 1 98.44 82 ASP B C 1
ATOM 2651 O O . ASP B 1 82 ? 6.949 2.941 -17.016 1 98.44 82 ASP B O 1
ATOM 2655 N N . ALA B 1 83 ? 8.086 1.396 -18.109 1 98.62 83 ALA B N 1
ATOM 2656 C CA . ALA B 1 83 ? 7.016 1.13 -19.078 1 98.62 83 ALA B CA 1
ATOM 2657 C C . ALA B 1 83 ? 5.93 0.255 -18.453 1 98.62 83 ALA B C 1
ATOM 2659 O O . ALA B 1 83 ? 4.883 0.025 -19.062 1 98.62 83 ALA B O 1
ATOM 2660 N N . GLY B 1 84 ? 6.121 -0.181 -17.25 1 98.81 84 GLY B N 1
ATOM 2661 C CA . GLY B 1 84 ? 5.223 -1.145 -16.625 1 98.81 84 GLY B CA 1
ATOM 2662 C C . GLY B 1 84 ? 5.621 -2.584 -16.891 1 98.81 84 GLY B C 1
ATOM 2663 O O . GLY B 1 84 ? 6.605 -2.846 -17.594 1 98.81 84 GLY B O 1
ATOM 2664 N N . SER B 1 85 ? 5.023 -3.502 -16.25 1 98.94 85 SER B N 1
ATOM 2665 C CA . SER B 1 85 ? 5.301 -4.93 -16.344 1 98.94 85 SER B CA 1
ATOM 2666 C C . SER B 1 85 ? 4.168 -5.754 -15.742 1 98.94 85 SER B C 1
ATOM 2668 O O . SER B 1 85 ? 3.111 -5.215 -15.406 1 98.94 85 SER B O 1
ATOM 2670 N N . CYS B 1 86 ? 4.332 -7.016 -15.719 1 98.94 86 CYS B N 1
ATOM 2671 C CA . CYS B 1 86 ? 3.482 -7.953 -15 1 98.94 86 CYS B CA 1
ATOM 2672 C C . CYS B 1 86 ? 4.309 -8.82 -14.047 1 98.94 86 CYS B C 1
ATOM 2674 O O . CYS B 1 86 ? 5.32 -9.398 -14.453 1 98.94 86 CYS B O 1
ATOM 2676 N N . ASN B 1 87 ? 3.947 -8.852 -12.773 1 98.94 87 ASN B N 1
ATOM 2677 C CA . ASN B 1 87 ? 4.746 -9.547 -11.773 1 98.94 87 ASN B CA 1
ATOM 2678 C C . ASN B 1 87 ? 4.051 -10.82 -11.281 1 98.94 87 ASN B C 1
ATOM 2680 O O . ASN B 1 87 ? 2.936 -10.758 -10.758 1 98.94 87 ASN B O 1
ATOM 2684 N N . PRO B 1 88 ? 4.656 -11.969 -11.422 1 98.81 88 PRO B N 1
ATOM 2685 C CA . PRO B 1 88 ? 4.035 -13.242 -11.047 1 98.81 88 PRO B CA 1
ATOM 2686 C C . PRO B 1 88 ? 4.328 -13.641 -9.609 1 98.81 88 PRO B C 1
ATOM 2688 O O . PRO B 1 88 ? 3.928 -14.727 -9.172 1 98.81 88 PRO B O 1
ATOM 2691 N N . THR B 1 89 ? 4.996 -12.828 -8.781 1 98.88 89 THR B N 1
ATOM 2692 C CA . THR B 1 89 ? 5.336 -13.148 -7.398 1 98.88 89 THR B CA 1
ATOM 2693 C C . THR B 1 89 ? 4.086 -13.148 -6.523 1 98.88 89 THR B C 1
ATOM 2695 O O . THR B 1 89 ? 3.293 -12.203 -6.555 1 98.88 89 THR B O 1
ATOM 2698 N N . PRO B 1 90 ? 3.848 -14.25 -5.707 1 98.88 90 PRO B N 1
ATOM 2699 C CA . PRO B 1 90 ? 2.725 -14.242 -4.77 1 98.88 90 PRO B CA 1
ATOM 2700 C C . PRO B 1 90 ? 2.871 -13.172 -3.684 1 98.88 90 PRO B C 1
ATOM 2702 O O . PRO B 1 90 ? 3.969 -12.656 -3.465 1 98.88 90 PRO B O 1
ATOM 2705 N N . MET B 1 91 ? 1.756 -12.828 -3.021 1 98.88 91 MET B N 1
ATOM 2706 C CA . MET B 1 91 ? 1.772 -11.852 -1.938 1 98.88 91 MET B CA 1
ATOM 2707 C C . MET B 1 91 ? 2.598 -12.359 -0.759 1 98.88 91 MET B C 1
ATOM 2709 O O . MET B 1 91 ? 3.41 -11.617 -0.2 1 98.88 91 MET B O 1
ATOM 2713 N N . GLY B 1 92 ? 2.377 -13.617 -0.343 1 98.94 92 GLY B N 1
ATOM 2714 C CA . GLY B 1 92 ? 3.172 -14.203 0.728 1 98.94 92 GLY B CA 1
ATOM 2715 C C . GLY B 1 92 ? 2.475 -14.172 2.074 1 98.94 92 GLY B C 1
ATOM 2716 O O . GLY B 1 92 ? 1.246 -14.242 2.145 1 98.94 92 GLY B O 1
ATOM 2717 N N . SER B 1 93 ? 3.26 -14.148 3.125 1 98.94 93 SER B N 1
ATOM 2718 C CA . SER B 1 93 ? 2.768 -14.266 4.496 1 98.94 93 SER B CA 1
ATOM 2719 C C . SER B 1 93 ? 2.133 -12.961 4.965 1 98.94 93 SER B C 1
ATOM 2721 O O . SER B 1 93 ? 2.729 -11.891 4.832 1 98.94 93 SER B O 1
ATOM 2723 N N . ILE B 1 94 ? 0.973 -13.062 5.477 1 98.94 94 ILE B N 1
ATOM 2724 C CA . ILE B 1 94 ? 0.174 -11.938 5.957 1 98.94 94 ILE B CA 1
ATOM 2725 C C . ILE B 1 94 ? 0.049 -12.008 7.477 1 98.94 94 ILE B C 1
ATOM 2727 O O . ILE B 1 94 ? -0.3 -13.047 8.031 1 98.94 94 ILE B O 1
ATOM 2731 N N . PRO B 1 95 ? 0.394 -10.961 8.211 1 98.94 95 PRO B N 1
ATOM 2732 C CA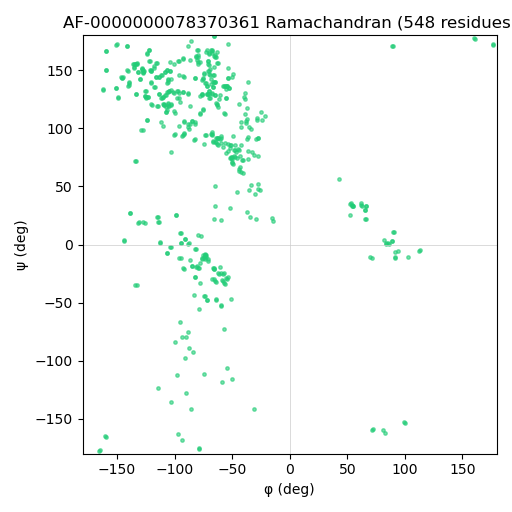 . PRO B 1 95 ? 0.342 -10.992 9.672 1 98.94 95 PRO B CA 1
ATOM 2733 C C . PRO B 1 95 ? -1.085 -11.07 10.211 1 98.94 95 PRO B C 1
ATOM 2735 O O . PRO B 1 95 ? -2.045 -10.883 9.461 1 98.94 95 PRO B O 1
ATOM 2738 N N . SER B 1 96 ? -1.189 -11.375 11.523 1 98.94 96 SER B N 1
ATOM 2739 C CA . SER B 1 96 ? -2.484 -11.297 12.188 1 98.94 96 SER B CA 1
ATOM 2740 C C . SER B 1 96 ? -2.945 -9.852 12.336 1 98.94 96 SER B C 1
ATOM 2742 O O . SER B 1 96 ? -2.146 -8.922 12.195 1 98.94 96 SER B O 1
ATOM 2744 N N . LYS B 1 97 ? -4.195 -9.719 12.617 1 98.69 97 LYS B N 1
ATOM 2745 C CA . LYS B 1 97 ? -4.797 -8.398 12.836 1 98.69 97 LYS B CA 1
ATOM 2746 C C . LYS B 1 97 ? -4.074 -7.645 13.945 1 98.69 97 LYS B C 1
ATOM 2748 O O . LYS B 1 97 ? -3.916 -6.426 13.875 1 98.69 97 LYS B O 1
ATOM 2753 N N . GLU B 1 98 ? -3.582 -8.305 14.953 1 97.75 98 GLU B N 1
ATOM 2754 C CA . GLU B 1 98 ? -2.92 -7.695 16.094 1 97.75 98 GLU B CA 1
ATOM 2755 C C . GLU B 1 98 ? -1.507 -7.242 15.742 1 97.75 98 GLU B C 1
ATOM 2757 O O . GLU B 1 98 ? -0.884 -6.488 16.5 1 97.75 98 GLU B O 1
ATOM 2762 N N . HIS B 1 99 ? -1.044 -7.672 14.617 1 98.69 99 HIS B N 1
ATOM 2763 C CA . HIS B 1 99 ? 0.33 -7.359 14.234 1 98.69 99 HIS B CA 1
ATOM 2764 C C . HIS B 1 99 ? 0.37 -6.445 13.016 1 98.69 99 HIS B C 1
ATOM 2766 O O . HIS B 1 99 ? 1.374 -6.398 12.297 1 98.69 99 HIS B O 1
ATOM 2772 N N . MET B 1 100 ? -0.752 -5.73 12.711 1 98.75 100 MET B N 1
ATOM 2773 C CA . MET B 1 100 ? -0.74 -4.773 11.609 1 98.75 100 MET B CA 1
ATOM 2774 C C . MET B 1 100 ? 0.111 -3.557 11.953 1 98.75 100 MET B C 1
ATOM 2776 O O . MET B 1 100 ? -0.053 -2.963 13.023 1 98.75 100 MET B O 1
ATOM 2780 N N . PRO B 1 101 ? 0.972 -3.166 11.047 1 98.44 101 PRO B N 1
ATOM 2781 C CA . PRO B 1 101 ? 1.918 -2.092 11.352 1 98.44 101 PRO B CA 1
ATOM 2782 C C . PRO B 1 101 ? 1.303 -0.702 11.203 1 98.44 101 PRO B C 1
ATOM 2784 O O . PRO B 1 101 ? 0.239 -0.557 10.594 1 98.44 101 PRO B O 1
ATOM 2787 N N . SER B 1 102 ? 1.97 0.255 11.812 1 97.44 102 SER B N 1
ATOM 2788 C CA . SER B 1 102 ? 1.793 1.681 11.555 1 97.44 102 SER B CA 1
ATOM 2789 C C . SER B 1 102 ? 3.131 2.414 11.562 1 97.44 102 SER B C 1
ATOM 2791 O O . SER B 1 102 ? 4.012 2.1 12.375 1 97.44 102 SER B O 1
ATOM 2793 N N . VAL B 1 103 ? 3.27 3.256 10.633 1 97.44 103 VAL B N 1
ATOM 2794 C CA . VAL B 1 103 ? 4.426 4.145 10.57 1 97.44 103 VAL B CA 1
ATOM 2795 C C . VAL B 1 103 ? 3.967 5.598 10.617 1 97.44 103 VAL B C 1
ATOM 2797 O O . VAL B 1 103 ? 3.215 6.047 9.75 1 97.44 103 VAL B O 1
ATOM 2800 N N . ARG B 1 104 ? 4.453 6.297 11.641 1 97.06 104 ARG B N 1
ATOM 2801 C CA . ARG B 1 104 ? 4.02 7.672 11.852 1 97.06 104 ARG B CA 1
ATOM 2802 C C . ARG B 1 104 ? 5.188 8.641 11.734 1 97.06 104 ARG B C 1
ATOM 2804 O O . ARG B 1 104 ? 6.289 8.359 12.211 1 97.06 104 ARG B O 1
ATOM 2811 N N . ILE B 1 105 ? 4.961 9.727 11.039 1 97 105 ILE B N 1
ATOM 2812 C CA . ILE B 1 105 ? 5.906 10.844 11.07 1 97 105 ILE B CA 1
ATOM 2813 C C . ILE B 1 105 ? 5.762 11.602 12.391 1 97 105 ILE B C 1
ATOM 2815 O O . ILE B 1 105 ? 4.719 12.195 12.656 1 97 105 ILE B O 1
ATOM 2819 N N . ILE B 1 106 ? 6.809 11.57 13.141 1 95.38 106 ILE B N 1
ATOM 2820 C CA . ILE B 1 106 ? 6.699 12.164 14.469 1 95.38 106 ILE B CA 1
ATOM 2821 C C . ILE B 1 106 ? 7.457 13.484 14.508 1 95.38 106 ILE B C 1
ATOM 2823 O O . ILE B 1 106 ? 7.43 14.195 15.523 1 95.38 106 ILE B O 1
ATOM 2827 N N . GLY B 1 107 ? 8.188 13.781 13.438 1 94.38 107 GLY B N 1
ATOM 2828 C CA . GLY B 1 107 ? 8.844 15.07 13.258 1 94.38 107 GLY B CA 1
ATOM 2829 C C . GLY B 1 107 ? 9.242 15.328 11.812 1 94.38 107 GLY B C 1
ATOM 2830 O O . GLY B 1 107 ? 9.805 14.453 11.148 1 94.38 107 GLY B O 1
ATOM 2831 N N . PRO B 1 108 ? 8.969 16.484 11.258 1 95.31 108 PRO B N 1
ATOM 2832 C CA . PRO B 1 108 ? 8.289 17.641 11.852 1 95.31 108 PRO B CA 1
ATOM 2833 C C . PRO B 1 108 ? 6.816 17.375 12.141 1 95.31 108 PRO B C 1
ATOM 2835 O O . PRO B 1 108 ? 6.285 16.328 11.766 1 95.31 108 PRO B O 1
ATOM 2838 N N . SER B 1 109 ? 6.215 18.281 12.93 1 89.44 109 SER B N 1
ATOM 2839 C CA . SER B 1 109 ? 4.777 18.203 13.18 1 89.44 109 SER B CA 1
ATOM 2840 C C . SER B 1 109 ? 3.986 18.781 12.008 1 89.44 109 SER B C 1
ATOM 2842 O O . SER B 1 109 ? 4.5 19.609 11.25 1 89.44 109 SER B O 1
ATOM 2844 N N . PRO B 1 110 ? 2.768 18.25 11.984 1 84.62 110 PRO B N 1
ATOM 2845 C CA . PRO B 1 110 ? 1.936 18.906 10.969 1 84.62 110 PRO B CA 1
ATOM 2846 C C . PRO B 1 110 ? 1.856 20.422 11.156 1 84.62 110 PRO B C 1
ATOM 2848 O O . PRO B 1 110 ? 1.842 20.906 12.289 1 84.62 110 PRO B O 1
ATOM 2851 N N . ASP B 1 111 ? 2.006 21.25 10.195 1 78.19 111 ASP B N 1
ATOM 2852 C CA . ASP B 1 111 ? 1.855 22.688 10.102 1 78.19 111 ASP B CA 1
ATOM 2853 C C . ASP B 1 111 ? 3.104 23.406 10.617 1 78.19 111 ASP B C 1
ATOM 2855 O O . ASP B 1 111 ? 3.111 24.641 10.75 1 78.19 111 ASP B O 1
ATOM 2859 N N . ASP B 1 112 ? 4.094 22.625 10.961 1 84.75 112 ASP B N 1
ATOM 2860 C CA . ASP B 1 112 ? 5.371 23.266 11.242 1 84.75 112 ASP B CA 1
ATOM 2861 C C . ASP B 1 112 ? 5.797 24.156 10.07 1 84.75 112 ASP B C 1
ATOM 2863 O O . ASP B 1 112 ? 5.418 23.906 8.922 1 84.75 112 ASP B O 1
ATOM 2867 N N . VAL B 1 113 ? 6.551 25.172 10.445 1 94.06 113 VAL B N 1
ATOM 2868 C CA . VAL B 1 113 ? 7.234 25.984 9.445 1 94.06 113 VAL B CA 1
ATOM 2869 C C . VAL B 1 113 ? 8.734 25.672 9.469 1 94.06 113 VAL B C 1
ATOM 2871 O O . VAL B 1 113 ? 9.398 25.844 10.492 1 94.06 113 VAL B O 1
ATOM 2874 N N . ILE B 1 114 ? 9.227 25.172 8.352 1 96.56 114 ILE B N 1
ATOM 2875 C CA . ILE B 1 114 ? 10.617 24.766 8.203 1 96.56 114 ILE B CA 1
ATOM 2876 C C . ILE B 1 114 ? 11.391 25.859 7.461 1 96.56 114 ILE B C 1
ATOM 2878 O O . ILE B 1 114 ? 10.914 26.391 6.457 1 96.56 114 ILE B O 1
ATOM 2882 N N . PRO B 1 115 ? 12.609 26.312 8.023 1 96.88 115 PRO B N 1
ATOM 2883 C CA . PRO B 1 115 ? 13.398 27.281 7.273 1 96.88 115 PRO B CA 1
ATOM 2884 C C . PRO B 1 115 ? 13.781 26.797 5.879 1 96.88 115 PRO B C 1
ATOM 2886 O O . PRO B 1 115 ? 14.109 25.625 5.699 1 96.88 115 PRO B O 1
ATOM 2889 N N . PRO B 1 116 ? 13.656 27.688 4.906 1 97.75 116 PRO B N 1
ATOM 2890 C CA . PRO B 1 116 ? 13.977 27.266 3.539 1 97.75 116 PRO B CA 1
ATOM 2891 C C . PRO B 1 116 ? 15.461 26.953 3.352 1 97.75 116 PRO B C 1
ATOM 2893 O O . PRO B 1 116 ? 16.312 27.578 3.986 1 97.75 116 PRO B O 1
ATOM 2896 N N . ASN B 1 117 ? 15.711 25.953 2.48 1 98 117 ASN B N 1
ATOM 2897 C CA . ASN B 1 117 ? 17.062 25.625 2.029 1 98 117 ASN B CA 1
ATOM 2898 C C . ASN B 1 117 ? 18 25.375 3.205 1 98 117 ASN B C 1
ATOM 2900 O O . ASN B 1 117 ? 19.141 25.812 3.199 1 98 117 ASN B O 1
ATOM 2904 N N . THR B 1 118 ? 17.438 24.797 4.277 1 97.75 118 THR B N 1
ATOM 2905 C CA . THR B 1 118 ? 18.156 24.375 5.477 1 97.75 118 THR B CA 1
ATOM 2906 C C . THR B 1 118 ? 17.891 22.906 5.785 1 97.75 118 THR B C 1
ATOM 2908 O O . THR B 1 118 ? 16.734 22.469 5.793 1 97.75 118 THR B O 1
ATOM 2911 N N . THR B 1 119 ? 18.969 22.266 6.027 1 98.44 119 THR B N 1
ATOM 2912 C CA . THR B 1 119 ? 18.844 20.859 6.371 1 98.44 119 THR B CA 1
ATOM 2913 C C . THR B 1 119 ? 17.859 20.656 7.52 1 98.44 119 THR B C 1
ATOM 2915 O O . THR B 1 119 ? 17.859 21.422 8.484 1 98.44 119 THR B O 1
ATOM 2918 N N . PHE B 1 120 ? 16.984 19.703 7.398 1 98 120 PHE B N 1
ATOM 2919 C CA . PHE B 1 120 ? 16.094 19.328 8.484 1 98 120 PHE B CA 1
ATOM 2920 C C . PHE B 1 120 ? 15.906 17.812 8.523 1 98 120 PHE B C 1
ATOM 2922 O O . PHE B 1 120 ? 16.344 17.109 7.605 1 98 120 PHE B O 1
ATOM 2929 N N . ASP B 1 121 ? 15.289 17.328 9.562 1 97.5 121 ASP B N 1
ATOM 2930 C CA . ASP B 1 121 ? 15.117 15.891 9.727 1 97.5 121 ASP B CA 1
ATOM 2931 C C . ASP B 1 121 ? 13.641 15.508 9.633 1 97.5 121 ASP B C 1
ATOM 2933 O O . ASP B 1 121 ? 12.766 16.297 9.992 1 97.5 121 ASP B O 1
ATOM 2937 N N . VAL B 1 122 ? 13.438 14.398 9.078 1 97.5 122 VAL B N 1
ATOM 2938 C CA . VAL B 1 122 ? 12.156 13.711 9.195 1 97.5 122 VAL B CA 1
ATOM 2939 C C . VAL B 1 122 ? 12.32 12.477 10.086 1 97.5 122 VAL B C 1
ATOM 2941 O O . VAL B 1 122 ? 13.125 11.586 9.781 1 97.5 122 VAL B O 1
ATOM 2944 N N . ASP B 1 123 ? 11.594 12.453 11.156 1 95.5 123 ASP B N 1
ATOM 2945 C CA . ASP B 1 123 ? 11.602 11.344 12.102 1 95.5 123 ASP B CA 1
ATOM 2946 C C . ASP B 1 123 ? 10.328 10.508 11.977 1 95.5 123 ASP B C 1
ATOM 2948 O O . ASP B 1 123 ? 9.219 11.055 11.984 1 95.5 123 ASP B O 1
ATOM 2952 N N . ILE B 1 124 ? 10.562 9.203 11.898 1 96.75 124 ILE B N 1
ATOM 2953 C CA . ILE B 1 124 ? 9.398 8.32 11.867 1 96.75 124 ILE B CA 1
ATOM 2954 C C . ILE B 1 124 ? 9.461 7.348 13.047 1 96.75 124 ILE B C 1
ATOM 2956 O O . ILE B 1 124 ? 10.539 7.047 13.555 1 96.75 124 ILE B O 1
ATOM 2960 N N . PHE B 1 125 ? 8.297 6.969 13.484 1 96.62 125 PHE B N 1
ATOM 2961 C CA . PHE B 1 125 ? 8.125 5.887 14.445 1 96.62 125 PHE B CA 1
ATOM 2962 C C . PHE B 1 125 ? 7.379 4.715 13.82 1 96.62 125 PHE B C 1
ATOM 2964 O O . PHE B 1 125 ? 6.246 4.871 13.359 1 96.62 125 PHE B O 1
ATOM 2971 N N . ALA B 1 126 ? 8.039 3.539 13.781 1 96.56 126 ALA B N 1
ATOM 2972 C CA . ALA B 1 126 ? 7.461 2.326 13.203 1 96.56 126 ALA B CA 1
ATOM 2973 C C . ALA B 1 126 ? 7.051 1.343 14.297 1 96.56 126 ALA B C 1
ATOM 2975 O O . ALA B 1 126 ? 7.879 0.923 15.109 1 96.56 126 ALA B O 1
ATOM 2976 N N . HIS B 1 127 ? 5.777 1.042 14.258 1 95.75 127 HIS B N 1
ATOM 2977 C CA . HIS B 1 127 ? 5.176 0.148 15.242 1 95.75 127 HIS B CA 1
ATOM 2978 C C . HIS B 1 127 ? 4.707 -1.149 14.594 1 95.75 127 HIS B C 1
ATOM 2980 O O . HIS B 1 127 ? 4.098 -1.127 13.523 1 95.75 127 HIS B O 1
ATOM 2986 N N . LYS B 1 128 ? 5.125 -2.424 15.195 1 97.19 128 LYS B N 1
ATOM 2987 C CA . LYS B 1 128 ? 4.703 -3.766 14.797 1 97.19 128 LYS B CA 1
ATOM 2988 C C . LYS B 1 128 ? 5.215 -4.113 13.406 1 97.19 128 LYS B C 1
ATOM 2990 O O . LYS B 1 128 ? 4.504 -4.73 12.609 1 97.19 128 LYS B O 1
ATOM 2995 N N . ILE B 1 129 ? 6.348 -3.641 13.031 1 97.75 129 ILE B N 1
ATOM 2996 C CA . ILE B 1 129 ? 7.113 -4.02 11.852 1 97.75 129 ILE B CA 1
ATOM 2997 C C . ILE B 1 129 ? 8.602 -4.09 12.195 1 97.75 129 ILE B C 1
ATOM 2999 O O . ILE B 1 129 ? 9.102 -3.287 12.984 1 97.75 129 ILE B O 1
ATOM 3003 N N . GLU B 1 130 ? 9.242 -5.066 11.672 1 97 130 GLU B N 1
ATOM 3004 C CA . GLU B 1 130 ? 10.688 -5.133 11.805 1 97 130 GLU B CA 1
ATOM 3005 C C . GLU B 1 130 ? 11.391 -4.465 10.625 1 97 130 GLU B C 1
ATOM 3007 O O . GLU B 1 130 ? 11.445 -5.027 9.531 1 97 130 GLU B O 1
ATOM 3012 N N . LEU B 1 131 ? 11.93 -3.279 10.891 1 96.06 131 LEU B N 1
ATOM 3013 C CA . LEU B 1 131 ? 12.664 -2.559 9.852 1 96.06 131 LEU B CA 1
ATOM 3014 C C . LEU B 1 131 ? 14.078 -3.121 9.703 1 96.06 131 LEU B C 1
ATOM 3016 O O . LEU B 1 131 ? 14.539 -3.881 10.555 1 96.06 131 LEU B O 1
ATOM 3020 N N . GLY B 1 132 ? 14.727 -2.82 8.594 1 93.81 132 GLY B N 1
ATOM 3021 C CA . GLY B 1 132 ? 16.094 -3.256 8.359 1 93.81 132 GLY B CA 1
ATOM 3022 C C . GLY B 1 132 ? 16.203 -4.281 7.246 1 93.81 132 GLY B C 1
ATOM 3023 O O . GLY B 1 132 ? 17.312 -4.707 6.902 1 93.81 132 GLY B O 1
ATOM 3024 N N . TYR B 1 133 ? 15.109 -4.691 6.758 1 95.38 133 TYR B N 1
ATOM 3025 C CA . TYR B 1 133 ? 15.094 -5.617 5.633 1 95.38 133 TYR B CA 1
ATOM 3026 C C . TYR B 1 133 ? 14.852 -4.883 4.324 1 95.38 133 TYR B C 1
ATOM 3028 O O . TYR B 1 133 ? 13.703 -4.59 3.973 1 95.38 133 TYR B O 1
ATOM 3036 N N . PHE B 1 134 ? 15.922 -4.574 3.664 1 95.5 134 PHE B N 1
ATOM 3037 C CA . PHE B 1 134 ? 15.984 -3.811 2.424 1 95.5 134 PHE B CA 1
ATOM 3038 C C . PHE B 1 134 ? 16.812 -4.547 1.375 1 95.5 134 PHE B C 1
ATOM 3040 O O . PHE B 1 134 ? 18.031 -4.477 1.383 1 95.5 134 PHE B O 1
ATOM 3047 N N . THR B 1 135 ? 16.094 -5.25 0.456 1 95.69 135 THR B N 1
ATOM 3048 C CA . THR B 1 135 ? 16.812 -5.957 -0.592 1 95.69 135 THR B CA 1
ATOM 3049 C C . THR B 1 135 ? 17.219 -5 -1.711 1 95.69 135 THR B C 1
ATOM 3051 O O . THR B 1 135 ? 16.734 -3.865 -1.766 1 95.69 135 THR B O 1
ATOM 3054 N N . SER B 1 136 ? 18.078 -5.43 -2.588 1 93.38 136 SER B N 1
ATOM 3055 C CA . SER B 1 136 ? 18.531 -4.57 -3.678 1 93.38 136 SER B CA 1
ATOM 3056 C C . SER B 1 136 ? 17.375 -4.191 -4.598 1 93.38 136 SER B C 1
ATOM 3058 O O . SER B 1 136 ? 16.781 -5.055 -5.238 1 93.38 136 SER B O 1
ATOM 3060 N N . PRO B 1 137 ? 17.109 -2.889 -4.707 1 94.12 137 PRO B N 1
ATOM 3061 C CA . PRO B 1 137 ? 16.016 -2.496 -5.598 1 94.12 137 PRO B CA 1
ATOM 3062 C C . PRO B 1 137 ? 16.391 -2.59 -7.074 1 94.12 137 PRO B C 1
ATOM 3064 O O . PRO B 1 137 ? 15.516 -2.512 -7.941 1 94.12 137 PRO B O 1
ATOM 3067 N N . ALA B 1 138 ? 17.609 -2.82 -7.359 1 93.38 138 ALA B N 1
ATOM 3068 C CA . ALA B 1 138 ? 18.109 -2.834 -8.734 1 93.38 138 ALA B CA 1
ATOM 3069 C C . ALA B 1 138 ? 17.828 -4.18 -9.398 1 93.38 138 ALA B C 1
ATOM 3071 O O . ALA B 1 138 ? 17.641 -4.246 -10.617 1 93.38 138 ALA B O 1
ATOM 3072 N N . ASN B 1 139 ? 17.75 -5.242 -8.531 1 95.62 139 ASN B N 1
ATOM 3073 C CA . ASN B 1 139 ? 17.672 -6.535 -9.203 1 95.62 139 ASN B CA 1
ATOM 3074 C C . ASN B 1 139 ? 16.75 -7.5 -8.445 1 95.62 139 ASN B C 1
ATOM 3076 O O . ASN B 1 139 ? 16.656 -8.672 -8.805 1 95.62 139 ASN B O 1
ATOM 3080 N N . THR B 1 140 ? 16.125 -7.066 -7.371 1 97.62 140 THR B N 1
ATOM 3081 C CA . THR B 1 140 ? 15.219 -7.961 -6.664 1 97.62 140 THR B CA 1
ATOM 3082 C C . THR B 1 140 ? 13.883 -7.27 -6.391 1 97.62 140 THR B C 1
ATOM 3084 O O . THR B 1 140 ? 13.148 -7.672 -5.492 1 97.62 140 THR B O 1
ATOM 3087 N N . TYR B 1 141 ? 13.57 -6.141 -7.164 1 98.56 141 TYR B N 1
ATOM 3088 C CA . TYR B 1 141 ? 12.312 -5.414 -7.023 1 98.56 141 TYR B CA 1
ATOM 3089 C C . TYR B 1 141 ? 11.125 -6.34 -7.25 1 98.56 141 TYR B C 1
ATOM 3091 O O . TYR B 1 141 ? 10.93 -6.855 -8.352 1 98.56 141 TYR B O 1
ATOM 3099 N N . TYR B 1 142 ? 10.273 -6.641 -6.188 1 98.88 142 TYR B N 1
ATOM 3100 C CA . TYR B 1 142 ? 9.055 -7.445 -6.199 1 98.88 142 TYR B CA 1
ATOM 3101 C C . TYR B 1 142 ? 9.367 -8.906 -6.52 1 98.88 142 TYR B C 1
ATOM 3103 O O . TYR B 1 142 ? 8.523 -9.625 -7.051 1 98.88 142 TYR B O 1
ATOM 3111 N N . LEU B 1 143 ? 10.555 -9.414 -6.164 1 98.75 143 LEU B N 1
ATOM 3112 C CA . LEU B 1 143 ? 10.992 -10.711 -6.656 1 98.75 143 LEU B CA 1
ATOM 3113 C C . LEU B 1 143 ? 10.586 -11.82 -5.688 1 98.75 143 LEU B C 1
ATOM 3115 O O . LEU B 1 143 ? 10.578 -13 -6.051 1 98.75 143 LEU B O 1
ATOM 3119 N N . ALA B 1 144 ? 10.328 -11.516 -4.445 1 98.88 144 ALA B N 1
ATOM 3120 C CA . ALA B 1 144 ? 9.977 -12.531 -3.453 1 98.88 144 ALA B CA 1
ATOM 3121 C C . ALA B 1 144 ? 8.773 -12.094 -2.627 1 98.88 144 ALA B C 1
ATOM 3123 O O . ALA B 1 144 ? 8.508 -10.891 -2.488 1 98.88 144 ALA B O 1
ATOM 3124 N N . PRO B 1 145 ? 8.047 -13.047 -2.062 1 98.94 145 PRO B N 1
ATOM 3125 C CA . PRO B 1 145 ? 6.836 -12.734 -1.299 1 98.94 145 PRO B CA 1
ATOM 3126 C C . PRO B 1 145 ? 7.137 -12.055 0.034 1 98.94 145 PRO B C 1
ATOM 3128 O O . PRO B 1 145 ? 8.266 -12.133 0.527 1 98.94 145 PRO B O 1
ATOM 3131 N N . GLN B 1 146 ? 6.152 -11.352 0.54 1 98.94 146 GLN B N 1
ATOM 3132 C CA . GLN B 1 146 ? 6.223 -10.805 1.891 1 98.94 146 GLN B CA 1
ATOM 3133 C C . GLN B 1 146 ? 6.496 -11.898 2.914 1 98.94 146 GLN B C 1
ATOM 3135 O O . GLN B 1 146 ? 5.906 -12.984 2.846 1 98.94 146 GLN B O 1
ATOM 3140 N N . GLN B 1 147 ? 7.391 -11.633 3.854 1 98.94 147 GLN B N 1
ATOM 3141 C CA . GLN B 1 147 ? 7.77 -12.562 4.914 1 98.94 147 GLN B CA 1
ATOM 3142 C C . GLN B 1 147 ? 7.492 -11.969 6.293 1 98.94 147 GLN B C 1
ATOM 3144 O O . GLN B 1 147 ? 7.508 -10.75 6.461 1 98.94 147 GLN B O 1
ATOM 3149 N N . LEU B 1 148 ? 7.199 -12.844 7.215 1 98.94 148 LEU B N 1
ATOM 3150 C CA . LEU B 1 148 ? 7.09 -12.469 8.625 1 98.94 148 LEU B CA 1
ATOM 3151 C C . LEU B 1 148 ? 8.273 -13.008 9.422 1 98.94 148 LEU B C 1
ATOM 3153 O O . LEU B 1 148 ? 8.844 -14.047 9.062 1 98.94 148 LEU B O 1
ATOM 3157 N N . ASN B 1 149 ? 8.656 -12.273 10.453 1 98.56 149 ASN B N 1
ATOM 3158 C CA . ASN B 1 149 ? 9.648 -12.828 11.375 1 98.56 149 ASN B CA 1
ATOM 3159 C C . ASN B 1 149 ? 9.008 -13.812 12.352 1 98.56 149 ASN B C 1
ATOM 3161 O O . ASN B 1 149 ? 7.816 -14.109 12.258 1 98.56 149 ASN B O 1
ATOM 3165 N N . LYS B 1 150 ? 9.812 -14.305 13.297 1 98.06 150 LYS B N 1
ATOM 3166 C CA . LYS B 1 150 ? 9.359 -15.352 14.211 1 98.06 150 LYS B CA 1
ATOM 3167 C C . LYS B 1 150 ? 8.25 -14.836 15.125 1 98.06 150 LYS B C 1
ATOM 3169 O O . LYS B 1 150 ? 7.473 -15.625 15.672 1 98.06 150 LYS B O 1
ATOM 3174 N N . ASN B 1 151 ? 8.141 -13.5 15.305 1 98.06 151 ASN B N 1
ATOM 3175 C CA . ASN B 1 151 ? 7.141 -12.906 16.188 1 98.06 151 ASN B CA 1
ATOM 3176 C C . ASN B 1 151 ? 5.887 -12.5 15.414 1 98.06 151 ASN B C 1
ATOM 3178 O O . ASN B 1 151 ? 4.98 -11.883 15.977 1 98.06 151 ASN B O 1
ATOM 3182 N N . GLY B 1 152 ? 5.809 -12.734 14.102 1 98.69 152 GLY B N 1
ATOM 3183 C CA . GLY B 1 152 ? 4.625 -12.445 13.305 1 98.69 152 GLY B CA 1
ATOM 3184 C C . GLY B 1 152 ? 4.629 -11.047 12.719 1 98.69 152 GLY B C 1
ATOM 3185 O O . GLY B 1 152 ? 3.615 -10.594 12.188 1 98.69 152 GLY B O 1
ATOM 3186 N N . LEU B 1 153 ? 5.82 -10.406 12.852 1 98.69 153 LEU B N 1
ATOM 3187 C CA . LEU B 1 153 ? 5.938 -9.062 12.297 1 98.69 153 LEU B CA 1
ATOM 3188 C C . LEU B 1 153 ? 6.469 -9.109 10.867 1 98.69 153 LEU B C 1
ATOM 3190 O O . LEU B 1 153 ? 7.34 -9.922 10.555 1 98.69 153 LEU B O 1
ATOM 3194 N N . ILE B 1 154 ? 5.98 -8.219 10.055 1 98.81 154 ILE B N 1
ATOM 3195 C CA . ILE B 1 154 ? 6.473 -8.117 8.688 1 98.81 154 ILE B CA 1
ATOM 3196 C C . ILE B 1 154 ? 7.941 -7.691 8.703 1 98.81 154 ILE B C 1
ATOM 3198 O O . ILE B 1 154 ? 8.32 -6.746 9.398 1 98.81 154 ILE B O 1
ATOM 3202 N N . LYS B 1 155 ? 8.773 -8.445 7.977 1 98.5 155 LYS B N 1
ATOM 3203 C CA . LYS B 1 155 ? 10.117 -7.98 7.648 1 98.5 155 LYS B CA 1
ATOM 3204 C C . LYS B 1 155 ? 10.086 -6.965 6.516 1 98.5 155 LYS B C 1
ATOM 3206 O O . LYS B 1 155 ? 9.727 -7.297 5.383 1 98.5 155 LYS B O 1
ATOM 3211 N N . GLY B 1 156 ? 10.438 -5.727 6.863 1 97.94 156 GLY B N 1
ATOM 3212 C CA . GLY B 1 156 ? 10.297 -4.719 5.828 1 97.94 156 GLY B CA 1
ATOM 3213 C C . GLY B 1 156 ? 11.125 -3.475 6.09 1 97.94 156 GLY B C 1
ATOM 3214 O O . GLY B 1 156 ? 12.18 -3.549 6.715 1 97.94 156 GLY B O 1
ATOM 3215 N N . HIS B 1 157 ? 10.797 -2.43 5.363 1 97.69 157 HIS B N 1
ATOM 3216 C CA . HIS B 1 157 ? 11.414 -1.109 5.461 1 97.69 157 HIS B CA 1
ATOM 3217 C C . HIS B 1 157 ? 10.422 -0.013 5.074 1 97.69 157 HIS B C 1
ATOM 3219 O O . HIS B 1 157 ? 9.289 -0.301 4.691 1 97.69 157 HIS B O 1
ATOM 3225 N N . SER B 1 158 ? 10.844 1.18 5.289 1 97.62 158 SER B N 1
ATOM 3226 C CA . SER B 1 158 ? 10.016 2.314 4.898 1 97.62 158 SER B CA 1
ATOM 3227 C C . SER B 1 158 ? 10.758 3.232 3.928 1 97.62 158 SER B C 1
ATOM 3229 O O . SER B 1 158 ? 11.914 2.988 3.598 1 97.62 158 SER B O 1
ATOM 3231 N N . HIS B 1 159 ? 10.039 4.102 3.334 1 98.44 159 HIS B N 1
ATOM 3232 C CA . HIS B 1 159 ? 10.531 5.199 2.512 1 98.44 159 HIS B CA 1
ATOM 3233 C C . HIS B 1 159 ? 9.953 6.535 2.965 1 98.44 159 HIS B C 1
ATOM 3235 O O . HIS B 1 159 ? 8.844 6.582 3.5 1 98.44 159 HIS B O 1
ATOM 3241 N N . ILE B 1 160 ? 10.734 7.547 2.787 1 98.5 160 ILE B N 1
ATOM 3242 C CA . ILE B 1 160 ? 10.258 8.922 2.918 1 98.5 160 ILE B CA 1
ATOM 3243 C C . ILE B 1 160 ? 10.219 9.586 1.545 1 98.5 160 ILE B C 1
ATOM 3245 O O . ILE B 1 160 ? 11.195 9.516 0.79 1 98.5 160 ILE B O 1
ATOM 3249 N N . THR B 1 161 ? 9.117 10.117 1.231 1 98.81 161 THR B N 1
ATOM 3250 C CA . THR B 1 161 ? 8.961 10.852 -0.015 1 98.81 161 THR B CA 1
ATOM 3251 C C . THR B 1 161 ? 8.328 12.219 0.24 1 98.81 161 THR B C 1
ATOM 3253 O O . THR B 1 161 ? 7.527 12.375 1.168 1 98.81 161 THR B O 1
ATOM 3256 N N . ILE B 1 162 ? 8.75 13.227 -0.469 1 98.56 162 ILE B N 1
ATOM 3257 C CA . ILE B 1 162 ? 8.242 14.586 -0.323 1 98.56 162 ILE B CA 1
ATOM 3258 C C . ILE B 1 162 ? 7.77 15.102 -1.678 1 98.56 162 ILE B C 1
ATOM 3260 O O . ILE B 1 162 ? 8.484 15 -2.676 1 98.56 162 ILE B O 1
ATOM 3264 N N . GLU B 1 163 ? 6.59 15.562 -1.689 1 98 163 GLU B N 1
ATOM 3265 C CA . GLU B 1 163 ? 6.004 16.156 -2.893 1 98 163 GLU B CA 1
ATOM 3266 C C . GLU B 1 163 ? 5.594 17.594 -2.658 1 98 163 GLU B C 1
ATOM 3268 O O . GLU B 1 163 ? 5.094 17.938 -1.585 1 98 163 GLU B O 1
ATOM 3273 N N . ARG B 1 164 ? 5.859 18.406 -3.648 1 96.12 164 ARG B N 1
ATOM 3274 C CA . ARG B 1 164 ? 5.383 19.781 -3.59 1 96.12 164 ARG B CA 1
ATOM 3275 C C . ARG B 1 164 ? 3.875 19.844 -3.795 1 96.12 164 ARG B C 1
ATOM 3277 O O . ARG B 1 164 ? 3.324 19.125 -4.633 1 96.12 164 ARG B O 1
ATOM 3284 N N . VAL B 1 165 ? 3.285 20.641 -2.979 1 93.81 165 VAL B N 1
ATOM 3285 C CA . VAL B 1 165 ? 1.854 20.891 -3.139 1 93.81 165 VAL B CA 1
ATOM 3286 C C . VAL B 1 165 ? 1.626 22.047 -4.109 1 93.81 165 VAL B C 1
ATOM 3288 O O . VAL B 1 165 ? 1.856 23.203 -3.764 1 93.81 165 VAL B O 1
ATOM 3291 N N . ASP B 1 166 ? 1.32 21.609 -5.297 1 86.25 166 ASP B N 1
ATOM 3292 C CA . ASP B 1 166 ? 0.987 22.578 -6.324 1 86.25 166 ASP B CA 1
ATOM 3293 C C . ASP B 1 166 ? -0.494 22.516 -6.691 1 86.25 166 ASP B C 1
ATOM 3295 O O . ASP B 1 166 ? -0.924 21.594 -7.379 1 86.25 166 ASP B O 1
ATOM 3299 N N . GLY B 1 167 ? -1.278 23.469 -6.184 1 79.88 167 GLY B N 1
ATOM 3300 C CA . GLY B 1 167 ? -2.713 23.391 -6.402 1 79.88 167 GLY B CA 1
ATOM 3301 C C . GLY B 1 167 ? -3.424 22.484 -5.414 1 79.88 167 GLY B C 1
ATOM 3302 O O . GLY B 1 167 ? -2.916 22.234 -4.32 1 79.88 167 GLY B O 1
ATOM 3303 N N . ASN B 1 168 ? -4.633 22.109 -5.793 1 67.69 168 ASN B N 1
ATOM 3304 C CA . ASN B 1 168 ? -5.383 21.484 -4.711 1 67.69 168 ASN B CA 1
ATOM 3305 C C . ASN B 1 168 ? -5.902 20.094 -5.113 1 67.69 168 ASN B C 1
ATOM 3307 O O . ASN B 1 168 ? -6.691 19.5 -4.387 1 67.69 168 ASN B O 1
ATOM 3311 N N . ARG B 1 169 ? -5.242 19.562 -6.211 1 83.69 169 ARG B N 1
ATOM 3312 C CA . ARG B 1 169 ? -6.027 18.375 -6.52 1 83.69 169 ARG B CA 1
ATOM 3313 C C . ARG B 1 169 ? -5.129 17.156 -6.746 1 83.69 169 ARG B C 1
ATOM 3315 O O . ARG B 1 169 ? -5.523 16.031 -6.473 1 83.69 169 ARG B O 1
ATOM 3322 N N . ILE B 1 170 ? -3.973 17.375 -7.316 1 88.69 170 ILE B N 1
ATOM 3323 C CA . ILE B 1 170 ? -3.229 16.188 -7.699 1 88.69 170 ILE B CA 1
ATOM 3324 C C . ILE B 1 170 ? -1.809 16.266 -7.141 1 88.69 170 ILE B C 1
ATOM 3326 O O . ILE B 1 170 ? -1.301 17.344 -6.867 1 88.69 170 ILE B O 1
ATOM 3330 N N . PHE B 1 171 ? -1.257 15.102 -6.887 1 94.44 171 PHE B N 1
ATOM 3331 C CA . PHE B 1 171 ? 0.189 14.969 -6.75 1 94.44 171 PHE B CA 1
ATOM 3332 C C . PHE B 1 171 ? 0.788 14.289 -7.977 1 94.44 171 PHE B C 1
ATOM 3334 O O . PHE B 1 171 ? 0.169 13.406 -8.57 1 94.44 171 PHE B O 1
ATOM 3341 N N . ASP B 1 172 ? 1.968 14.75 -8.398 1 94.38 172 ASP B N 1
ATOM 3342 C CA . ASP B 1 172 ? 2.738 14.078 -9.438 1 94.38 172 ASP B CA 1
ATOM 3343 C C . ASP B 1 172 ? 3.551 12.922 -8.867 1 94.38 172 ASP B C 1
ATOM 3345 O O . ASP B 1 172 ? 4.738 13.078 -8.57 1 94.38 172 ASP B O 1
ATOM 3349 N N . THR B 1 173 ? 2.949 11.758 -8.859 1 97.75 173 THR B N 1
ATOM 3350 C CA . THR B 1 173 ? 3.529 10.586 -8.211 1 97.75 173 THR B CA 1
ATOM 3351 C C . THR B 1 173 ? 4.859 10.211 -8.867 1 97.75 173 THR B C 1
ATOM 3353 O O . THR B 1 173 ? 5.734 9.641 -8.219 1 97.75 173 THR B O 1
ATOM 3356 N N . ALA B 1 174 ? 5.07 10.57 -10.109 1 97.69 174 ALA B N 1
ATOM 3357 C CA . ALA B 1 174 ? 6.262 10.172 -10.852 1 97.69 174 ALA B CA 1
ATOM 3358 C C . ALA B 1 174 ? 7.457 11.039 -10.484 1 97.69 174 ALA B C 1
ATOM 3360 O O . ALA B 1 174 ? 8.609 10.641 -10.688 1 97.69 174 ALA B O 1
ATOM 3361 N N . ASN B 1 175 ? 7.145 12.25 -9.914 1 96 175 ASN B N 1
ATOM 3362 C CA . ASN B 1 175 ? 8.234 13.203 -9.742 1 96 175 ASN B CA 1
ATOM 3363 C C . ASN B 1 175 ? 8.227 13.828 -8.352 1 96 175 ASN B C 1
ATOM 3365 O O . ASN B 1 175 ? 8.016 15.031 -8.203 1 96 175 ASN B O 1
ATOM 3369 N N . PRO B 1 176 ? 8.586 13.047 -7.332 1 98 176 PRO B N 1
ATOM 3370 C CA . PRO B 1 176 ? 8.773 13.664 -6.012 1 98 176 PRO B CA 1
ATOM 3371 C C . PRO B 1 176 ? 10.008 14.547 -5.938 1 98 176 PRO B C 1
ATOM 3373 O O . PRO B 1 176 ? 10.969 14.336 -6.688 1 98 176 PRO B O 1
ATOM 3376 N N . VAL B 1 177 ? 9.984 15.508 -5.031 1 97.69 177 VAL B N 1
ATOM 3377 C CA . VAL B 1 177 ? 11.141 16.406 -4.938 1 97.69 177 VAL B CA 1
ATOM 3378 C C . VAL B 1 177 ? 12.211 15.773 -4.047 1 97.69 177 VAL B C 1
ATOM 3380 O O . VAL B 1 177 ? 13.367 16.203 -4.055 1 97.69 177 VAL B O 1
ATOM 3383 N N . PHE B 1 178 ? 11.82 14.812 -3.254 1 98.31 178 PHE B N 1
ATOM 3384 C CA . PHE B 1 178 ? 12.734 14.023 -2.439 1 98.31 178 PHE B CA 1
ATOM 3385 C C . PHE B 1 178 ? 12.242 12.586 -2.307 1 98.31 178 PHE B C 1
ATOM 3387 O O . PHE B 1 178 ? 11.039 12.352 -2.195 1 98.31 178 PHE B O 1
ATOM 3394 N N . PHE B 1 179 ? 13.188 11.664 -2.293 1 98.5 179 PHE B N 1
ATOM 3395 C CA . PHE B 1 179 ? 12.914 10.258 -2.029 1 98.5 179 PHE B CA 1
ATOM 3396 C C . PHE B 1 179 ? 14.117 9.578 -1.388 1 98.5 179 PHE B C 1
ATOM 3398 O O . PHE B 1 179 ? 15.25 9.75 -1.844 1 98.5 179 PHE B O 1
ATOM 3405 N N . LYS B 1 180 ? 13.773 8.789 -0.325 1 97.31 180 LYS B N 1
ATOM 3406 C CA . LYS B 1 180 ? 14.836 7.996 0.285 1 97.31 180 LYS B CA 1
ATOM 3407 C C . LYS B 1 180 ? 14.281 6.699 0.874 1 97.31 180 LYS B C 1
ATOM 3409 O O . LYS B 1 180 ? 13.297 6.723 1.619 1 97.31 180 LYS B O 1
ATOM 3414 N N . GLY B 1 181 ? 14.867 5.582 0.49 1 95 181 GLY B N 1
ATOM 3415 C CA . GLY B 1 181 ? 14.641 4.34 1.213 1 95 181 GLY B CA 1
ATOM 3416 C C . GLY B 1 181 ? 15.281 4.324 2.586 1 95 181 GLY B C 1
ATOM 3417 O O . GLY B 1 181 ? 16.453 4.676 2.732 1 95 181 GLY B O 1
ATOM 3418 N N . VAL B 1 182 ? 14.461 4.039 3.566 1 90.12 182 VAL B N 1
ATOM 3419 C CA . VAL B 1 182 ? 14.945 3.906 4.938 1 90.12 182 VAL B CA 1
ATOM 3420 C C . VAL B 1 182 ? 15.297 2.449 5.223 1 90.12 182 VAL B C 1
ATOM 3422 O O . VAL B 1 182 ? 14.453 1.672 5.664 1 90.12 182 VAL B O 1
ATOM 3425 N N . ALA B 1 183 ? 16.531 2.107 5.066 1 82.12 183 ALA B N 1
ATOM 3426 C CA . ALA B 1 183 ? 17 0.723 5.094 1 82.12 183 ALA B CA 1
ATOM 3427 C C . ALA B 1 183 ? 17.484 0.333 6.488 1 82.12 183 ALA B C 1
ATOM 3429 O O . ALA B 1 183 ? 17.641 -0.853 6.785 1 82.12 183 ALA B O 1
ATOM 3430 N N . GLY B 1 184 ? 17.609 1.317 7.27 1 80.81 184 GLY B N 1
ATOM 3431 C CA . GLY B 1 184 ? 18.172 1.053 8.578 1 80.81 184 GLY B CA 1
ATOM 3432 C C . GLY B 1 184 ? 17.172 0.473 9.562 1 80.81 184 GLY B C 1
ATOM 3433 O O . GLY B 1 184 ? 15.961 0.601 9.367 1 80.81 184 GLY B O 1
ATOM 3434 N N . ARG B 1 185 ? 17.75 -0.179 10.523 1 84.38 185 ARG B N 1
ATOM 3435 C CA . ARG B 1 185 ? 16.938 -0.648 11.641 1 84.38 185 ARG B CA 1
ATOM 3436 C C . ARG B 1 185 ? 16.453 0.519 12.492 1 84.38 185 ARG B C 1
ATOM 3438 O O . ARG B 1 185 ? 17.109 1.552 12.578 1 84.38 185 ARG B O 1
ATOM 3445 N N . ALA B 1 186 ? 15.266 0.291 12.984 1 84.44 186 ALA B N 1
ATOM 3446 C CA . ALA B 1 186 ? 14.773 1.297 13.922 1 84.44 186 ALA B CA 1
ATOM 3447 C C . ALA B 1 186 ? 15.5 1.204 15.266 1 84.44 186 ALA B C 1
ATOM 3449 O O . ALA B 1 186 ? 15.805 0.107 15.734 1 84.44 186 ALA B O 1
ATOM 3450 N N . VAL B 1 187 ? 15.82 2.346 15.82 1 82.81 187 VAL B N 1
ATOM 3451 C CA . VAL B 1 187 ? 16.281 2.447 17.203 1 82.81 187 VAL B CA 1
ATOM 3452 C C . VAL B 1 187 ? 15.141 2.893 18.109 1 82.81 187 VAL B C 1
ATOM 3454 O O . VAL B 1 187 ? 14.648 4.02 17.984 1 82.81 187 VAL B O 1
ATOM 3457 N N . ASN B 1 188 ? 14.711 2.027 18.984 1 85.25 188 ASN B N 1
ATOM 3458 C CA . ASN B 1 188 ? 13.547 2.277 19.828 1 85.25 188 ASN B CA 1
ATOM 3459 C C . ASN B 1 188 ? 12.328 2.68 19 1 85.25 188 ASN B C 1
ATOM 3461 O O . ASN B 1 188 ? 11.641 3.641 19.344 1 85.25 188 ASN B O 1
ATOM 3465 N N . GLY B 1 189 ? 12.25 2.094 17.875 1 88.06 189 GLY B N 1
ATOM 3466 C CA . GLY B 1 189 ? 11.094 2.289 17 1 88.06 189 GLY B CA 1
ATOM 3467 C C . GLY B 1 189 ? 11.219 3.51 16.109 1 88.06 189 GLY B C 1
ATOM 3468 O O . GLY B 1 189 ? 10.352 3.766 15.281 1 88.06 189 GLY B O 1
ATOM 3469 N N . GLN B 1 190 ? 12.352 4.199 16.234 1 92.62 190 GLN B N 1
ATOM 3470 C CA . GLN B 1 190 ? 12.484 5.465 15.523 1 92.62 190 GLN B CA 1
ATOM 3471 C C . GLN B 1 190 ? 13.602 5.398 14.492 1 92.62 190 GLN B C 1
ATOM 3473 O O . GLN B 1 190 ? 14.609 4.715 14.695 1 92.62 190 GLN B O 1
ATOM 3478 N N . VAL B 1 191 ? 13.367 6.074 13.367 1 94.56 191 VAL B N 1
ATOM 3479 C CA . VAL B 1 191 ? 14.383 6.285 12.344 1 94.56 191 VAL B CA 1
ATOM 3480 C C . VAL B 1 191 ? 14.375 7.75 11.906 1 94.56 191 VAL B C 1
ATOM 3482 O O . VAL B 1 191 ? 13.32 8.305 11.594 1 94.56 191 VAL B O 1
ATOM 3485 N N . LYS B 1 192 ? 15.523 8.289 11.93 1 94.06 192 LYS B N 1
ATOM 3486 C CA . LYS B 1 192 ? 15.703 9.672 11.516 1 94.06 192 LYS B CA 1
ATOM 3487 C C . LYS B 1 192 ? 16.359 9.758 10.141 1 94.06 192 LYS B C 1
ATOM 3489 O O . LYS B 1 192 ? 17.328 9.062 9.867 1 94.06 192 LYS B O 1
ATOM 3494 N N . THR B 1 193 ? 15.781 10.57 9.273 1 95.75 193 THR B N 1
ATOM 3495 C CA . THR B 1 193 ? 16.328 10.82 7.941 1 95.75 193 THR B CA 1
ATOM 3496 C C . THR B 1 193 ? 16.578 12.312 7.734 1 95.75 193 THR B C 1
ATOM 3498 O O . THR B 1 193 ? 15.656 13.125 7.867 1 95.75 193 THR B O 1
ATOM 3501 N N . SER B 1 194 ? 17.734 12.617 7.367 1 96.94 194 SER B N 1
ATOM 3502 C CA . SER B 1 194 ? 18.062 14.016 7.109 1 96.94 194 SER B CA 1
ATOM 3503 C C . SER B 1 194 ? 17.766 14.391 5.664 1 96.94 194 SER B C 1
ATOM 3505 O O . SER B 1 194 ? 18.125 13.664 4.734 1 96.94 194 SER B O 1
ATOM 3507 N N . ILE B 1 195 ? 17.062 15.445 5.488 1 98.06 195 ILE B N 1
ATOM 3508 C CA . ILE B 1 195 ? 16.875 16.062 4.184 1 98.06 195 ILE B CA 1
ATOM 3509 C C . ILE B 1 195 ? 17.938 17.141 3.955 1 98.06 195 ILE B C 1
ATOM 3511 O O . ILE B 1 195 ? 17.719 18.312 4.273 1 98.06 195 ILE B O 1
ATOM 3515 N N . LYS B 1 196 ? 18.969 16.688 3.32 1 97.62 196 LYS B N 1
ATOM 3516 C CA . LYS B 1 196 ? 20.125 17.562 3.139 1 97.62 196 LYS B CA 1
ATOM 3517 C C . LYS B 1 196 ? 19.797 18.734 2.238 1 97.62 196 LYS B C 1
ATOM 3519 O O . LYS B 1 196 ? 19.078 18.594 1.243 1 97.62 196 LYS B O 1
ATOM 3524 N N . ASP B 1 197 ? 20.297 19.953 2.578 1 97.5 197 ASP B N 1
ATOM 3525 C CA . ASP B 1 197 ? 20.172 21.203 1.852 1 97.5 197 ASP B CA 1
ATOM 3526 C C . ASP B 1 197 ? 18.734 21.75 1.925 1 97.5 197 ASP B C 1
ATOM 3528 O O . ASP B 1 197 ? 18.469 22.875 1.528 1 97.5 197 ASP B O 1
ATOM 3532 N N . GLY B 1 198 ? 17.781 20.922 2.4 1 98.06 198 GLY B N 1
ATOM 3533 C CA . GLY B 1 198 ? 16.406 21.344 2.633 1 98.06 198 GLY B CA 1
ATOM 3534 C C . GLY B 1 198 ? 15.625 21.562 1.353 1 98.06 198 GLY B C 1
ATOM 3535 O O . GLY B 1 198 ? 15.836 20.844 0.368 1 98.06 198 GLY B O 1
ATOM 3536 N N . LEU B 1 199 ? 14.602 22.312 1.473 1 98.19 199 LEU B N 1
ATOM 3537 C CA . LEU B 1 199 ? 13.656 22.562 0.385 1 98.19 199 LEU B CA 1
ATOM 3538 C C . LEU B 1 199 ? 13.453 24.062 0.172 1 98.19 199 LEU B C 1
ATOM 3540 O O . LEU B 1 199 ? 13.508 24.844 1.126 1 98.19 199 LEU B O 1
ATOM 3544 N N . PRO B 1 200 ? 13.203 24.516 -1.086 1 97.81 200 PRO B N 1
ATOM 3545 C CA . PRO B 1 200 ? 12.789 25.906 -1.285 1 97.81 200 PRO B CA 1
ATOM 3546 C C . PRO B 1 200 ? 11.43 26.203 -0.658 1 97.81 200 PRO B C 1
ATOM 3548 O O . PRO B 1 200 ? 10.672 25.281 -0.334 1 97.81 200 PRO B O 1
ATOM 3551 N N . ALA B 1 201 ? 11.148 27.547 -0.484 1 97.19 201 ALA B N 1
ATOM 3552 C CA . ALA B 1 201 ? 9.875 27.969 0.099 1 97.19 201 ALA B CA 1
ATOM 3553 C C . ALA B 1 201 ? 8.695 27.375 -0.67 1 97.19 201 ALA B C 1
ATOM 3555 O O . ALA B 1 201 ? 8.727 27.297 -1.9 1 97.19 201 ALA B O 1
ATOM 3556 N N . GLY B 1 202 ? 7.73 26.906 0.079 1 95.19 202 GLY B N 1
ATOM 3557 C CA . GLY B 1 202 ? 6.551 26.297 -0.51 1 95.19 202 GLY B CA 1
ATOM 3558 C C . GLY B 1 202 ? 5.797 25.406 0.457 1 95.19 202 GLY B C 1
ATOM 3559 O O . GLY B 1 202 ? 6.137 25.328 1.64 1 95.19 202 GLY B O 1
ATOM 3560 N N . LEU B 1 203 ? 4.68 24.859 -0.02 1 94.75 203 LEU B N 1
ATOM 3561 C CA . LEU B 1 203 ? 3.916 2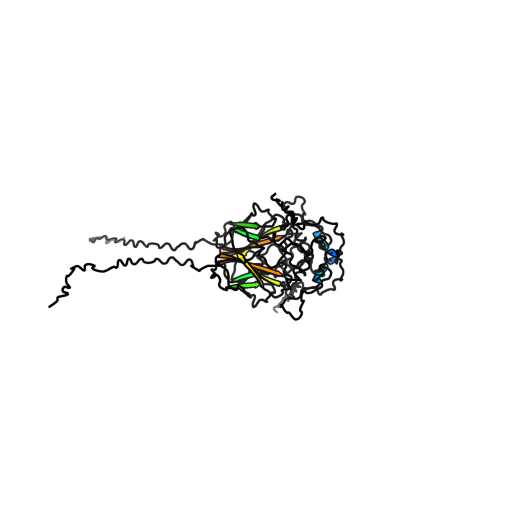3.859 0.711 1 94.75 203 LEU B CA 1
ATOM 3562 C C . LEU B 1 203 ? 4.27 22.453 0.229 1 94.75 203 LEU B C 1
ATOM 3564 O O . LEU B 1 203 ? 4.395 22.219 -0.975 1 94.75 203 LEU B O 1
ATOM 3568 N N . TYR B 1 204 ? 4.523 21.578 1.225 1 96.25 204 TYR B N 1
ATOM 3569 C CA . TYR B 1 204 ? 4.965 20.219 0.879 1 96.25 204 TYR B CA 1
ATOM 3570 C C . TYR B 1 204 ? 4.172 19.172 1.65 1 96.25 204 TYR B C 1
ATOM 3572 O O . TYR B 1 204 ? 3.738 19.422 2.777 1 96.25 204 TYR B O 1
ATOM 3580 N N . ARG B 1 205 ? 4.004 18.062 1.003 1 96.88 205 ARG B N 1
ATOM 3581 C CA . ARG B 1 205 ? 3.553 16.859 1.687 1 96.88 205 ARG B CA 1
ATOM 3582 C C . ARG B 1 205 ? 4.711 15.898 1.926 1 96.88 205 ARG B C 1
ATOM 3584 O O . ARG B 1 205 ? 5.422 15.523 0.988 1 96.88 205 ARG B O 1
ATOM 3591 N N . ILE B 1 206 ? 4.961 15.57 3.174 1 98.31 206 ILE B N 1
ATOM 3592 C CA . ILE B 1 206 ? 5.891 14.516 3.553 1 98.31 206 ILE B CA 1
ATOM 3593 C C . ILE B 1 206 ? 5.121 13.227 3.832 1 98.31 206 ILE B C 1
ATOM 3595 O O . ILE B 1 206 ? 4.176 13.219 4.625 1 98.31 206 ILE B O 1
ATOM 3599 N N . SER B 1 207 ? 5.523 12.141 3.154 1 98.69 207 SER B N 1
ATOM 3600 C CA . SER B 1 207 ? 4.805 10.883 3.297 1 98.69 207 SER B CA 1
ATOM 3601 C C . SER B 1 207 ? 5.762 9.719 3.531 1 98.69 207 SER B C 1
ATOM 3603 O O . SER B 1 207 ? 6.945 9.805 3.193 1 98.69 207 SER B O 1
ATOM 3605 N N . THR B 1 208 ? 5.234 8.695 4.145 1 98.62 208 THR B N 1
ATOM 3606 C CA . THR B 1 208 ? 5.949 7.426 4.223 1 98.62 208 THR B CA 1
ATOM 3607 C C . THR B 1 208 ? 5.363 6.414 3.238 1 98.62 208 THR B C 1
ATOM 3609 O O . THR B 1 208 ? 4.188 6.496 2.883 1 98.62 208 THR B O 1
ATOM 3612 N N . ILE B 1 209 ? 6.148 5.523 2.729 1 98.75 209 ILE B N 1
ATOM 3613 C CA . ILE B 1 209 ? 5.773 4.328 1.985 1 98.75 209 ILE B CA 1
ATOM 3614 C C . ILE B 1 209 ? 6.379 3.094 2.648 1 98.75 209 ILE B C 1
ATOM 3616 O O . ILE B 1 209 ? 7.594 2.887 2.592 1 98.75 209 ILE B O 1
ATOM 3620 N N . THR B 1 210 ? 5.582 2.297 3.293 1 98.69 210 THR B N 1
ATOM 3621 C CA . THR B 1 210 ? 6.039 1.112 4.008 1 98.69 210 THR B CA 1
ATOM 3622 C C . THR B 1 210 ? 5.961 -0.123 3.113 1 98.69 210 TH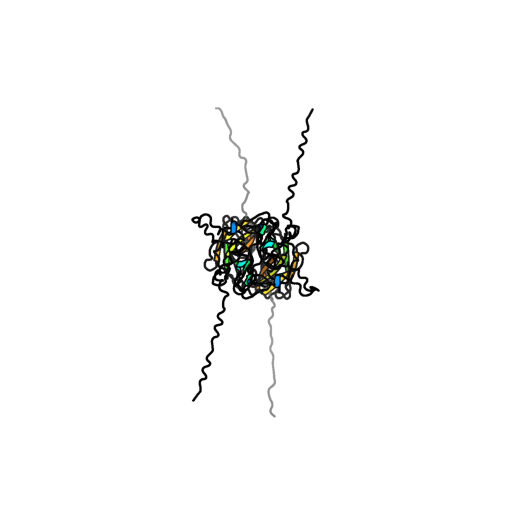R B C 1
ATOM 3624 O O . THR B 1 210 ? 4.93 -0.377 2.486 1 98.69 210 THR B O 1
ATOM 3627 N N . SER B 1 211 ? 7.078 -0.857 3.1 1 98.75 211 SER B N 1
ATOM 3628 C CA . SER B 1 211 ? 7.188 -1.953 2.143 1 98.75 211 SER B CA 1
ATOM 3629 C C . SER B 1 211 ? 7.754 -3.207 2.803 1 98.75 211 SER B C 1
ATOM 3631 O O . SER B 1 211 ? 8.5 -3.117 3.781 1 98.75 211 SER B O 1
ATOM 3633 N N . ALA B 1 212 ? 7.383 -4.371 2.248 1 98.75 212 ALA B N 1
ATOM 3634 C CA . ALA B 1 212 ? 8.078 -5.613 2.564 1 98.75 212 ALA B CA 1
ATOM 3635 C C . ALA B 1 212 ? 9.516 -5.586 2.057 1 98.75 212 ALA B C 1
ATOM 3637 O O . ALA B 1 212 ? 9.953 -4.598 1.455 1 98.75 212 ALA B O 1
ATOM 3638 N N . MET B 1 213 ? 10.258 -6.613 2.281 1 98.06 213 MET B N 1
ATOM 3639 C CA . MET B 1 213 ? 11.695 -6.598 2.051 1 98.06 213 MET B CA 1
ATOM 3640 C C . MET B 1 213 ? 12.016 -6.398 0.572 1 98.06 213 MET B C 1
ATOM 3642 O O . MET B 1 213 ? 13 -5.742 0.225 1 98.06 213 MET B O 1
ATOM 3646 N N . ASN B 1 214 ? 11.117 -6.93 -0.348 1 98.62 214 ASN B N 1
ATOM 3647 C CA . ASN B 1 214 ? 11.352 -6.793 -1.782 1 98.62 214 ASN B CA 1
ATOM 3648 C C . ASN B 1 214 ? 10.539 -5.645 -2.375 1 98.62 214 ASN B C 1
ATOM 3650 O O . ASN B 1 214 ? 10.164 -5.684 -3.547 1 98.62 214 ASN B O 1
ATOM 3654 N N . HIS B 1 215 ? 10.18 -4.637 -1.572 1 98.75 215 HIS B N 1
ATOM 3655 C CA . HIS B 1 215 ? 9.773 -3.285 -1.942 1 98.75 215 HIS B CA 1
ATOM 3656 C C . HIS B 1 215 ? 8.297 -3.229 -2.309 1 98.75 215 HIS B C 1
ATOM 3658 O O . HIS B 1 215 ? 7.777 -2.166 -2.662 1 98.75 215 HIS B O 1
ATOM 3664 N N . GLN B 1 216 ? 7.496 -4.328 -2.262 1 98.81 216 GLN B N 1
ATOM 3665 C CA . GLN B 1 216 ? 6.055 -4.238 -2.463 1 98.81 216 GLN B CA 1
ATOM 3666 C C . GLN B 1 216 ? 5.363 -3.645 -1.237 1 98.81 216 GLN B C 1
ATOM 3668 O O . GLN B 1 216 ? 5.816 -3.842 -0.107 1 98.81 216 GLN B O 1
ATOM 3673 N N . PRO B 1 217 ? 4.281 -2.896 -1.458 1 98.81 217 PRO B N 1
ATOM 3674 C CA . PRO B 1 217 ? 3.518 -2.445 -0.293 1 98.81 217 PRO B CA 1
ATOM 3675 C C . PRO B 1 217 ? 3.109 -3.594 0.627 1 98.81 217 PRO B C 1
ATOM 3677 O O . PRO B 1 217 ? 2.77 -4.68 0.151 1 98.81 217 PRO B O 1
ATOM 3680 N N . VAL B 1 218 ? 3.121 -3.344 1.93 1 98.94 218 VAL B N 1
ATOM 3681 C CA . VAL B 1 218 ? 2.766 -4.395 2.879 1 98.94 218 VAL B CA 1
ATOM 3682 C C . VAL B 1 218 ? 1.299 -4.777 2.695 1 98.94 218 VAL B C 1
ATOM 3684 O O . VAL B 1 218 ? 0.451 -3.918 2.445 1 98.94 218 VAL B O 1
ATOM 3687 N N . VAL B 1 219 ? 1.025 -6.051 2.771 1 98.94 219 VAL B N 1
ATOM 3688 C CA . VAL B 1 219 ? -0.339 -6.566 2.715 1 98.94 219 VAL B CA 1
ATOM 3689 C C . VAL B 1 219 ? -0.785 -7.004 4.105 1 98.94 219 VAL B C 1
ATOM 3691 O O . VAL B 1 219 ? 0.008 -7.555 4.875 1 98.94 219 VAL B O 1
ATOM 3694 N N . LEU B 1 220 ? -2.025 -6.703 4.41 1 98.94 220 LEU B N 1
ATOM 3695 C CA . LEU B 1 220 ? -2.568 -6.879 5.754 1 98.94 220 LEU B CA 1
ATOM 3696 C C . LEU B 1 220 ? -3.812 -7.758 5.727 1 98.94 220 LEU B C 1
ATOM 3698 O O . LEU B 1 220 ? -4.387 -8 4.66 1 98.94 220 LEU B O 1
ATOM 3702 N N . PRO B 1 221 ? -4.266 -8.281 6.867 1 98.94 221 PRO B N 1
ATOM 3703 C CA . PRO B 1 221 ? -5.219 -9.398 6.875 1 98.94 221 PRO B CA 1
ATOM 3704 C C . PRO B 1 221 ? -6.656 -8.938 6.652 1 98.94 221 PRO B C 1
ATOM 3706 O O . PRO B 1 221 ? -7.516 -9.75 6.285 1 98.94 221 PRO B O 1
ATOM 3709 N N . VAL B 1 222 ? -6.922 -7.609 6.879 1 98.88 222 VAL B N 1
ATOM 3710 C CA . VAL B 1 222 ? -8.305 -7.148 6.781 1 98.88 222 VAL B CA 1
ATOM 3711 C C . VAL B 1 222 ? -8.344 -5.777 6.105 1 98.88 222 VAL B C 1
ATOM 3713 O O . VAL B 1 222 ? -7.402 -4.988 6.234 1 98.88 222 VAL B O 1
ATOM 3716 N N . ALA B 1 223 ? -9.438 -5.508 5.398 1 98.25 223 ALA B N 1
ATOM 3717 C CA . ALA B 1 223 ? -9.641 -4.203 4.77 1 98.25 223 ALA B CA 1
ATOM 3718 C C . ALA B 1 223 ? -9.945 -3.135 5.812 1 98.25 223 ALA B C 1
ATOM 3720 O O . ALA B 1 223 ? -9.398 -2.031 5.762 1 98.25 223 ALA B O 1
ATOM 3721 N N . ARG B 1 224 ? -10.875 -3.463 6.711 1 98.25 224 ARG B N 1
ATOM 3722 C CA . ARG B 1 224 ? -11.234 -2.506 7.75 1 98.25 224 ARG B CA 1
ATOM 3723 C C . ARG B 1 224 ? -10.086 -2.297 8.727 1 98.25 224 ARG B C 1
ATOM 3725 O O . ARG B 1 224 ? -9.961 -3.018 9.719 1 98.25 224 ARG B O 1
ATOM 3732 N N . ARG B 1 225 ? -9.305 -1.301 8.516 1 98.75 225 ARG B N 1
ATOM 3733 C CA . ARG B 1 225 ? -8.109 -0.995 9.297 1 98.75 225 ARG B CA 1
ATOM 3734 C C . ARG B 1 225 ? -7.699 0.464 9.125 1 98.75 225 ARG B C 1
ATOM 3736 O O . ARG B 1 225 ? -8.195 1.15 8.227 1 98.75 225 ARG B O 1
ATOM 3743 N N . GLY B 1 226 ? -6.781 0.889 10.023 1 98.5 226 GLY B N 1
ATOM 3744 C CA . GLY B 1 226 ? -6.086 2.148 9.812 1 98.5 226 GLY B CA 1
ATOM 3745 C C . GLY B 1 226 ? -5.062 2.088 8.695 1 98.5 226 GLY B C 1
ATOM 3746 O O . GLY B 1 226 ? -4.758 1.01 8.18 1 98.5 226 GLY B O 1
ATOM 3747 N N . ALA B 1 227 ? -4.668 3.275 8.328 1 98.69 227 ALA B N 1
ATOM 3748 C CA . ALA B 1 227 ? -3.604 3.344 7.332 1 98.69 227 ALA B CA 1
ATOM 3749 C C . ALA B 1 227 ? -2.25 3.004 7.949 1 98.69 227 ALA B C 1
ATOM 3751 O O . ALA B 1 227 ? -1.959 3.402 9.078 1 98.69 227 ALA B O 1
ATOM 3752 N N . VAL B 1 228 ? -1.427 2.291 7.172 1 98.75 228 VAL B N 1
ATOM 3753 C CA . VAL B 1 228 ? -0.075 1.989 7.629 1 98.75 228 VAL B CA 1
ATOM 3754 C C . VAL B 1 228 ? 0.793 3.242 7.539 1 98.75 228 VAL B C 1
ATOM 3756 O O . VAL B 1 228 ? 1.522 3.568 8.477 1 98.75 228 VAL B O 1
ATOM 3759 N N . ASP B 1 229 ? 0.669 3.914 6.473 1 98.69 229 ASP B N 1
ATOM 3760 C CA . ASP B 1 229 ? 1.545 5.035 6.148 1 98.69 229 ASP B CA 1
ATOM 3761 C C . ASP B 1 229 ? 0.944 6.355 6.629 1 98.69 229 ASP B C 1
ATOM 3763 O O . ASP B 1 229 ? -0.257 6.438 6.895 1 98.69 229 ASP B O 1
ATOM 3767 N N . ASP B 1 230 ? 1.853 7.289 6.738 1 98.06 230 ASP B N 1
ATOM 3768 C CA . ASP B 1 230 ? 1.479 8.625 7.191 1 98.06 230 ASP B CA 1
ATOM 3769 C C . ASP B 1 230 ? 1.846 9.68 6.152 1 98.06 230 ASP B C 1
ATOM 3771 O O . ASP B 1 230 ? 2.623 9.414 5.238 1 98.06 230 ASP B O 1
ATOM 3775 N N . ALA B 1 231 ? 1.142 10.789 6.281 1 97.5 231 ALA B N 1
ATOM 3776 C CA . ALA B 1 231 ? 1.471 12.008 5.543 1 97.5 231 ALA B CA 1
ATOM 3777 C C . ALA B 1 231 ? 1.193 13.25 6.383 1 97.5 231 ALA B C 1
ATOM 3779 O O . ALA B 1 231 ? 0.218 13.297 7.137 1 97.5 231 ALA B O 1
ATOM 3780 N N . ILE B 1 232 ? 2.018 14.219 6.223 1 96.44 232 ILE B N 1
ATOM 3781 C CA . ILE B 1 232 ? 1.812 15.516 6.855 1 96.44 232 ILE B CA 1
ATOM 3782 C C . ILE B 1 232 ? 2.094 16.641 5.852 1 96.44 232 ILE B C 1
ATOM 3784 O O . ILE B 1 232 ? 2.85 16.438 4.898 1 96.44 232 ILE B O 1
ATOM 3788 N N . TYR B 1 233 ? 1.498 17.734 6.117 1 95.12 233 TYR B N 1
ATOM 3789 C CA . TYR B 1 233 ? 1.746 18.938 5.324 1 95.12 233 TYR B CA 1
ATOM 3790 C C . TYR B 1 233 ? 2.564 19.953 6.109 1 95.12 233 TYR B C 1
ATOM 3792 O O . TYR B 1 233 ? 2.252 20.25 7.266 1 95.12 233 TYR B O 1
ATOM 3800 N N . VAL B 1 234 ? 3.598 20.391 5.473 1 95.44 234 VAL B N 1
ATOM 3801 C CA . VAL B 1 234 ? 4.457 21.375 6.121 1 95.44 234 VAL B CA 1
ATOM 3802 C C . VAL B 1 234 ? 4.664 22.578 5.191 1 95.44 234 VAL B C 1
ATOM 3804 O O . VAL B 1 234 ? 4.645 22.438 3.969 1 95.44 234 VAL B O 1
ATOM 3807 N N . ARG B 1 235 ? 4.887 23.641 5.824 1 94.75 235 ARG B N 1
ATOM 3808 C CA . ARG B 1 235 ? 5.27 24.844 5.094 1 94.75 235 ARG B CA 1
ATOM 3809 C C . ARG B 1 235 ? 6.766 25.109 5.223 1 94.75 235 ARG B C 1
ATOM 3811 O O . ARG B 1 235 ? 7.34 24.953 6.301 1 94.75 235 ARG B O 1
ATOM 3818 N N . VAL B 1 236 ? 7.367 25.375 4.133 1 96.62 236 VAL B N 1
ATOM 3819 C CA . VAL B 1 236 ? 8.75 25.828 4.105 1 96.62 236 VAL B CA 1
ATOM 3820 C C . VAL B 1 236 ? 8.789 27.328 3.783 1 96.62 236 VAL B C 1
ATOM 3822 O O . VAL B 1 236 ? 8.297 27.75 2.734 1 96.62 236 VAL B O 1
ATOM 3825 N N . GLY B 1 237 ? 9.32 28.078 4.703 1 94.81 237 GLY B N 1
ATOM 3826 C CA . GLY B 1 237 ? 9.344 29.516 4.539 1 94.81 237 GLY B CA 1
ATOM 3827 C C . GLY B 1 237 ? 9.914 30.25 5.742 1 94.81 237 GLY B C 1
ATOM 3828 O O . GLY B 1 237 ? 10.477 29.625 6.645 1 94.81 237 GLY B O 1
ATOM 3829 N N . THR B 1 238 ? 10.125 31.656 5.605 1 84.31 238 THR B N 1
ATOM 3830 C CA . THR B 1 238 ? 10.664 32.5 6.672 1 84.31 238 THR B CA 1
ATOM 3831 C C . THR B 1 238 ? 9.617 32.719 7.762 1 84.31 238 THR B C 1
ATOM 3833 O O . THR B 1 238 ? 8.414 32.75 7.484 1 84.31 238 THR B O 1
ATOM 3836 N N . GLY B 1 239 ? 9.633 32.031 8.633 1 60.5 239 GLY B N 1
ATOM 3837 C CA . GLY B 1 239 ? 8.828 31.938 9.844 1 60.5 239 GLY B CA 1
ATOM 3838 C C . GLY B 1 239 ? 7.992 33.188 10.102 1 60.5 239 GLY B C 1
ATOM 3839 O O . GLY B 1 239 ? 7.91 33.656 11.242 1 60.5 239 GLY B O 1
ATOM 3840 N N . LYS B 1 240 ? 7.582 34.156 9.375 1 50.31 240 LYS B N 1
ATOM 3841 C CA . LYS B 1 240 ? 6.793 34.969 10.305 1 50.31 240 LYS B CA 1
ATOM 3842 C C . LYS B 1 240 ? 5.781 34.125 11.062 1 50.31 240 LYS B C 1
ATOM 3844 O O . LYS B 1 240 ? 4.898 33.5 10.453 1 50.31 240 LYS B O 1
ATOM 3849 N N . LYS B 1 241 ? 6.246 33.344 12.039 1 45.5 241 LYS B N 1
ATOM 3850 C CA . LYS B 1 241 ? 5.105 32.938 12.852 1 45.5 241 LYS B CA 1
ATOM 3851 C C . LYS B 1 241 ? 3.994 33.969 12.812 1 45.5 241 LYS B C 1
ATOM 3853 O O . LYS B 1 241 ? 4.258 35.188 12.914 1 45.5 241 LYS B O 1
ATOM 3858 N N . GLY B 1 242 ? 2.906 33.875 12.219 1 38.53 242 GLY B N 1
ATOM 3859 C CA . GLY B 1 242 ? 1.89 34.875 12.453 1 38.53 242 GLY B CA 1
ATOM 3860 C C . GLY B 1 242 ? 2.008 35.562 13.805 1 38.53 242 GLY B C 1
ATOM 3861 O O . GLY B 1 242 ? 1.479 35.062 14.797 1 38.53 242 GLY B O 1
ATOM 3862 N N . GLY B 1 243 ? 3.201 36 14.195 1 33.41 243 GLY B N 1
ATOM 3863 C CA . GLY B 1 243 ? 3.301 36.844 15.367 1 33.41 243 GLY B CA 1
ATOM 3864 C C . GLY B 1 243 ? 2.182 37.875 15.469 1 33.41 243 GLY B C 1
ATOM 3865 O O . GLY B 1 243 ? 1.618 38.281 14.445 1 33.41 243 GLY B O 1
ATOM 3866 N N . SER B 1 244 ? 1.444 37.938 16.641 1 33.5 244 SER B N 1
ATOM 3867 C CA . SER B 1 244 ? 0.553 39 17.062 1 33.5 244 SER B CA 1
ATOM 3868 C C . SER B 1 244 ? 1.102 40.375 16.656 1 33.5 244 SER B C 1
ATOM 3870 O O . SER B 1 244 ? 2.281 40.656 16.859 1 33.5 244 SER B O 1
ATOM 3872 N N . ALA B 1 245 ? 0.452 40.969 15.656 1 30.81 245 ALA B N 1
ATOM 3873 C CA . ALA B 1 245 ? 0.622 42.344 15.273 1 30.81 245 ALA B CA 1
ATOM 3874 C C . ALA B 1 245 ? 0.972 43.219 16.484 1 30.81 245 ALA B C 1
ATOM 3876 O O . ALA B 1 245 ? 0.152 43.375 17.391 1 30.81 245 ALA B O 1
ATOM 3877 N N . SER B 1 246 ? 2.172 43.25 17.016 1 30.06 246 SER B N 1
ATOM 3878 C CA . SER B 1 246 ? 2.596 44.25 17.969 1 30.06 246 SER B CA 1
ATOM 3879 C C . SER B 1 246 ? 2.113 45.656 17.562 1 30.06 246 SER B C 1
ATOM 3881 O O . SER B 1 246 ? 2.311 46.062 16.422 1 30.06 246 SER B O 1
ATOM 3883 N N . LYS B 1 247 ? 1.026 46.156 18.328 1 29.58 247 LYS B N 1
ATOM 3884 C CA . LYS B 1 247 ? 0.591 47.531 18.359 1 29.58 247 LYS B CA 1
ATOM 3885 C C . LYS B 1 247 ? 1.782 48.5 18.469 1 29.58 247 LYS B C 1
ATOM 3887 O O . LYS B 1 247 ? 2.467 48.5 19.5 1 29.58 247 LYS B O 1
ATOM 3892 N N . SER B 1 248 ? 2.428 48.781 17.359 1 25.75 248 SER B N 1
ATOM 3893 C CA . SER B 1 248 ? 3.363 49.906 17.328 1 25.75 248 SER B CA 1
ATOM 3894 C C . SER B 1 248 ? 2.748 51.156 17.953 1 25.75 248 SER B C 1
ATOM 3896 O O . SER B 1 248 ? 1.682 51.594 17.531 1 25.75 248 SER B O 1
ATOM 3898 N N . SER B 1 249 ? 2.842 51.312 19.281 1 24.53 249 SER B N 1
ATOM 3899 C CA . SER B 1 249 ? 2.551 52.594 19.938 1 24.53 249 SER B CA 1
ATOM 3900 C C . SER B 1 249 ? 3.252 53.75 19.219 1 24.53 249 SER B C 1
ATOM 3902 O O . SER B 1 249 ? 4.48 53.75 19.109 1 24.53 249 SER B O 1
ATOM 3904 N N . GLY B 1 250 ? 2.609 54.219 18.094 1 21.73 250 GLY B N 1
ATOM 3905 C CA . GLY B 1 250 ? 3.037 55.438 17.422 1 21.73 250 GLY B CA 1
ATOM 3906 C C . GLY B 1 250 ? 3.34 56.562 18.375 1 21.73 250 GLY B C 1
ATOM 3907 O O . GLY B 1 250 ? 2.432 57.125 19 1 21.73 250 GLY B O 1
ATOM 3908 N N . THR B 1 251 ? 4.32 56.469 19.25 1 22.02 251 THR B N 1
ATOM 3909 C CA . THR B 1 251 ? 4.711 57.688 19.953 1 22.02 251 THR B CA 1
ATOM 3910 C C . THR B 1 251 ? 4.973 58.844 18.969 1 22.02 251 THR B C 1
ATOM 3912 O O . THR B 1 251 ? 5.781 58.688 18.047 1 22.02 251 THR B O 1
ATOM 3915 N N . SER B 1 252 ? 3.863 59.594 18.578 1 21.38 252 SER B N 1
ATOM 3916 C CA . SER B 1 252 ? 3.957 60.844 17.844 1 21.38 252 SER B CA 1
ATOM 3917 C C . SER B 1 252 ? 5.047 61.75 18.422 1 21.38 252 SER B C 1
ATOM 3919 O O . SER B 1 252 ? 4.898 62.281 19.516 1 21.38 252 SER B O 1
ATOM 3921 N N . ASP B 1 253 ? 6.297 61.344 18.344 1 19.7 253 ASP B N 1
ATOM 3922 C CA . ASP B 1 253 ? 7.328 62.281 18.812 1 19.7 253 ASP B CA 1
ATOM 3923 C C . ASP B 1 253 ? 7.375 63.531 17.938 1 19.7 253 ASP B C 1
ATOM 3925 O O . ASP B 1 253 ? 7.789 63.469 16.781 1 19.7 253 ASP B O 1
ATOM 3929 N N . ASN B 1 254 ? 6.23 64.188 17.672 1 20.73 254 ASN B N 1
ATOM 3930 C CA . ASN B 1 254 ? 6.434 65.438 16.859 1 20.73 254 ASN B CA 1
ATOM 3931 C C . ASN B 1 254 ? 7.582 66.25 17.391 1 20.73 254 ASN B C 1
ATOM 3933 O O . ASN B 1 254 ? 7.445 66.938 18.422 1 20.73 254 ASN B O 1
ATOM 3937 N N . SER B 1 255 ? 8.828 65.75 17.109 1 17.52 255 SER B N 1
ATOM 3938 C CA . SER B 1 255 ? 10.039 66.438 17.594 1 17.52 255 SER B CA 1
ATOM 3939 C C . SER B 1 255 ? 10.125 67.875 17.141 1 17.52 255 SER B C 1
ATOM 3941 O O . SER B 1 255 ? 10.477 68.75 17.922 1 17.52 255 SER B O 1
ATOM 3943 N N . SER B 1 256 ? 10.422 68.188 15.797 1 18.44 256 SER B N 1
ATOM 3944 C CA . SER B 1 256 ? 11.75 68.688 15.484 1 18.44 256 SER B CA 1
ATOM 3945 C C . SER B 1 256 ? 11.805 70.188 15.648 1 18.44 256 SER B C 1
ATOM 3947 O O . SER B 1 256 ? 10.789 70.875 15.508 1 18.44 256 SER B O 1
ATOM 3949 N N . THR B 1 257 ? 13.102 70.688 15.82 1 17.56 257 THR B N 1
ATOM 3950 C CA . THR B 1 257 ? 13.875 71.812 16.391 1 17.56 257 THR B CA 1
ATOM 3951 C C . THR B 1 257 ? 13.727 73.062 15.539 1 17.56 257 THR B C 1
ATOM 3953 O O . THR B 1 257 ? 13.367 74.125 16.047 1 17.56 257 THR B O 1
ATOM 3956 N N . GLY B 1 258 ? 14.812 73.5 14.859 1 18.23 258 GLY B N 1
ATOM 3957 C CA . GLY B 1 258 ? 15.742 74.562 15.023 1 18.23 258 GLY B CA 1
ATOM 3958 C C . GLY B 1 258 ? 15.484 75.75 14.07 1 18.23 258 GLY B C 1
ATOM 3959 O O . GLY B 1 258 ? 14.828 75.562 13.039 1 18.23 258 GLY B O 1
ATOM 3960 N N . THR B 1 259 ? 15.711 77 14.609 1 19.38 259 THR B N 1
ATOM 3961 C CA . THR B 1 259 ? 15.633 78.375 14.328 1 19.38 259 THR B CA 1
ATOM 3962 C C . THR B 1 259 ? 16.469 78.75 13.102 1 19.38 259 THR B C 1
ATOM 3964 O O . THR B 1 259 ? 17.688 78.625 13.102 1 19.38 259 THR B O 1
ATOM 3967 N N . LYS B 1 260 ? 16.016 78.625 11.93 1 20.03 260 LYS B N 1
ATOM 3968 C CA . LYS B 1 260 ? 16.719 78.875 10.68 1 20.03 260 LYS B CA 1
ATOM 3969 C C . LYS B 1 260 ? 17.062 80.375 10.547 1 20.03 260 LYS B C 1
ATOM 3971 O O . LYS B 1 260 ? 17.516 80.812 9.492 1 20.03 260 LYS B O 1
ATOM 3976 N N . SER B 1 261 ? 17.141 81.188 11.648 1 17.84 261 SER B N 1
ATOM 3977 C CA . SER B 1 261 ? 16.984 82.5 11.039 1 17.84 261 SER B CA 1
ATOM 3978 C C . SER B 1 261 ? 18.25 82.875 10.273 1 17.84 261 SER B C 1
ATOM 3980 O O . SER B 1 261 ? 18.297 84 9.695 1 17.84 261 SER B O 1
ATOM 3982 N N . LYS B 1 262 ? 19.344 82.25 10.328 1 18.16 262 LYS B N 1
ATOM 3983 C CA . LYS B 1 262 ? 20.438 83.188 10.297 1 18.16 262 LYS B CA 1
ATOM 3984 C C . LYS B 1 262 ? 20.406 84 9.008 1 18.16 262 LYS B C 1
ATOM 3986 O O . LYS B 1 262 ? 20.234 83.438 7.922 1 18.16 262 LYS B O 1
ATOM 3991 N N . THR B 1 263 ? 20.469 85.312 9.141 1 17 263 THR B N 1
ATOM 3992 C CA . THR B 1 263 ? 20.391 86.562 8.414 1 17 263 THR B CA 1
ATOM 3993 C C . THR B 1 263 ? 21.453 86.625 7.328 1 17 263 THR B C 1
ATOM 3995 O O . THR B 1 263 ? 22.359 85.812 7.273 1 17 263 THR B O 1
ATOM 3998 N N . GLY B 1 264 ? 22.422 87.625 7.402 1 16.64 264 GLY B N 1
ATOM 3999 C CA . GLY B 1 264 ? 22.688 88.812 6.652 1 16.64 264 GLY B CA 1
ATOM 4000 C C . GLY B 1 264 ? 23.844 88.688 5.672 1 16.64 264 GLY B C 1
ATOM 4001 O O . GLY B 1 264 ? 24.516 87.625 5.66 1 16.64 264 GLY B O 1
ATOM 4002 N N . GLU B 1 265 ? 24.797 89.75 5.602 1 18.25 265 GLU B N 1
ATOM 4003 C CA . GLU B 1 265 ? 25.25 90.688 4.578 1 18.25 265 GLU B CA 1
ATOM 4004 C C . GLU B 1 265 ? 26.516 90.188 3.883 1 18.25 265 GLU B C 1
ATOM 4006 O O . GLU B 1 265 ? 27.297 89.438 4.473 1 18.25 265 GLU B O 1
ATOM 4011 N N . LYS B 1 266 ? 26.609 90.5 2.578 1 20.2 266 LYS B N 1
ATOM 4012 C CA . LYS B 1 266 ? 27.328 90.438 1.313 1 20.2 266 LYS B CA 1
ATOM 4013 C C . LYS B 1 266 ? 28.672 91.188 1.429 1 20.2 266 LYS B C 1
ATOM 4015 O O . LYS B 1 266 ? 29.234 91.562 0.42 1 20.2 266 LYS B O 1
ATOM 4020 N N . THR B 1 267 ? 29.203 91.125 2.574 1 17.16 267 THR B N 1
ATOM 4021 C CA . THR B 1 267 ? 30.266 92.125 2.518 1 17.16 267 THR B CA 1
ATOM 4022 C C . THR B 1 267 ? 31.172 91.875 1.303 1 17.16 267 THR B C 1
ATOM 4024 O O . THR B 1 267 ? 31.266 90.75 0.816 1 17.16 267 THR B O 1
ATOM 4027 N N . LYS B 1 268 ? 32.188 92.938 1.046 1 17.59 268 LYS B N 1
ATOM 4028 C CA . LYS B 1 268 ? 32.844 93.875 0.111 1 17.59 268 LYS B CA 1
ATOM 4029 C C . LYS B 1 268 ? 34 93.188 -0.598 1 17.59 268 LYS B C 1
ATOM 4031 O O . LYS B 1 268 ? 34.094 93.188 -1.828 1 17.59 268 LYS B O 1
ATOM 4036 N N . SER B 1 269 ? 35.219 93.188 -0.098 1 16.58 269 SER B N 1
ATOM 4037 C CA . SER B 1 269 ? 36.25 94.125 -0.505 1 16.58 269 SER B CA 1
ATOM 4038 C C . SER B 1 269 ? 37.156 93.562 -1.592 1 16.58 269 SER B C 1
ATOM 4040 O O . SER B 1 269 ? 37.5 94.25 -2.549 1 16.58 269 SER B O 1
ATOM 4042 N N . LYS B 1 270 ? 38.094 92.5 -1.61 1 19.44 270 LYS B N 1
ATOM 4043 C CA . LYS B 1 270 ? 39.406 93.125 -1.774 1 19.44 270 LYS B CA 1
ATOM 4044 C C . LYS B 1 270 ? 39.562 93.75 -3.156 1 19.44 270 LYS B C 1
ATOM 4046 O O . LYS B 1 270 ? 39 93.25 -4.133 1 19.44 270 LYS B O 1
ATOM 4051 N N . LYS B 1 271 ? 40.188 95 -3.193 1 19.34 271 LYS B N 1
ATOM 4052 C CA . LYS B 1 271 ? 41.062 96 -3.848 1 19.34 271 LYS B CA 1
ATOM 4053 C C . LYS B 1 271 ? 42.156 95.312 -4.668 1 19.34 271 LYS B C 1
ATOM 4055 O O . LYS B 1 271 ? 42.438 94.125 -4.457 1 19.34 271 LYS B O 1
ATOM 4060 N N . HIS B 1 272 ? 43.375 96.062 -4.527 1 19.08 272 HIS B N 1
ATOM 4061 C CA . HIS B 1 272 ? 44.281 96.938 -5.281 1 19.08 272 HIS B CA 1
ATOM 4062 C C . HIS B 1 272 ? 45.531 96.188 -5.715 1 19.08 272 HIS B C 1
ATOM 4064 O O . HIS B 1 272 ? 46.219 95.562 -4.887 1 19.08 272 HIS B O 1
ATOM 4070 N N . LYS B 1 273 ? 45.594 95.438 -6.66 1 19.47 273 LYS B N 1
ATOM 4071 C CA . LYS B 1 273 ? 46.844 95.625 -7.379 1 19.47 273 LYS B CA 1
ATOM 4072 C C . LYS B 1 273 ? 47.125 97.062 -7.703 1 19.47 273 LYS B C 1
ATOM 4074 O O . LYS B 1 273 ? 46.531 97.625 -8.625 1 19.47 273 LYS B O 1
ATOM 4079 N N . ASN B 1 274 ? 47.469 98 -6.762 1 18.28 274 ASN B N 1
ATOM 4080 C CA . ASN B 1 274 ? 48.375 99.125 -6.633 1 18.28 274 ASN B CA 1
ATOM 4081 C C . ASN B 1 274 ? 49.781 98.688 -7.074 1 18.28 274 ASN B C 1
ATOM 4083 O O . ASN B 1 274 ? 50.281 97.625 -6.75 1 18.28 274 ASN B O 1
ATOM 4087 N N . LYS B 1 275 ? 50.5 99.688 -7.746 1 20.7 275 LYS B N 1
ATOM 4088 C CA . LYS B 1 275 ? 51.75 100.25 -8.273 1 20.7 275 LYS B CA 1
ATOM 4089 C C . LYS B 1 275 ? 52.844 100.25 -7.227 1 20.7 275 LYS B C 1
ATOM 4091 O O . LYS B 1 275 ? 53.969 99.75 -7.488 1 20.7 275 LYS B O 1
ATOM 4096 N N . LYS B 1 276 ? 53.094 101.625 -7.035 1 17.56 276 LYS B N 1
ATOM 4097 C CA . LYS B 1 276 ? 53.844 102.75 -6.531 1 17.56 276 LYS B CA 1
ATOM 4098 C C . LYS B 1 276 ? 53.719 102.875 -5.016 1 17.56 276 LYS B C 1
ATOM 4100 O O . LYS B 1 276 ? 52.656 102.625 -4.465 1 17.56 276 LYS B O 1
#

pLDDT: mean 79.18, std 29.46, range [16.33, 98.94]

InterPro domains:
  IPR053216 Appressorial penetration-associated [PTHR34587] (22-274)

Sequence (552 aa):
MTWTVGVLVLSLLITDRTAWAAGNKKSKSGTCLDPSVIQSNAKSNGIKDPANPDKNAKSLISSNNFIDFCLGATITNGAQLDAGSCNPTPMGSIPSKEHMPSVRIIGPSPDDVIPPNTTFDVDIFAHKIELGYFTSPANTYYLAPQQLNKNGLIKGHSHITIERVDGNRIFDTANPVFFKGVAGRAVNGQVKTSIKDGLPAGLYRISTITSAMNHQPVVLPVARRGAVDDAIYVRVGTGKKGGSASKSSGTSDNSSTGTKSKTGEKTKSKKHKNKKMTWTVGVLVLSLLITDRTAWAAGNKKSKSGTCLDPSVIQSNAKSNGIKDPANPDKNAKSLISSNNFIDFCLGATITNGAQLDAGSCNPTPMGSIPSKEHMPSVRIIGPSPDDVIPPNTTFDVDIFAHKIELGYFTSPANTYYLAPQQLNKNGLIKGHSHITIERVDGNRIFDTANPVFFKGVAGRAVNGQVKTSIKDGLPAGLYRISTITSAMNHQPVVLPVARRGAVDDAIYVRVGTGKKGGSASKSSGTSDNSSTGTKSKTGEKTKSKKHKNKK

Secondary structure (DSSP, 8-state):
-----------------------------SSB--GGG--GGGGS-S-S-TT----PPPPP--SSTTTTTTTTSPB-TB---TT-EEEEEEEEEE--GGG--EEEEEESPTT-EEPTT--EEEEEEEESEEE---B-TTT-BT-S-B-B-TTS-EEEEEEEEEEE--SSS---TT--SEEEEE-SPPBTTEEEEEETT---SEEEEEEEEEEETTSPBP--S-SSS--SS-EEEEEES---------------------------------------/-----------------------------SSB--GGG--GGGGS-S--STT-TT-PBPPP--SSTTTTTTTTSPB-TB---TT-EEEEEEEEEE--GGG--EEEEEESPTT-EEPTT--EEEEEEEESEE------TTT-BT-S-B-B-TTS-EEEEEEEEEEE--SSS---TT--SEEEEE-SPPBTTEEEEEETT---SEEEEEEEEEEETTSPBP--S-SSS--SS-EEEEEES---------------------------------------

Foldseek 3Di:
DDPPPPPPPPPPPPPPPPVFDPDPPPPPPDPADDQVVFDPCLQFQPCPDPVPCCVDDGHHHDRRQCQCVQPPWAECQLADDPVDTDYNEDQDDAFDPVLDKAKAFPPPDFADAAAAQAKDKTKIFIDSAWAQQADDSHGLQSVYHWDADRVRGTAWWKKKFKFFDDDDDDTPPVDTPDIDTDNDTDDVRMDMDMDHSHHHFGKMKIKMAIAGNNRHGHDHDDPPDDDRMDIHIYGYDDPPVVPDPPPPPPPVCVVPVPDDDDDDDDDDDDDDDDDD/DDPPPPPPPPPPPPPPPPVFDDDPPPPPPDPADDQVVFDPCLQFQPQPDPVPPVPDDGHHHDRRNCQCVQPPWAECQLADDPVDTDYNEDQDDAFDPVLDKAKAFPPPDFAAEAAAQAKDKTKIFIDSAWAQQADDSHGLQSPYHWDADRVRGTAWWKKKFKFFDDDDDDTPPVDTPDIDTDNDTDDVRMDMDMDHSHHHFGKMKIKMAIAGNNRHGHDHDDPPDDDRMDIHIYGYDDPPVVPDPPPPPPPPCVDDDDDPPDDDDDDDDDDDPDDD

Solvent-accessible surface area (backbone atoms only — not comparable to full-atom values): 31048 Å² total; per-residue (Å²): 137,86,80,79,78,78,77,78,76,75,75,73,73,73,71,73,72,63,83,61,82,56,70,81,63,78,62,72,89,50,53,44,56,55,76,90,57,48,37,71,46,20,66,42,38,51,74,81,48,83,84,60,62,82,63,49,31,75,42,64,63,31,89,45,42,49,68,55,69,40,54,90,50,59,62,34,53,6,38,61,35,60,80,26,30,16,33,58,25,20,52,26,48,26,29,24,42,93,31,49,37,20,37,32,68,60,26,65,53,75,69,40,68,39,59,44,55,36,63,46,59,42,29,34,24,47,42,53,48,42,46,36,29,30,32,36,62,76,43,27,30,50,42,42,48,33,42,54,46,94,86,38,24,40,35,9,24,40,26,44,22,28,34,68,56,63,78,75,54,63,61,62,20,66,64,37,81,40,69,44,78,40,49,57,57,52,58,95,36,30,47,77,43,74,40,74,60,39,45,70,64,45,44,31,36,43,29,40,49,53,18,22,30,27,66,42,62,61,65,68,28,54,82,78,34,38,57,42,52,31,35,37,50,34,37,25,31,83,62,73,58,86,62,74,79,70,76,73,74,73,72,74,70,71,69,66,78,71,86,85,90,83,88,86,96,86,90,85,85,74,101,84,90,97,81,140,136,85,81,79,80,77,78,77,76,76,75,75,72,73,70,72,71,62,85,61,82,61,68,81,62,77,59,74,89,50,55,45,56,55,76,89,57,48,37,72,45,20,66,41,37,48,73,83,51,91,77,42,88,81,65,52,31,77,43,64,63,32,90,44,43,50,69,54,70,40,56,86,49,58,62,33,53,6,39,60,35,60,78,26,30,17,33,57,25,20,52,26,48,27,30,25,41,92,29,49,39,20,37,31,67,59,28,64,52,74,68,38,69,38,59,45,56,36,63,46,61,42,30,33,25,47,42,54,48,43,47,34,28,28,32,39,61,73,43,27,29,51,44,41,48,33,43,56,47,91,85,40,24,40,35,10,24,39,26,44,21,28,34,66,56,64,79,74,54,62,59,63,21,67,64,36,82,39,70,45,79,43,46,58,56,53,59,95,37,30,45,78,44,74,40,75,60,40,46,70,66,44,45,32,36,43,30,40,49,53,18,21,30,27,65,41,61,61,64,68,29,55,82,79,33,36,56,42,54,32,37,36,49,34,36,25,31,82,59,73,58,88,63,77,80,73,79,74,76,77,72,79,68,83,70,88,85,81,82,74,68,82,78,83,84,80,82,85,68,95,84,73,91,78,95,127